Protein AF-0000000066782644 (afdb_homodimer)

Solvent-accessible surface area (backbone atoms only — not comparable to full-atom values): 37388 Å² total; per-residue (Å²): 118,88,50,53,39,61,59,55,48,50,50,33,48,51,50,51,48,47,56,50,48,38,51,54,40,47,26,63,74,59,44,33,44,65,41,81,62,57,52,62,31,56,66,77,40,59,44,56,49,50,55,83,68,73,67,66,63,45,62,41,70,37,64,75,36,77,92,52,48,32,24,43,24,61,51,57,76,46,48,48,49,50,52,41,30,62,28,56,52,53,70,62,30,34,37,28,27,83,42,60,24,46,40,35,67,48,75,72,56,51,83,37,56,40,60,42,44,23,48,36,33,32,31,30,43,53,82,87,49,77,44,63,69,49,51,52,53,51,48,52,49,52,50,47,32,53,50,51,36,45,52,53,46,27,71,75,38,77,89,42,76,84,78,78,59,96,57,73,42,42,33,40,46,63,57,48,39,70,75,36,70,88,49,54,54,67,56,40,49,31,54,48,14,70,74,58,37,21,32,36,40,28,23,48,37,34,72,38,95,87,68,48,52,66,42,86,48,47,46,76,42,42,20,24,66,50,76,36,81,37,50,52,87,77,36,48,73,79,68,60,94,77,63,74,80,65,88,84,43,68,40,83,44,46,25,42,19,30,32,39,32,29,47,34,76,80,72,68,37,60,41,77,40,32,45,36,22,38,38,40,52,52,65,46,32,53,52,36,19,56,76,70,71,48,56,74,53,55,74,16,55,48,43,41,34,44,63,71,59,64,43,67,53,35,35,34,35,39,30,35,44,41,55,44,42,22,60,72,69,66,50,77,36,34,42,57,68,34,34,62,82,75,48,69,71,55,57,74,73,40,83,55,81,117,88,50,52,39,62,59,56,50,50,51,33,51,50,50,51,48,50,56,50,48,37,51,53,40,46,28,64,72,60,44,33,44,65,42,80,61,57,53,63,31,58,65,76,40,58,45,57,51,50,55,82,68,75,66,65,62,45,64,41,68,38,65,75,37,75,91,50,48,32,24,42,25,60,51,57,77,46,48,47,51,50,50,40,31,63,28,57,52,52,70,63,32,34,38,28,26,84,43,60,25,45,40,35,66,48,73,72,55,50,84,36,56,42,59,42,44,23,49,37,33,34,30,31,42,52,82,87,49,77,43,63,68,48,51,52,51,52,49,53,48,52,49,47,33,54,51,50,37,43,51,52,46,28,72,76,37,74,88,43,75,81,77,78,58,95,57,74,41,42,32,39,48,64,56,46,41,69,74,37,71,87,49,56,54,68,56,40,47,31,55,48,14,70,75,57,35,23,30,37,39,29,23,49,38,31,72,37,96,87,68,48,52,68,43,85,50,47,46,76,43,42,19,25,66,52,77,36,83,37,51,52,87,76,35,46,72,79,69,61,94,79,62,74,80,63,90,83,42,68,42,84,45,46,24,43,20,29,32,40,32,29,48,34,77,81,73,69,39,60,40,75,39,30,43,36,22,36,38,41,52,52,66,47,31,54,52,36,19,56,75,70,70,48,56,73,52,54,75,17,55,48,44,40,34,44,64,72,59,65,41,68,54,33,35,36,36,39,31,36,44,41,55,45,44,21,61,74,68,66,48,76,35,35,42,56,69,34,34,61,81,75,48,70,71,54,58,73,72,42,81,56,80

Nearest PDB structures (foldseek):
  12as-assembly1_A  TM=9.813E-01  e=5.656E-50  Escherichia coli K-12
  4lns-assembly1_A-2  TM=9.324E-01  e=1.957E-40  Trypanosoma brucei brucei TREU927
  1wyd-assembly1_A  TM=7.190E-01  e=3.602E-14  Sulfurisphaera tokodaii str. 7
  3m4p-assembly2_C  TM=6.794E-01  e=2.149E-13  Entamoeba histolytica
  3m4p-assembly1_A  TM=6.988E-01  e=5.569E-13  Entamoeba histolytica

Organism: Leishmania infantum (NCBI:txid5671)

Foldseek 3Di:
DPDDPVVVVVLQVLLVLLLVLLVVLVCVLQVAAEDDDDQKDWPQQLQADCWQVPFDFAKDDDPVCNVTIIGGGPDRLLVQLVVCLVVVPDASYWYWYFDWGARPPDDDDQQDARIFTWGWMKGFHDPVCQAQVNLVVVVFSSVVSLQVSLVVSCVVPVVFDDDADPGEAEAEQQQLCVVPVPDQLQVSLLVVQVVRFKYWYFQAQDAYPVGHGSHHDDQAWFQNFAKHWDQQCRHHDPPDPPDDCDPPRIDIDTGFWTWMWGQQPLQSGIDTFKTKGWTDALVSSCVSCVVSVNNVSCVRNSNVCRNVVSTGTMIIIIGTSLSSSCRSVSHRHSQQSDPHDDDPVVVVVDVGD/DPDDPVVVVVLQVLLVLLLVLLVVLVCVLQVAAEDDDDQKDWPQQLQADCWQVPFDFAKDDDPVCNVTIIGGGPDRLLVQLVVCLVVVPDASYWYWYFDWGARPPDDDDQQDFRIFTWGWMKGFHDPVCQAQVNLVVVVFSSVVSLQVSLVVSCVVPVVFDDDADPGEAEAEQQQLCVVPVPDQLQVSLLVVQVVGFKYWYFQAQDAYPVGHGSHHDDQAWFQNFAKHWDQQCRHHDPPDPPDDCDPPRIDIDTGFWTWMWGQQPLQSGIDTFKTKGWTDALVSSCVSCVVSVNCVSCPRNSNVCRNVVSTGGMIIIIGTSLSSSCRSVSHRHSQQSDPHDDDPVVVVVDVGD

Radius of gyration: 27.43 Å; Cα contacts (8 Å, |Δi|>4): 1445; chains: 2; bounding box: 56×94×60 Å

Sequence (706 aa):
MSSSPQEYIDLQTRILRVKTIFAEELASALNLIQVECPMLACVGDGTQDNLSGVEKAVQVHVKEIPGANYEVVHSLAKWKRMTLGNHRFPVGRGIFTNMRALRVEETLDNIHSVYVDQWDWERVIAPADRCLEYLQATVRSLYEVLRETESRLCTEFPDIAPILPDSIKFVHTEQLLKRYPELDPKSREREAVKKLGAVFLIGIGCKLSHGDHHDVRAPDYDDWSSPVSVDSSKIGFPTADDEKPSVNTIMSLQGLNGDILVYNPVLDDVLELSSMGIRVDQEALRRQLEITGTSDRLQCRWHQCVLNGDLPQTIGGGIGQSRTVMFMLRKRHIGEVQCSVWPHEVTAQYSLLMSSSPQEYIDLQTRILRVKTIFAEELASALNLIQVECPMLACVGDGTQDNLSGVEKAVQVHVKEIPGANYEVVHSLAKWKRMTLGNHRFPVGRGIFTNMRALRVEETLDNIHSVYVDQWDWERVIAPADRCLEYLQATVRSLYEVLRETESRLCTEFPDIAPILPDSIKFVHTEQLLKRYPELDPKSREREAVKKLGAVFLIGIGCKLSHGDHHDVRAPDYDDWSSPVSVDSSKIGFPTADDEKPSVNTIMSLQGLNGDILVYNPVLDDVLELSSMGIRVDQEALRRQLEITGTSDRLQCRWHQCVLNGDLPQTIGGGIGQSRTVMFMLRKRHIGEVQCSVWPHEVTAQYSLL

pLDDT: mean 93.99, std 10.85, range [39.0, 98.94]

Secondary structure (DSSP, 8-state):
----HHHHHHHHHHHHHHHHHHHHHHHHHHTEEE----SEEETTSS-S--TTS-PPPPEE--TT-TT--EEE-S--TTHHHHHHHHTTPPTT-EEEEEEEEE-TTSPPSSS--SEEEEEEEEEE--GGG-SHHHHHHHHHHHHHHHHHHHHHHHHH-TT----S-SSPEEEEHHHHHHH-TTS-HHHHHHHHHHHHSEEEEE--SSB-TTSSBSS---TTSB--SSEEEEETTTSSS---TTS---S--EEEEE-SEEEEEEEETTTTEEEEEEEEEEBP-HHHHHHHHHHHT-GGGGGSHHHHHHHHT-S--EEEEEEEHHHHHHHHTT-SSGGGTS-----HHHHHHS---/----HHHHHHHHHHHHHHHHHHHHHHHHHHTEEE----SEEETTSS-S--TTS-PPPPEE--TT-TT--EEE-S--TTHHHHHHHHTTPPTT-EEEEEEEEE-TTSPPSSS--SEEEEEEEEEE--GGG-SHHHHHHHHHHHHHHHHHHHHHHHHH-TT----S-SS-EEEEHHHHHHH-TTS-HHHHHHHHHHHHSEEEEE--SSB-TTSSBSS---TTSB--SSEEEEETTTSSS---TTS---S--EEEEE-SEEEEEEEETTTTEEEEEEEEEEBP-HHHHHHHHHHHT-GGGGGSHHHHHHHTT-S--EEEEEEEHHHHHHHHTT-SSGGGTS-----HHHHHHS---

InterPro domains:
  IPR004618 Aspartate--ammonia ligase [PF03590] (12-268)
  IPR004618 Aspartate--ammonia ligase [PIRSF001555] (7-349)
  IPR004618 Aspartate--ammonia ligase [PTHR30073] (4-351)
  IPR004618 Aspartate--ammonia ligase [TIGR00669] (7-350)
  IPR006195 Aminoacyl-tRNA synthetase, class II [PS50862] (18-343)
  IPR045864 Class II Aminoacyl-tRNA synthetase/Biotinyl protein ligase (BPL) and lipoyl protein ligase (LPL) [G3DSA:3.30.930.10] (5-353)
  IPR045864 Class II Aminoacyl-tRNA synthetase/Biotinyl protein ligase (BPL) and lipoyl protein ligase (LPL) [SSF55681] (11-348)

Structure (mmCIF, N/CA/C/O backbone):
data_AF-0000000066782644-model_v1
#
loop_
_entity.id
_entity.type
_entity.pdbx_description
1 polymer 'Putative asparagine synthetase a'
#
loop_
_atom_site.group_PDB
_atom_site.id
_atom_site.type_symbol
_atom_site.label_atom_id
_atom_site.label_alt_id
_atom_site.label_comp_id
_atom_site.label_asym_id
_atom_site.label_entity_id
_atom_site.label_seq_id
_atom_site.pdbx_PDB_ins_code
_atom_site.Cartn_x
_atom_site.Cartn_y
_atom_site.Cartn_z
_atom_site.occupancy
_atom_site.B_iso_or_equiv
_atom_site.auth_seq_id
_atom_site.auth_comp_id
_atom_site.auth_asym_id
_atom_site.auth_atom_id
_atom_site.pdbx_PDB_model_num
ATOM 1 N N . MET A 1 1 ? 27.375 0.535 -5.637 1 39.41 1 MET A N 1
ATOM 2 C CA . MET A 1 1 ? 26.344 0.001 -4.762 1 39.41 1 MET A CA 1
ATOM 3 C C . MET A 1 1 ? 26.719 -1.379 -4.238 1 39.41 1 MET A C 1
ATOM 5 O O . MET A 1 1 ? 26.141 -2.385 -4.637 1 39.41 1 MET A O 1
ATOM 9 N N . SER A 1 2 ? 27.891 -1.549 -4.059 1 48.75 2 SER A N 1
ATOM 10 C CA . SER A 1 2 ? 28.375 -2.873 -3.666 1 48.75 2 SER A CA 1
ATOM 11 C C . SER A 1 2 ? 27.766 -3.303 -2.334 1 48.75 2 SER A C 1
ATOM 13 O O . SER A 1 2 ? 28.422 -3.205 -1.29 1 48.75 2 SER A O 1
ATOM 15 N N . SER A 1 3 ? 26.391 -2.805 -1.908 1 63.62 3 SER A N 1
ATOM 16 C CA . SER A 1 3 ? 25.906 -2.971 -0.541 1 63.62 3 SER A CA 1
ATOM 17 C C . SER A 1 3 ? 25.672 -4.441 -0.214 1 63.62 3 SER A C 1
ATOM 19 O O . SER A 1 3 ? 25.203 -5.199 -1.062 1 63.62 3 SER A O 1
ATOM 21 N N . SER A 1 4 ? 26.375 -4.922 0.801 1 86.5 4 SER A N 1
ATOM 22 C CA . SER A 1 4 ? 26.172 -6.234 1.4 1 86.5 4 SER A CA 1
ATOM 23 C C . SER A 1 4 ? 24.688 -6.508 1.646 1 86.5 4 SER A C 1
ATOM 25 O O . SER A 1 4 ? 23.906 -5.578 1.886 1 86.5 4 SER A O 1
ATOM 27 N N . PRO A 1 5 ? 24.188 -7.707 1.35 1 93.06 5 PRO A N 1
ATOM 28 C CA . PRO A 1 5 ? 22.797 -8.078 1.646 1 93.06 5 PRO A CA 1
ATOM 29 C C . PRO A 1 5 ? 22.375 -7.668 3.053 1 93.06 5 PRO A C 1
ATOM 31 O O . PRO A 1 5 ? 21.219 -7.254 3.258 1 93.06 5 PRO A O 1
ATOM 34 N N . GLN A 1 6 ? 23.344 -7.633 3.898 1 95.88 6 GLN A N 1
ATOM 35 C CA . GLN A 1 6 ? 23.016 -7.348 5.289 1 95.88 6 GLN A CA 1
ATOM 36 C C . GLN A 1 6 ? 22.625 -5.883 5.473 1 95.88 6 GLN A C 1
ATOM 38 O O . GLN A 1 6 ? 21.75 -5.562 6.277 1 95.88 6 GLN A O 1
ATOM 43 N N . GLU A 1 7 ? 23.391 -5.039 4.766 1 95.56 7 GLU A N 1
ATOM 44 C CA . GLU A 1 7 ? 23.047 -3.619 4.855 1 95.56 7 GLU A CA 1
ATOM 45 C C . GLU A 1 7 ? 21.625 -3.352 4.359 1 95.56 7 GLU A C 1
ATOM 47 O O . GLU A 1 7 ? 20.891 -2.57 4.965 1 95.56 7 GLU A O 1
ATOM 52 N N . TYR A 1 8 ? 21.297 -3.965 3.246 1 96.94 8 TYR A N 1
ATOM 53 C CA . TYR A 1 8 ? 19.953 -3.836 2.695 1 96.94 8 TYR A CA 1
ATOM 54 C C . TYR A 1 8 ? 18.906 -4.41 3.652 1 96.94 8 TYR A C 1
ATOM 56 O O . TYR A 1 8 ? 17.875 -3.781 3.908 1 96.94 8 TYR A O 1
ATOM 64 N N . ILE A 1 9 ? 19.188 -5.566 4.227 1 97.62 9 ILE A N 1
ATOM 65 C CA . ILE A 1 9 ? 18.281 -6.25 5.141 1 97.62 9 ILE A CA 1
ATOM 66 C C . ILE A 1 9 ? 18.062 -5.398 6.387 1 97.62 9 ILE A C 1
ATOM 68 O O . ILE A 1 9 ? 16.938 -5.219 6.84 1 97.62 9 ILE A O 1
ATOM 72 N N . ASP A 1 10 ? 19.125 -4.867 6.91 1 97.19 10 ASP A N 1
ATOM 73 C CA . ASP A 1 10 ? 19.047 -4.031 8.102 1 97.19 10 ASP A CA 1
ATOM 74 C C . ASP A 1 10 ? 18.188 -2.797 7.855 1 97.19 10 ASP A C 1
ATOM 76 O O . ASP A 1 10 ? 17.344 -2.443 8.688 1 97.19 10 ASP A O 1
ATOM 80 N N . LEU A 1 11 ? 18.406 -2.129 6.742 1 97.88 11 LEU A N 1
ATOM 81 C CA . LEU A 1 11 ? 17.641 -0.933 6.41 1 97.88 11 LEU A CA 1
ATOM 82 C C . LEU A 1 11 ? 16.156 -1.253 6.301 1 97.88 11 LEU A C 1
ATOM 84 O O . LEU A 1 11 ? 15.32 -0.566 6.898 1 97.88 11 LEU A O 1
ATOM 88 N N . GLN A 1 12 ? 15.859 -2.305 5.57 1 98.56 12 GLN A N 1
ATOM 89 C CA . GLN A 1 12 ? 14.469 -2.674 5.371 1 98.56 12 GLN A CA 1
ATOM 90 C C . GLN A 1 12 ? 13.805 -3.072 6.688 1 98.56 12 GLN A C 1
ATOM 92 O O . GLN A 1 12 ? 12.648 -2.742 6.934 1 98.56 12 GLN A O 1
ATOM 97 N N . THR A 1 13 ? 14.539 -3.732 7.5 1 98 13 THR A N 1
ATOM 98 C CA . THR A 1 13 ? 14.031 -4.117 8.812 1 98 13 THR A CA 1
ATOM 99 C C . THR A 1 13 ? 13.727 -2.883 9.656 1 98 13 THR A C 1
ATOM 101 O O . THR A 1 13 ? 12.688 -2.816 10.312 1 98 13 THR A O 1
ATOM 104 N N . ARG A 1 14 ? 14.609 -1.937 9.648 1 98.5 14 ARG A N 1
ATOM 105 C CA . ARG A 1 14 ? 14.43 -0.711 10.422 1 98.5 14 ARG A CA 1
ATOM 106 C C . ARG A 1 14 ? 13.242 0.095 9.891 1 98.5 14 ARG A C 1
ATOM 108 O O . ARG A 1 14 ? 12.469 0.65 10.68 1 98.5 14 ARG A O 1
ATOM 115 N N . ILE A 1 15 ? 13.102 0.159 8.586 1 98.75 15 ILE A N 1
ATOM 116 C CA . ILE A 1 15 ? 11.969 0.849 7.969 1 98.75 15 ILE A CA 1
ATOM 117 C C . ILE A 1 15 ? 10.664 0.227 8.453 1 98.75 15 ILE A C 1
ATOM 119 O O . ILE A 1 15 ? 9.758 0.937 8.906 1 98.75 15 ILE A O 1
ATOM 123 N N . LEU A 1 16 ? 10.633 -1.088 8.398 1 98.5 16 LEU A N 1
ATOM 124 C CA . LEU A 1 16 ? 9.43 -1.808 8.812 1 98.5 16 LEU A CA 1
ATOM 125 C C . LEU A 1 16 ? 9.141 -1.571 10.289 1 98.5 16 LEU A C 1
ATOM 127 O O . LEU A 1 16 ? 7.984 -1.422 10.688 1 98.5 16 LEU A O 1
ATOM 131 N N . ARG A 1 17 ? 10.117 -1.539 11.094 1 98.5 17 ARG A N 1
ATOM 132 C CA . ARG A 1 17 ? 9.945 -1.357 12.531 1 98.5 17 ARG A CA 1
ATOM 133 C C . ARG A 1 17 ? 9.359 0.018 12.844 1 98.5 17 ARG A C 1
ATOM 135 O O . ARG A 1 17 ? 8.461 0.143 13.672 1 98.5 17 ARG A O 1
ATOM 142 N N . VAL A 1 18 ? 9.875 1.055 12.203 1 98.81 18 VAL A 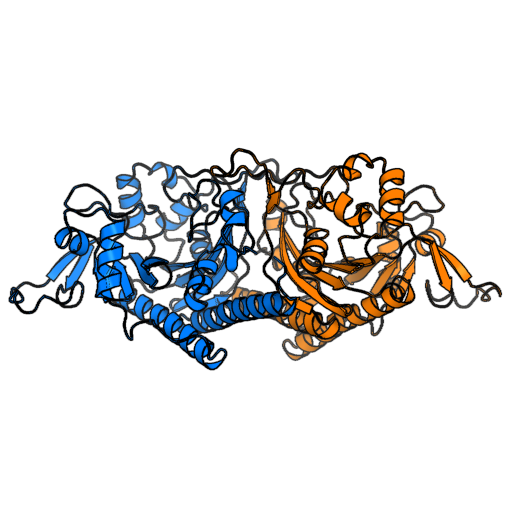N 1
ATOM 143 C CA . VAL A 1 18 ? 9.344 2.396 12.414 1 98.81 18 VAL A CA 1
ATOM 144 C C . VAL A 1 18 ? 7.855 2.424 12.07 1 98.81 18 VAL A C 1
ATOM 146 O O . VAL A 1 18 ? 7.043 2.926 12.852 1 98.81 18 VAL A O 1
ATOM 149 N N . LYS A 1 19 ? 7.559 1.912 10.922 1 98.69 19 LYS A N 1
ATOM 150 C CA . LYS A 1 19 ? 6.176 1.944 10.445 1 98.69 19 LYS A CA 1
ATOM 151 C C . LYS A 1 19 ? 5.258 1.165 11.383 1 98.69 19 LYS A C 1
ATOM 153 O O . LYS A 1 19 ? 4.141 1.604 11.672 1 98.69 19 LYS A O 1
ATOM 158 N N . THR A 1 20 ? 5.738 0.022 11.867 1 98.12 20 THR A N 1
ATOM 159 C CA . THR A 1 20 ? 4.938 -0.825 12.742 1 98.12 20 THR A CA 1
ATOM 160 C C . THR A 1 20 ? 4.711 -0.149 14.094 1 98.12 20 THR A C 1
ATOM 162 O O . THR A 1 20 ? 3.58 -0.091 14.578 1 98.12 20 THR A O 1
ATOM 165 N N . ILE A 1 21 ? 5.762 0.347 14.672 1 98.62 21 ILE A N 1
ATOM 166 C CA . ILE A 1 21 ? 5.668 0.982 15.977 1 98.62 21 ILE A CA 1
ATOM 167 C C . ILE A 1 21 ? 4.754 2.201 15.898 1 98.62 21 ILE A C 1
ATOM 169 O O . ILE A 1 21 ? 3.852 2.363 16.719 1 98.62 21 ILE A O 1
ATOM 173 N N . PHE A 1 22 ? 4.973 3.035 14.914 1 98.88 22 PHE A N 1
ATOM 174 C CA . PHE A 1 22 ? 4.188 4.258 14.797 1 98.88 22 PHE A CA 1
ATOM 175 C C . PHE A 1 22 ? 2.703 3.938 14.648 1 98.88 22 PHE A C 1
ATOM 177 O O . PHE A 1 22 ? 1.858 4.574 15.281 1 98.88 22 PHE A O 1
ATOM 184 N N . ALA A 1 23 ? 2.416 3.021 13.766 1 98.75 23 ALA A N 1
ATOM 185 C CA . ALA A 1 23 ? 1.022 2.662 13.516 1 98.75 23 ALA A CA 1
ATOM 186 C C . ALA A 1 23 ? 0.345 2.17 14.789 1 98.75 23 ALA A C 1
ATOM 188 O O . ALA A 1 23 ? -0.806 2.518 15.062 1 98.75 23 ALA A O 1
ATOM 189 N N . GLU A 1 24 ? 1.026 1.354 15.516 1 98.38 24 GLU A N 1
ATOM 190 C CA . GLU A 1 24 ? 0.501 0.845 16.781 1 98.38 24 GLU A CA 1
ATOM 191 C C . GLU A 1 24 ? 0.223 1.981 17.766 1 98.38 24 GLU A C 1
ATOM 193 O O . GLU A 1 24 ? -0.838 2.023 18.391 1 98.38 24 GLU A O 1
ATOM 198 N N . GLU A 1 25 ? 1.165 2.867 17.859 1 98.69 25 GLU A N 1
ATOM 199 C CA . GLU A 1 25 ? 1.029 3.994 18.781 1 98.69 25 GLU A CA 1
ATOM 200 C C . GLU A 1 25 ? -0.091 4.934 18.344 1 98.69 25 GLU A C 1
ATOM 202 O O . GLU A 1 25 ? -0.853 5.43 19.172 1 98.69 25 GLU A O 1
ATOM 207 N N . LEU A 1 26 ? -0.166 5.176 17.062 1 98.81 26 LEU A N 1
ATOM 208 C CA . LEU A 1 26 ? -1.199 6.043 16.5 1 98.81 26 LEU A CA 1
ATOM 209 C C . LEU A 1 26 ? -2.59 5.492 16.797 1 98.81 26 LEU A C 1
ATOM 211 O O . LEU A 1 26 ? -3.465 6.23 17.266 1 98.81 26 LEU A O 1
ATOM 215 N N . ALA A 1 27 ? -2.768 4.223 16.531 1 98.69 27 ALA A N 1
ATOM 216 C CA . ALA A 1 27 ? -4.059 3.576 16.766 1 98.69 27 ALA A CA 1
ATOM 217 C C . ALA A 1 27 ? -4.473 3.672 18.219 1 98.69 27 ALA A C 1
ATOM 219 O O . ALA A 1 27 ? -5.629 3.984 18.531 1 98.69 27 ALA A O 1
ATOM 220 N N . SER A 1 28 ? -3.527 3.4 19.078 1 98.44 28 SER A N 1
ATOM 221 C CA . SER A 1 28 ? -3.803 3.404 20.5 1 98.44 28 SER A CA 1
ATOM 222 C C . SER A 1 28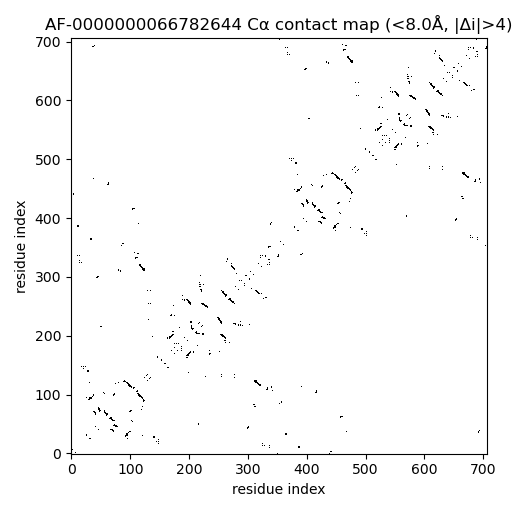 ? -4.094 4.812 21.016 1 98.44 28 SER A C 1
ATOM 224 O O . SER A 1 28 ? -5.07 5.031 21.734 1 98.44 28 SER A O 1
ATOM 226 N N . ALA A 1 29 ? -3.305 5.777 20.625 1 98.56 29 ALA A N 1
ATOM 227 C CA . ALA A 1 29 ? -3.381 7.137 21.141 1 98.56 29 ALA A CA 1
ATOM 228 C C . ALA A 1 29 ? -4.691 7.809 20.734 1 98.56 29 ALA A C 1
ATOM 230 O O . ALA A 1 29 ? -5.262 8.586 21.5 1 98.56 29 ALA A O 1
ATOM 231 N N . LEU A 1 30 ? -5.16 7.531 19.547 1 98.56 30 LEU A N 1
ATOM 232 C CA . LEU A 1 30 ? -6.312 8.258 19.031 1 98.56 30 LEU A CA 1
ATOM 233 C C . LEU A 1 30 ? -7.527 7.348 18.922 1 98.56 30 LEU A C 1
ATOM 235 O O . LEU A 1 30 ? -8.57 7.758 18.406 1 98.56 30 LEU A O 1
ATOM 239 N N . ASN A 1 31 ? -7.43 6.105 19.391 1 98.25 31 ASN A N 1
ATOM 240 C CA . ASN A 1 31 ? -8.531 5.148 19.359 1 98.25 31 ASN A CA 1
ATOM 241 C C . ASN A 1 31 ? -9.016 4.91 17.922 1 98.25 31 ASN A C 1
ATOM 243 O O . ASN A 1 31 ? -10.203 5.074 17.625 1 98.25 31 ASN A O 1
ATOM 247 N N . LEU A 1 32 ? -8.117 4.52 17.078 1 98.81 32 LEU A N 1
ATOM 248 C CA . LEU A 1 32 ? -8.391 4.285 15.656 1 98.81 32 LEU A CA 1
ATOM 249 C C . LEU A 1 32 ? -8.266 2.805 15.32 1 98.81 32 LEU A C 1
ATOM 251 O O . LEU A 1 32 ? -7.547 2.064 15.992 1 98.81 32 LEU A O 1
ATOM 255 N N . ILE A 1 33 ? -8.969 2.385 14.312 1 98.62 33 ILE A N 1
ATOM 256 C CA . ILE A 1 33 ? -8.758 1.057 13.75 1 98.62 33 ILE A CA 1
ATOM 257 C C . ILE A 1 33 ? -8.18 1.182 12.344 1 98.62 33 ILE A C 1
ATOM 259 O O . ILE A 1 33 ? -8.523 2.104 11.602 1 98.62 33 ILE A O 1
ATOM 263 N N . GLN A 1 34 ? -7.297 0.344 12.023 1 98.75 34 GLN A N 1
ATOM 264 C CA . GLN A 1 34 ? -6.738 0.312 10.68 1 98.75 34 GLN A CA 1
ATOM 265 C C . GLN A 1 34 ? -7.73 -0.285 9.688 1 98.75 34 GLN A C 1
ATOM 267 O O . GLN A 1 34 ? -8.391 -1.281 9.984 1 98.75 34 GLN A O 1
ATOM 272 N N . VAL A 1 35 ? -7.852 0.325 8.484 1 98.62 35 VAL A N 1
ATOM 273 C CA . VAL A 1 35 ? -8.836 -0.167 7.527 1 98.62 35 VAL A CA 1
ATOM 274 C C . VAL A 1 35 ? -8.227 -0.187 6.125 1 98.62 35 VAL A C 1
ATOM 276 O O . VAL A 1 35 ? -7.227 0.493 5.867 1 98.62 35 VAL A O 1
ATOM 279 N N . GLU A 1 36 ? -8.805 -1.014 5.203 1 98.19 36 GLU A N 1
ATOM 280 C CA . GLU A 1 36 ? -8.469 -0.984 3.783 1 98.19 36 GLU A CA 1
ATOM 281 C C . GLU A 1 36 ? -8.867 0.345 3.15 1 98.19 36 GLU A C 1
ATOM 283 O O . GLU A 1 36 ? -9.844 0.971 3.572 1 98.19 36 GLU A O 1
ATOM 288 N N . CYS A 1 37 ? -8.094 0.743 2.197 1 98.31 37 CYS A N 1
ATOM 289 C CA . CYS A 1 37 ? -8.406 2.02 1.562 1 98.31 37 CYS A CA 1
ATOM 290 C C . CYS A 1 37 ? -8.258 1.922 0.047 1 98.31 37 CYS A C 1
ATOM 292 O O . CYS A 1 37 ? -7.609 1.01 -0.462 1 98.31 37 CYS A O 1
ATOM 294 N N . PRO A 1 38 ? -8.906 2.764 -0.708 1 97.81 38 PRO A N 1
ATOM 295 C CA . PRO A 1 38 ? -8.844 2.725 -2.17 1 97.81 38 PRO A CA 1
ATOM 296 C C . PRO A 1 38 ? -7.566 3.34 -2.727 1 97.81 38 PRO A C 1
ATOM 298 O O . PRO A 1 38 ? -6.922 4.148 -2.053 1 97.81 38 PRO A O 1
ATOM 301 N N . MET A 1 39 ? -7.293 2.896 -3.955 1 97.94 39 MET A N 1
ATOM 302 C CA . MET A 1 39 ? -6.211 3.504 -4.723 1 97.94 39 MET A CA 1
ATOM 303 C C . MET A 1 39 ? -6.758 4.473 -5.766 1 97.94 39 MET A C 1
ATOM 305 O O . MET A 1 39 ? -6.023 5.305 -6.297 1 97.94 39 MET A O 1
ATOM 309 N N . LEU A 1 40 ? -8.047 4.348 -6.035 1 98.12 40 LEU A N 1
ATOM 310 C CA . LEU A 1 40 ? -8.688 5.133 -7.086 1 98.12 40 LEU A CA 1
ATOM 311 C C . LEU A 1 40 ? -9.844 5.957 -6.52 1 98.12 40 LEU A C 1
ATOM 313 O O . LEU A 1 40 ? -10.547 5.504 -5.613 1 98.12 40 LEU A O 1
ATOM 317 N N . ALA A 1 41 ? -9.969 7.109 -7.027 1 96.75 41 ALA A N 1
ATOM 318 C CA . ALA A 1 41 ? -11.133 7.957 -6.789 1 96.75 41 ALA A CA 1
ATOM 319 C C . ALA A 1 41 ? -11.938 8.156 -8.07 1 96.75 41 ALA A C 1
ATOM 321 O O . ALA A 1 41 ? -11.367 8.273 -9.156 1 96.75 41 ALA A O 1
ATOM 322 N N . CYS A 1 42 ? -13.195 8.195 -7.91 1 96.06 42 CYS A N 1
ATOM 323 C CA . CYS A 1 42 ? -14.062 8.445 -9.055 1 96.06 42 CYS A CA 1
ATOM 324 C C . CYS A 1 42 ? -14.094 9.93 -9.398 1 96.06 42 CYS A C 1
ATOM 326 O O . CYS A 1 42 ? -14.281 10.773 -8.516 1 96.06 42 CYS A O 1
ATOM 328 N N . VAL A 1 43 ? -13.984 10.219 -10.648 1 95.12 43 VAL A N 1
ATOM 329 C CA . VAL A 1 43 ? -14.031 11.602 -11.102 1 95.12 43 VAL A CA 1
ATOM 330 C C . VAL A 1 43 ? -15.461 12.125 -11.047 1 95.12 43 VAL A C 1
ATOM 332 O O . VAL A 1 43 ? -16.391 11.461 -11.523 1 95.12 43 VAL A O 1
ATOM 335 N N . GLY A 1 44 ? -15.625 13.281 -10.391 1 92.5 44 GLY A N 1
ATOM 336 C CA . GLY A 1 44 ? -16.922 13.93 -10.453 1 92.5 44 GLY A CA 1
ATOM 337 C C . GLY A 1 44 ? -17.719 13.797 -9.172 1 92.5 44 GLY A C 1
ATOM 338 O O . GLY A 1 44 ? -18.75 14.461 -9 1 92.5 44 GLY A O 1
ATOM 339 N N . ASP A 1 45 ? -17.219 13.008 -8.266 1 92.88 45 ASP A N 1
ATOM 340 C CA . ASP A 1 45 ? -18.031 12.844 -7.066 1 92.88 45 ASP A CA 1
ATOM 341 C C . ASP A 1 45 ? -17.5 13.688 -5.914 1 92.88 45 ASP A C 1
ATOM 343 O O . ASP A 1 45 ? -18.047 13.672 -4.812 1 92.88 45 ASP A O 1
ATOM 347 N N . GLY A 1 46 ? -16.375 14.328 -6.121 1 93.56 46 GLY A N 1
ATOM 348 C CA . GLY A 1 46 ? -15.859 15.305 -5.176 1 93.56 46 GLY A CA 1
ATOM 349 C C . GLY A 1 46 ? -14.984 14.68 -4.102 1 93.56 46 GLY A C 1
ATOM 350 O O . GLY A 1 46 ? -14.562 15.367 -3.166 1 93.56 46 GLY A O 1
ATOM 351 N N . THR A 1 47 ? -14.648 13.453 -4.195 1 93.5 47 THR A N 1
ATOM 352 C CA . THR A 1 47 ? -13.93 12.773 -3.123 1 93.5 47 THR A CA 1
ATOM 353 C C . THR A 1 47 ? -12.422 12.969 -3.271 1 93.5 47 THR A C 1
ATOM 355 O O . THR A 1 47 ? -11.688 12.914 -2.289 1 93.5 47 THR A O 1
ATOM 358 N N . GLN A 1 48 ? -11.984 13.211 -4.48 1 92.62 48 GLN A N 1
ATOM 359 C CA . GLN A 1 48 ? -10.555 13.398 -4.723 1 92.62 48 GLN A CA 1
ATOM 360 C C . GLN A 1 48 ? -10.039 14.648 -4.016 1 92.62 48 GLN A C 1
ATOM 362 O O . GLN A 1 48 ? -10.719 15.68 -3.982 1 92.62 48 GLN A O 1
ATOM 367 N N . ASP A 1 49 ? -8.859 14.508 -3.422 1 89.75 49 ASP A N 1
ATOM 368 C CA . ASP A 1 49 ? -8.117 15.672 -2.941 1 89.75 49 ASP A CA 1
ATOM 369 C C . ASP A 1 49 ? -7.535 16.469 -4.105 1 89.75 49 ASP A C 1
ATOM 371 O O . ASP A 1 49 ? -6.633 16 -4.801 1 89.75 49 ASP A O 1
ATOM 375 N N . ASN A 1 50 ? -7.918 17.656 -4.184 1 86.94 50 ASN A N 1
ATOM 376 C CA . ASN A 1 50 ? -7.488 18.469 -5.316 1 86.94 50 ASN A CA 1
ATOM 377 C C . ASN A 1 50 ? -6.227 19.266 -4.984 1 86.94 50 ASN A C 1
ATOM 379 O O . ASN A 1 50 ? -5.703 20 -5.832 1 86.94 50 ASN A O 1
ATOM 383 N N . LEU A 1 51 ? -5.754 19.094 -3.783 1 90.19 51 LEU A N 1
ATOM 384 C CA . LEU A 1 51 ? -4.555 19.797 -3.336 1 90.19 51 LEU A CA 1
ATOM 385 C C . LEU A 1 51 ? -4.699 21.297 -3.539 1 90.19 51 LEU A C 1
ATOM 387 O O . LEU A 1 51 ? -5.59 21.922 -2.963 1 90.19 51 LEU A O 1
ATOM 391 N N . SER A 1 52 ? -3.848 21.875 -4.371 1 83.5 52 SER A N 1
ATOM 392 C CA . SER A 1 52 ? -3.949 23.312 -4.602 1 83.5 52 SER A CA 1
ATOM 393 C C . SER A 1 52 ? -4.941 23.625 -5.715 1 83.5 52 SER A C 1
ATOM 395 O O . SER A 1 52 ? -5.285 24.797 -5.938 1 83.5 52 SER A O 1
ATOM 397 N N . GLY A 1 53 ? -5.395 22.688 -6.434 1 83.56 53 GLY A N 1
ATOM 398 C CA . GLY A 1 53 ? -6.379 22.875 -7.488 1 83.56 53 GLY A CA 1
ATOM 399 C C . GLY A 1 53 ? -5.781 22.797 -8.883 1 83.56 53 GLY A C 1
ATOM 400 O O . GLY A 1 53 ? -6.508 22.656 -9.867 1 83.56 53 GLY A O 1
ATOM 401 N N . VAL A 1 54 ? -4.441 22.781 -8.938 1 83.25 54 VAL A N 1
ATOM 402 C CA . VAL A 1 54 ? -3.822 22.844 -10.258 1 83.25 54 VAL A CA 1
ATOM 403 C C . VAL A 1 54 ? -3.127 21.516 -10.562 1 83.25 54 VAL A C 1
ATOM 405 O O . VAL A 1 54 ? -2.879 21.203 -11.727 1 83.25 54 VAL A O 1
ATOM 408 N N . GLU A 1 55 ? -2.85 20.828 -9.578 1 86.19 55 GLU A N 1
ATOM 409 C CA . GLU A 1 55 ? -2.125 19.578 -9.773 1 86.19 55 GLU A CA 1
ATOM 410 C C . GLU A 1 55 ? -2.988 18.547 -10.5 1 86.19 55 GLU A C 1
ATOM 412 O O . GLU A 1 55 ? -4.125 18.297 -10.094 1 86.19 55 GLU A O 1
ATOM 417 N N . LYS A 1 56 ? -2.389 17.938 -11.523 1 90.62 56 LYS A N 1
ATOM 418 C CA . LYS A 1 56 ? -3.109 16.922 -12.281 1 90.62 56 LYS A CA 1
ATOM 419 C C . LYS A 1 56 ? -2.881 15.531 -11.688 1 90.62 56 LYS A C 1
ATOM 421 O O . LYS A 1 56 ? -1.752 15.172 -11.352 1 90.62 56 LYS A O 1
ATOM 426 N N . ALA A 1 57 ? -3.98 14.789 -11.547 1 94.19 57 ALA A N 1
ATOM 427 C CA . ALA A 1 57 ? -3.902 13.414 -11.062 1 94.19 57 ALA A CA 1
ATOM 428 C C . ALA A 1 57 ? -3.709 12.438 -12.211 1 94.19 57 ALA A C 1
ATOM 430 O O . ALA A 1 57 ? -4 12.758 -13.367 1 94.19 57 ALA A O 1
ATOM 431 N N . VAL A 1 58 ? -3.178 11.242 -11.914 1 97.25 58 VAL A N 1
ATOM 432 C CA . VAL A 1 58 ? -3.045 10.172 -12.898 1 97.25 58 VAL A CA 1
ATOM 433 C C . VAL A 1 58 ? -4.426 9.656 -13.289 1 97.25 58 VAL A C 1
ATOM 435 O O . VAL A 1 58 ? -5.164 9.133 -12.453 1 97.25 58 VAL A O 1
ATOM 438 N N . GLN A 1 59 ? -4.746 9.766 -14.539 1 96.75 59 GLN A N 1
ATOM 439 C CA . GLN A 1 59 ? -6.051 9.344 -15.039 1 96.75 59 GLN A CA 1
ATOM 440 C C . GLN A 1 59 ? -6.086 7.844 -15.289 1 96.75 59 GLN A C 1
ATOM 442 O O . GLN A 1 59 ? -5.109 7.27 -15.773 1 96.75 59 GLN A O 1
ATOM 447 N N . VAL A 1 60 ? -7.223 7.238 -14.961 1 97.75 60 VAL A N 1
ATOM 448 C CA . VAL A 1 60 ? -7.359 5.793 -15.102 1 97.75 60 VAL A CA 1
ATOM 449 C C . VAL A 1 60 ? -8.695 5.457 -15.75 1 97.75 60 VAL A C 1
ATOM 451 O O . VAL A 1 60 ? -9.758 5.852 -15.258 1 97.75 60 VAL A O 1
ATOM 454 N N . HIS A 1 61 ? -8.633 4.77 -16.844 1 96.81 61 HIS A N 1
ATOM 455 C CA . HIS A 1 61 ? -9.828 4.23 -17.484 1 96.81 61 HIS A CA 1
ATOM 456 C C . HIS A 1 61 ? -9.969 2.736 -17.219 1 96.81 61 HIS A C 1
ATOM 458 O O . HIS A 1 61 ? -9.055 1.96 -17.484 1 96.81 61 HIS A O 1
ATOM 464 N N . VAL A 1 62 ? -11.109 2.357 -16.719 1 96.88 62 VAL A N 1
ATOM 465 C CA . VAL A 1 62 ? -11.391 0.958 -16.406 1 96.88 62 VAL A CA 1
ATOM 466 C C . VAL A 1 62 ? -12.273 0.353 -17.5 1 96.88 62 VAL A C 1
ATOM 468 O O . VAL A 1 62 ? -13.43 0.765 -17.672 1 96.88 62 VAL A O 1
ATOM 471 N N . LYS A 1 63 ? -11.812 -0.667 -18.141 1 95.94 63 LYS A N 1
ATOM 472 C CA . LYS A 1 63 ? -12.461 -1.271 -19.297 1 95.94 63 LYS A CA 1
ATOM 473 C C . LYS A 1 63 ? -13.898 -1.679 -18.969 1 95.94 63 LYS A C 1
ATOM 475 O O . LYS A 1 63 ? -14.82 -1.411 -19.734 1 95.94 63 LYS A O 1
ATOM 480 N N . GLU A 1 64 ? -14.156 -2.252 -17.797 1 96.12 64 GLU A N 1
ATOM 481 C CA . GLU A 1 64 ? -15.438 -2.85 -17.453 1 96.12 64 GLU A CA 1
ATOM 482 C C . GLU A 1 64 ? -16.375 -1.823 -16.812 1 96.12 64 GLU A C 1
ATOM 484 O O . GLU A 1 64 ? -17.484 -2.156 -16.406 1 96.12 64 GLU A O 1
ATOM 489 N N . ILE A 1 65 ? -15.938 -0.624 -16.719 1 97 65 ILE A N 1
ATOM 490 C CA . ILE A 1 65 ? -16.766 0.461 -16.219 1 97 65 ILE A CA 1
ATOM 491 C C . ILE A 1 65 ? -16.672 1.663 -17.156 1 97 65 ILE A C 1
ATOM 493 O O . ILE A 1 65 ? -16.203 2.734 -16.766 1 97 65 ILE A O 1
ATOM 497 N N . PRO A 1 66 ? -17.156 1.57 -18.375 1 94 66 PRO A N 1
ATOM 498 C CA . PRO A 1 66 ? -16.938 2.586 -19.406 1 94 66 PRO A CA 1
ATOM 499 C C . PRO A 1 66 ? -17.656 3.9 -19.094 1 94 66 PRO A C 1
ATOM 501 O O . PRO A 1 66 ? -17.25 4.957 -19.594 1 94 66 PRO A O 1
ATOM 504 N N . GLY A 1 67 ? -18.594 3.967 -18.25 1 93.75 67 GLY A N 1
ATOM 505 C CA . GLY A 1 67 ? -19.359 5.176 -17.969 1 93.75 67 GLY A CA 1
ATOM 506 C C . GLY A 1 67 ? -18.734 6.043 -16.906 1 93.75 67 GLY A C 1
ATOM 507 O O . GLY A 1 67 ? -19.297 7.078 -16.531 1 93.75 67 GLY A O 1
ATOM 508 N N . ALA A 1 68 ? -17.562 5.598 -16.453 1 95.38 68 ALA A N 1
ATOM 509 C CA . ALA A 1 68 ? -16.922 6.34 -15.359 1 95.38 68 ALA A CA 1
ATOM 510 C C . ALA A 1 68 ? -15.43 6.516 -15.617 1 95.38 68 ALA A C 1
ATOM 512 O O . ALA A 1 68 ? -14.812 5.711 -16.328 1 95.38 68 ALA A O 1
ATOM 513 N N . ASN A 1 69 ? -14.898 7.617 -15.125 1 96.62 69 ASN A N 1
ATOM 514 C CA . ASN A 1 69 ? -13.461 7.871 -15.102 1 96.62 69 ASN A CA 1
ATOM 515 C C . ASN A 1 69 ? -12.922 7.906 -13.672 1 96.62 69 ASN A C 1
ATOM 517 O O . ASN A 1 69 ? -13.633 8.305 -12.75 1 96.62 69 ASN A O 1
ATOM 521 N N . TYR A 1 70 ? -11.695 7.461 -13.562 1 97.69 70 TYR A N 1
ATOM 522 C CA . TYR A 1 70 ? -11.078 7.414 -12.242 1 97.69 70 TYR A CA 1
ATOM 523 C C . TYR A 1 70 ? -9.703 8.078 -12.25 1 97.69 70 TYR A C 1
ATOM 525 O O . TYR A 1 70 ? -9.18 8.414 -13.32 1 97.69 70 TYR A O 1
ATOM 533 N N . GLU A 1 71 ? -9.195 8.328 -11.07 1 97.88 71 GLU A N 1
ATOM 534 C CA . GLU A 1 71 ? -7.855 8.859 -10.859 1 97.88 71 GLU A CA 1
ATOM 535 C C . GLU A 1 71 ? -7.168 8.164 -9.688 1 97.88 71 GLU A C 1
ATOM 537 O O . GLU A 1 71 ? -7.824 7.742 -8.734 1 97.88 71 GLU A O 1
ATOM 542 N N . VAL A 1 72 ? -5.848 7.996 -9.844 1 98.19 72 VAL A N 1
ATOM 543 C CA . VAL A 1 72 ? -5.109 7.586 -8.648 1 98.19 72 VAL A CA 1
ATOM 544 C C . VAL A 1 72 ? -5.207 8.672 -7.582 1 98.19 72 VAL A C 1
ATOM 546 O O . VAL A 1 72 ? -5.055 9.859 -7.879 1 98.19 72 VAL A O 1
ATOM 549 N N . VAL A 1 73 ? -5.398 8.328 -6.406 1 97.94 73 VAL A N 1
ATOM 550 C CA . VAL A 1 73 ? -5.664 9.281 -5.34 1 97.94 73 VAL A CA 1
ATOM 551 C C . VAL A 1 73 ? -4.414 10.125 -5.078 1 97.94 73 VAL A C 1
ATOM 553 O O . VAL A 1 73 ? -3.291 9.656 -5.258 1 97.94 73 VAL A O 1
ATOM 556 N N . HIS A 1 74 ? -4.648 11.367 -4.609 1 96.81 74 HIS A N 1
ATOM 557 C CA . HIS A 1 74 ? -3.592 12.211 -4.074 1 96.81 74 HIS A CA 1
ATOM 558 C C . HIS A 1 74 ? -3.494 12.086 -2.559 1 96.81 74 HIS A C 1
ATOM 560 O O . HIS A 1 74 ? -2.42 12.281 -1.983 1 96.81 74 HIS A O 1
ATOM 566 N N . SER A 1 75 ? -4.559 11.859 -1.937 1 96.69 75 SER A N 1
ATOM 567 C CA . SER A 1 75 ? -4.762 11.555 -0.523 1 96.69 75 SER A CA 1
ATOM 568 C C . SER A 1 75 ? -6.172 11.047 -0.262 1 96.69 75 SER A C 1
ATOM 570 O O . SER A 1 75 ? -6.988 10.969 -1.183 1 96.69 75 SER A O 1
ATOM 572 N N . LEU A 1 76 ? -6.449 10.734 0.949 1 98.31 76 LEU A N 1
ATOM 573 C CA . LEU A 1 76 ? -7.781 10.25 1.303 1 98.31 76 LEU A CA 1
ATOM 574 C C . LEU A 1 76 ? -8.445 11.172 2.316 1 98.31 76 LEU A C 1
ATOM 576 O O . LEU A 1 76 ? -9.172 10.719 3.199 1 98.31 76 LEU A O 1
ATOM 580 N N . ALA A 1 77 ? -8.195 12.469 2.15 1 97.75 77 ALA A N 1
ATOM 581 C CA . ALA A 1 77 ? -8.641 13.469 3.109 1 97.75 77 ALA A CA 1
ATOM 582 C C . ALA A 1 77 ? -10.164 13.461 3.242 1 97.75 77 ALA A C 1
ATOM 584 O O . ALA A 1 77 ? -10.695 13.625 4.34 1 97.75 77 ALA A O 1
ATOM 585 N N . LYS A 1 78 ? -10.859 13.242 2.141 1 98.19 78 LYS A N 1
ATOM 586 C CA . LYS A 1 78 ? -12.32 13.305 2.146 1 98.19 78 LYS A CA 1
ATOM 587 C C . LYS A 1 78 ? -12.938 11.914 2.283 1 98.19 78 LYS A C 1
ATOM 589 O O . LYS A 1 78 ? -13.984 11.758 2.908 1 98.19 78 LYS A O 1
ATOM 594 N N . TRP A 1 79 ? -12.266 10.898 1.728 1 98.19 79 TRP A N 1
ATOM 595 C CA . TRP A 1 79 ? -12.758 9.523 1.749 1 98.19 79 TRP A CA 1
ATOM 596 C C . TRP A 1 79 ? -12.938 9.031 3.182 1 98.19 79 TRP A C 1
ATOM 598 O O . TRP A 1 79 ? -13.93 8.367 3.494 1 98.19 79 TRP A O 1
ATOM 608 N N . LYS A 1 80 ? -12.047 9.344 4.035 1 98.62 80 LYS A N 1
ATOM 609 C CA . LYS A 1 80 ? -12.07 8.859 5.414 1 98.62 80 LYS A CA 1
ATOM 610 C C . LYS A 1 80 ? -13.312 9.367 6.148 1 98.62 80 LYS A C 1
ATOM 612 O O . LYS A 1 80 ? -13.992 8.594 6.836 1 98.62 80 LYS A O 1
ATOM 617 N N . ARG A 1 81 ? -13.602 10.625 5.996 1 98.56 81 ARG A N 1
ATOM 618 C CA . ARG A 1 81 ? -14.789 11.164 6.641 1 98.56 81 ARG A CA 1
ATOM 619 C C . ARG A 1 81 ? -16.047 10.5 6.113 1 98.56 81 ARG A C 1
ATOM 621 O O . ARG A 1 81 ? -16.969 10.195 6.879 1 98.56 81 ARG A O 1
ATOM 628 N N . MET A 1 82 ? -16.125 10.336 4.848 1 97.88 82 MET A N 1
ATOM 629 C CA . MET A 1 82 ? -17.266 9.648 4.238 1 97.88 82 MET A CA 1
ATOM 630 C C . MET A 1 82 ? -17.422 8.242 4.805 1 97.88 82 MET A C 1
ATOM 632 O O . MET A 1 82 ? -18.531 7.801 5.082 1 97.88 82 MET A O 1
ATOM 636 N N . THR A 1 83 ? -16.312 7.523 4.945 1 97.75 83 THR A N 1
ATOM 637 C CA . THR A 1 83 ? -16.328 6.168 5.484 1 97.75 83 THR A CA 1
ATOM 638 C C . THR A 1 83 ? -16.891 6.16 6.906 1 97.75 83 THR A C 1
ATOM 640 O O . THR A 1 83 ? -17.719 5.316 7.25 1 97.75 83 THR A O 1
ATOM 643 N N . LEU A 1 84 ? -16.438 7.125 7.734 1 98.38 84 LEU A N 1
ATOM 644 C CA . LEU A 1 84 ? -16.938 7.219 9.102 1 98.38 84 LEU A CA 1
ATOM 645 C C . LEU A 1 84 ? -18.453 7.469 9.109 1 98.38 84 LEU A C 1
ATOM 647 O O . LEU A 1 84 ? -19.172 6.891 9.922 1 98.38 84 LEU A O 1
ATOM 651 N N . GLY A 1 85 ? -18.891 8.352 8.242 1 97.38 85 GLY A N 1
ATOM 652 C CA . GLY A 1 85 ? -20.328 8.625 8.133 1 97.38 85 GLY A CA 1
ATOM 653 C C . GLY A 1 85 ? -21.125 7.43 7.676 1 97.38 85 GLY A C 1
ATOM 654 O O . GLY A 1 85 ? -22.156 7.105 8.266 1 97.38 85 GLY A O 1
ATOM 655 N N . ASN A 1 86 ? -20.672 6.766 6.637 1 95.81 86 ASN A N 1
ATOM 656 C CA . ASN A 1 86 ? -21.359 5.621 6.055 1 95.81 86 ASN A CA 1
ATOM 657 C C . ASN A 1 86 ? -21.562 4.504 7.074 1 95.81 86 ASN A C 1
ATOM 659 O O . ASN A 1 86 ? -22.562 3.787 7.039 1 95.81 86 ASN A O 1
ATOM 663 N N . HIS A 1 87 ? -20.609 4.375 7.949 1 96.69 87 HIS A N 1
ATOM 664 C CA . HIS A 1 87 ? -20.688 3.271 8.898 1 96.69 87 HIS A CA 1
ATOM 665 C C . HIS A 1 87 ? -21.094 3.764 10.289 1 96.69 87 HIS A C 1
ATOM 667 O O . HIS A 1 87 ? -21 3.014 11.258 1 96.69 87 HIS A O 1
ATOM 673 N N . ARG A 1 88 ? -21.406 5.012 10.453 1 96.81 88 ARG A N 1
ATOM 674 C CA . ARG A 1 88 ? -22 5.609 11.648 1 96.81 88 ARG A CA 1
ATOM 675 C C . ARG A 1 88 ? -21.062 5.457 12.852 1 96.81 88 ARG A C 1
ATOM 677 O O . ARG A 1 88 ? -21.484 5.012 13.922 1 96.81 88 ARG A O 1
ATOM 684 N N . PHE A 1 89 ? -19.875 5.746 12.656 1 98.19 89 PHE A N 1
ATOM 685 C CA . PHE A 1 89 ? -18.922 5.699 13.758 1 98.19 89 PHE A CA 1
ATOM 686 C C . PHE A 1 89 ? -19.328 6.645 14.875 1 98.19 89 PHE A C 1
ATOM 688 O O . PHE A 1 89 ? -19.781 7.762 14.617 1 98.19 89 PHE A O 1
ATOM 695 N N . PRO A 1 90 ? -19.203 6.234 16.156 1 97.69 90 PRO A N 1
ATOM 696 C CA . PRO A 1 90 ? -19.547 7.121 17.266 1 97.69 90 PRO A CA 1
ATOM 697 C C . PRO A 1 90 ? -18.453 8.141 17.562 1 97.69 90 PRO A C 1
ATOM 699 O O . PRO A 1 90 ? -17.312 7.973 17.125 1 97.69 90 PRO A O 1
ATOM 702 N N . VAL A 1 91 ? -18.781 9.148 18.328 1 98.5 91 VAL A N 1
ATOM 703 C CA . VAL A 1 91 ? -17.828 10.156 18.797 1 98.5 91 VAL A CA 1
ATOM 704 C C . VAL A 1 91 ? -16.672 9.484 19.547 1 98.5 91 VAL A C 1
ATOM 706 O O . VAL A 1 91 ? -16.906 8.578 20.359 1 98.5 91 VAL A O 1
ATOM 709 N N . GLY A 1 92 ? -15.469 9.867 19.172 1 98.19 92 GLY A N 1
ATOM 710 C CA . GLY A 1 92 ? -14.297 9.375 19.859 1 98.19 92 GLY A CA 1
ATOM 711 C C . GLY A 1 92 ? -13.656 8.18 19.172 1 98.19 92 GLY A C 1
ATOM 712 O O . GLY A 1 92 ? -12.602 7.703 19.594 1 98.19 92 GLY A O 1
ATOM 713 N N . ARG A 1 93 ? -14.234 7.688 18.141 1 98.12 93 ARG A N 1
ATOM 714 C CA . ARG A 1 93 ? -13.703 6.578 17.375 1 98.12 93 ARG A CA 1
ATOM 715 C C . ARG A 1 93 ? -13.359 7.016 15.953 1 98.12 93 ARG A C 1
ATOM 717 O O . ARG A 1 93 ? -13.898 8 15.453 1 98.12 93 ARG A O 1
ATOM 724 N N . GLY A 1 94 ? -12.43 6.293 15.336 1 98.75 94 GLY A N 1
ATOM 725 C CA . GLY A 1 94 ? -12.023 6.652 13.984 1 98.75 94 GLY A CA 1
ATOM 726 C C . GLY A 1 94 ? -11.242 5.559 13.281 1 98.75 94 GLY A C 1
ATOM 727 O O . GLY A 1 94 ? -11.242 4.406 13.719 1 98.75 94 GLY A O 1
ATOM 728 N N . ILE A 1 95 ? -10.664 5.918 12.18 1 98.88 95 ILE A N 1
ATOM 729 C CA . ILE A 1 95 ? -9.938 4.969 11.344 1 98.88 95 ILE A CA 1
ATOM 730 C C . ILE A 1 95 ? -8.594 5.574 10.93 1 98.88 95 ILE A C 1
ATOM 732 O O . ILE A 1 95 ? -8.414 6.793 10.969 1 98.88 95 ILE A O 1
ATOM 736 N N . PHE A 1 96 ? -7.672 4.762 10.656 1 98.88 96 PHE A N 1
ATOM 737 C CA . PHE A 1 96 ? -6.516 5.152 9.859 1 98.88 96 PHE A CA 1
ATOM 738 C C . PHE A 1 96 ? -6.223 4.109 8.789 1 98.88 96 PHE A C 1
ATOM 740 O O . PHE A 1 96 ? -6.699 2.977 8.867 1 98.88 96 PHE A O 1
ATOM 747 N N . THR A 1 97 ? -5.574 4.492 7.777 1 98.75 97 THR A N 1
ATOM 748 C CA . THR A 1 97 ? -5.23 3.6 6.676 1 98.75 97 THR A CA 1
ATOM 749 C C . THR A 1 97 ? -3.832 3.906 6.148 1 98.75 97 THR A C 1
ATOM 751 O O . THR A 1 97 ? -3.283 4.977 6.414 1 98.75 97 THR A O 1
ATOM 754 N N . ASN A 1 98 ? -3.227 2.928 5.531 1 98.25 98 ASN A N 1
ATOM 755 C CA . ASN A 1 98 ? -1.978 3.113 4.801 1 98.25 98 ASN A CA 1
ATOM 756 C C . ASN A 1 98 ? -2.232 3.545 3.357 1 98.25 98 ASN A C 1
ATOM 758 O O . ASN A 1 98 ? -2.303 2.707 2.457 1 98.25 98 ASN A O 1
ATOM 762 N N . MET A 1 99 ? -2.301 4.844 3.248 1 98.38 99 MET A N 1
ATOM 763 C CA . MET A 1 99 ? -2.598 5.395 1.93 1 98.38 99 MET A CA 1
ATOM 764 C C . MET A 1 99 ? -1.35 5.418 1.054 1 98.38 99 MET A C 1
ATOM 766 O O . MET A 1 99 ? -0.267 5.777 1.519 1 98.38 99 MET A O 1
ATOM 770 N N . ARG A 1 100 ? -1.472 5.039 -0.162 1 97.75 100 ARG A N 1
ATOM 771 C CA . ARG A 1 100 ? -0.463 5.172 -1.209 1 97.75 100 ARG A CA 1
ATOM 772 C C . ARG A 1 100 ? -0.991 5.996 -2.377 1 97.75 100 ARG A C 1
ATOM 774 O O . ARG A 1 100 ? -2.043 5.688 -2.938 1 97.75 100 ARG A O 1
ATOM 781 N N . ALA A 1 101 ? -0.245 6.996 -2.709 1 97.88 101 ALA A N 1
ATOM 782 C CA . ALA A 1 101 ? -0.717 7.961 -3.699 1 97.88 101 ALA A CA 1
ATOM 783 C C . ALA A 1 101 ? 0.392 8.328 -4.68 1 97.88 101 ALA A C 1
ATOM 785 O O . ALA A 1 101 ? 1.557 7.984 -4.465 1 97.88 101 ALA A O 1
ATOM 786 N N . LEU A 1 102 ? -0.002 8.93 -5.797 1 98 102 LEU A N 1
ATOM 787 C CA . LEU A 1 102 ? 0.925 9.477 -6.781 1 98 102 LEU A CA 1
ATOM 788 C C . LEU A 1 102 ? 0.695 10.969 -6.977 1 98 102 LEU A C 1
ATOM 790 O O . LEU A 1 102 ? -0.415 11.398 -7.309 1 98 102 LEU A O 1
ATOM 794 N N . ARG A 1 103 ? 1.676 11.734 -6.762 1 97.31 103 ARG A N 1
ATOM 795 C CA . ARG A 1 103 ? 1.676 13.164 -7.047 1 97.31 103 ARG A CA 1
ATOM 796 C C . ARG A 1 103 ? 2.713 13.508 -8.109 1 97.31 103 ARG A C 1
ATOM 798 O O . ARG A 1 103 ? 3.818 13.945 -7.785 1 97.31 103 ARG A O 1
ATOM 805 N N . VAL A 1 104 ? 2.287 13.5 -9.305 1 96.56 104 VAL A N 1
ATOM 806 C CA . VAL A 1 104 ? 3.197 13.414 -10.445 1 96.56 104 VAL A CA 1
ATOM 807 C C . VAL A 1 104 ? 3.633 14.82 -10.859 1 96.56 104 VAL A C 1
ATOM 809 O O . VAL A 1 104 ? 4.539 14.977 -11.688 1 96.56 104 VAL A O 1
ATOM 812 N N . GLU A 1 105 ? 3.061 15.859 -10.266 1 94.75 105 GLU A N 1
ATOM 813 C CA . GLU A 1 105 ? 3.432 17.234 -10.586 1 94.75 105 GLU A CA 1
ATOM 814 C C . GLU A 1 105 ? 4.316 17.828 -9.5 1 94.75 105 GLU A C 1
ATOM 816 O O . GLU A 1 105 ? 4.699 19 -9.578 1 94.75 105 GLU A O 1
ATOM 821 N N . GLU A 1 106 ? 4.668 17.047 -8.539 1 92.75 106 GLU A N 1
ATOM 822 C CA . GLU A 1 106 ? 5.453 17.516 -7.402 1 92.75 106 GLU A CA 1
ATOM 823 C C . GLU A 1 106 ? 6.898 17.781 -7.801 1 92.75 106 GLU A C 1
ATOM 825 O O . GLU A 1 106 ? 7.438 17.125 -8.688 1 92.75 106 GLU A O 1
ATOM 830 N N . THR A 1 107 ? 7.422 18.828 -7.133 1 93.88 107 THR A N 1
ATOM 831 C CA . THR A 1 107 ? 8.867 19.016 -7.219 1 93.88 107 THR A CA 1
ATOM 832 C C . THR A 1 107 ? 9.594 17.938 -6.41 1 93.88 107 THR A C 1
ATOM 834 O O . THR A 1 107 ? 9.266 17.703 -5.246 1 93.88 107 THR A O 1
ATOM 837 N N . LEU A 1 108 ? 10.562 17.328 -7.086 1 96.62 108 LEU A N 1
ATOM 838 C CA . LEU A 1 108 ? 11.312 16.281 -6.414 1 96.62 108 LEU A CA 1
ATOM 839 C C . LEU A 1 108 ? 12.555 16.844 -5.73 1 96.62 108 LEU A C 1
ATOM 841 O O . LEU A 1 108 ? 13.336 17.562 -6.348 1 96.62 108 LEU A O 1
ATOM 845 N N . ASP A 1 109 ? 12.68 16.547 -4.484 1 97.06 109 ASP A N 1
ATOM 846 C CA . ASP A 1 109 ? 13.859 16.922 -3.711 1 97.06 109 ASP A CA 1
ATOM 847 C C . ASP A 1 109 ? 14.102 15.938 -2.568 1 97.06 109 ASP A C 1
ATOM 849 O O . ASP A 1 109 ? 13.664 14.789 -2.633 1 97.06 109 ASP A O 1
ATOM 853 N N . ASN A 1 110 ? 14.812 16.328 -1.531 1 97.69 110 ASN A N 1
ATOM 854 C CA . ASN A 1 110 ? 15.227 15.398 -0.483 1 97.69 110 ASN A CA 1
ATOM 855 C C . ASN A 1 110 ? 14.031 14.852 0.289 1 97.69 110 ASN A C 1
ATOM 857 O O . ASN A 1 110 ? 14.102 13.758 0.865 1 97.69 110 ASN A O 1
ATOM 861 N N . ILE A 1 111 ? 12.891 15.625 0.273 1 98.06 111 ILE A N 1
ATOM 862 C CA . ILE A 1 111 ? 11.805 15.219 1.163 1 98.06 111 ILE A CA 1
ATOM 863 C C . ILE A 1 111 ? 10.516 15.039 0.363 1 98.06 111 ILE A C 1
ATOM 865 O O . ILE A 1 111 ? 9.461 14.766 0.931 1 98.06 111 ILE A O 1
ATOM 869 N N . HIS A 1 112 ? 10.547 15.234 -0.988 1 97.62 112 HIS A N 1
ATOM 870 C CA . HIS A 1 112 ? 9.367 15.102 -1.842 1 97.62 112 HIS A CA 1
ATOM 871 C C . HIS A 1 112 ? 9.578 14.016 -2.896 1 97.62 112 HIS A C 1
ATOM 873 O O . HIS A 1 112 ? 10.594 14.008 -3.592 1 97.62 112 HIS A O 1
ATOM 879 N N . SER A 1 113 ? 8.609 13.172 -3.002 1 98 113 SER A N 1
ATOM 880 C CA . SER A 1 113 ? 8.594 12.055 -3.936 1 98 113 SER A CA 1
ATOM 881 C C . SER A 1 113 ? 7.301 12.023 -4.742 1 98 113 SER A C 1
ATOM 883 O O . SER A 1 113 ? 6.285 12.57 -4.32 1 98 113 SER A O 1
ATOM 885 N N . VAL A 1 114 ? 7.387 11.453 -5.934 1 97.5 114 VAL A N 1
ATOM 886 C CA . VAL A 1 114 ? 6.176 11.219 -6.715 1 97.5 114 VAL A CA 1
ATOM 887 C C . VAL A 1 114 ? 5.277 10.219 -5.992 1 97.5 114 VAL A C 1
ATOM 889 O O . VAL A 1 114 ? 4.051 10.32 -6.043 1 97.5 114 VAL A O 1
ATOM 892 N N . TYR A 1 115 ? 5.883 9.234 -5.461 1 97.88 115 TYR A N 1
ATOM 893 C CA . TYR A 1 115 ? 5.191 8.266 -4.617 1 97.88 115 TYR A CA 1
ATOM 894 C C . TYR A 1 115 ? 4.996 8.812 -3.207 1 97.88 115 TYR A C 1
ATOM 896 O O . TYR A 1 115 ? 5.957 9.234 -2.557 1 97.88 115 TYR A O 1
ATOM 904 N N . VAL A 1 116 ? 3.719 8.844 -2.713 1 98.19 116 VAL A N 1
ATOM 905 C CA . VAL A 1 116 ? 3.396 9.383 -1.396 1 98.19 116 VAL A CA 1
ATOM 906 C C . VAL A 1 116 ? 2.695 8.32 -0.557 1 98.19 116 VAL A C 1
ATOM 908 O O . VAL A 1 116 ? 1.704 7.73 -0.993 1 98.19 116 VAL A O 1
ATOM 911 N N . ASP A 1 117 ? 3.242 8 0.577 1 98.38 117 ASP A N 1
ATOM 912 C CA . ASP A 1 117 ? 2.588 7.117 1.536 1 98.38 117 ASP A CA 1
ATOM 913 C C . ASP A 1 117 ? 2.293 7.848 2.844 1 98.38 117 ASP A C 1
ATOM 915 O O . ASP A 1 117 ? 3.143 8.578 3.359 1 98.38 117 ASP A O 1
ATOM 919 N N . GLN A 1 118 ? 1.071 7.645 3.354 1 98.62 118 GLN A N 1
ATOM 920 C CA . GLN A 1 118 ? 0.631 8.336 4.559 1 98.62 118 GLN A CA 1
ATOM 921 C C . GLN A 1 118 ? -0.173 7.414 5.465 1 98.62 118 GLN A C 1
ATOM 923 O O . GLN A 1 118 ? -0.854 6.504 4.988 1 98.62 118 GLN A O 1
ATOM 928 N N . TRP A 1 119 ? 0.066 7.609 6.793 1 98.88 119 TRP A N 1
ATOM 929 C CA . TRP A 1 119 ? -1.021 7.242 7.691 1 98.88 119 TRP A CA 1
ATOM 930 C C . TRP A 1 119 ? -2.143 8.281 7.641 1 98.88 119 TRP A C 1
ATOM 932 O O . TRP A 1 119 ? -2.111 9.273 8.367 1 98.88 119 TRP A O 1
ATOM 942 N N . ASP A 1 120 ? -3.131 8 6.816 1 98.81 120 ASP A N 1
ATOM 943 C CA . ASP A 1 120 ? -4.32 8.844 6.77 1 98.81 120 ASP A CA 1
ATOM 944 C C . ASP A 1 120 ? -5.312 8.461 7.863 1 98.81 120 ASP A C 1
ATOM 946 O O . ASP A 1 120 ? -5.77 7.316 7.922 1 98.81 120 ASP A O 1
ATOM 950 N N . TRP A 1 121 ? -5.617 9.43 8.711 1 98.94 121 TRP A N 1
ATOM 951 C CA . TRP A 1 121 ? -6.457 9.094 9.859 1 98.94 121 TRP A CA 1
ATOM 952 C C . TRP A 1 121 ? -7.594 10.094 10.016 1 98.94 121 TRP A C 1
ATOM 954 O O . TRP A 1 121 ? -7.512 11.219 9.516 1 98.94 121 TRP A O 1
ATOM 964 N N . GLU A 1 122 ? -8.648 9.672 10.578 1 98.88 122 GLU A N 1
ATOM 965 C CA . GLU A 1 122 ? -9.836 10.484 10.828 1 98.88 122 GLU A CA 1
ATOM 966 C C . GLU A 1 122 ? -10.594 9.977 12.055 1 98.88 122 GLU A C 1
ATOM 968 O O . GLU A 1 122 ? -10.719 8.766 12.258 1 98.88 122 GLU A O 1
ATOM 973 N N . ARG A 1 123 ? -11.094 10.891 12.836 1 98.94 123 ARG A N 1
ATOM 974 C CA . ARG A 1 123 ? -11.82 10.539 14.047 1 98.94 123 ARG A CA 1
ATOM 975 C C . ARG A 1 123 ? -13.062 11.414 14.211 1 98.94 123 ARG A C 1
ATOM 977 O O . ARG A 1 123 ? -13.016 12.617 13.961 1 98.94 123 ARG A O 1
ATOM 984 N N . VAL A 1 124 ? -14.164 10.812 14.641 1 98.88 124 VAL A N 1
ATOM 985 C CA . VAL A 1 124 ? -15.398 11.547 14.875 1 98.88 124 VAL A CA 1
ATOM 986 C C . VAL A 1 124 ? -15.289 12.352 16.172 1 98.88 124 VAL A C 1
ATOM 988 O O . VAL A 1 124 ? -14.781 11.859 17.172 1 98.88 124 VAL A O 1
ATOM 991 N N . ILE A 1 125 ? -15.773 13.562 16.109 1 98.81 125 ILE A N 1
ATOM 992 C CA . ILE A 1 125 ? -15.711 14.398 17.297 1 98.81 125 ILE A CA 1
ATOM 993 C C . ILE A 1 125 ? -17.109 14.922 17.641 1 98.81 125 ILE A C 1
ATOM 995 O O . ILE A 1 125 ? -18 14.922 16.781 1 98.81 125 ILE A O 1
ATOM 999 N N . ALA A 1 126 ? -17.281 15.367 18.875 1 98.31 126 ALA A N 1
ATOM 1000 C CA . ALA A 1 126 ? -18.531 16.016 19.297 1 98.31 126 ALA A CA 1
ATOM 1001 C C . ALA A 1 126 ? -18.547 17.484 18.875 1 98.31 126 ALA A C 1
ATOM 1003 O O . ALA A 1 126 ? -17.484 18.094 18.703 1 98.31 126 ALA A O 1
ATOM 1004 N N . PRO A 1 127 ? -19.75 18.016 18.766 1 96.38 127 PRO A N 1
ATOM 1005 C CA . PRO A 1 127 ? -19.844 19.438 18.406 1 96.38 127 PRO A CA 1
ATOM 1006 C C . PRO A 1 127 ? -19.062 20.344 19.359 1 96.38 127 PRO A C 1
ATOM 1008 O O . PRO A 1 127 ? -18.422 21.297 18.906 1 96.38 127 PRO A O 1
ATOM 1011 N N . ALA A 1 128 ? -18.984 19.969 20.578 1 97.12 128 ALA A N 1
ATOM 1012 C CA . ALA A 1 128 ? -18.312 20.781 21.578 1 97.12 128 ALA A CA 1
ATOM 1013 C C . ALA A 1 128 ? -16.797 20.719 21.391 1 97.12 128 ALA A C 1
ATOM 1015 O O . ALA A 1 128 ? -16.062 21.562 21.906 1 97.12 128 ALA A O 1
ATOM 1016 N N . ASP A 1 129 ? -16.344 19.734 20.656 1 97.81 129 ASP A N 1
ATOM 1017 C CA . ASP A 1 129 ? -14.914 19.516 20.469 1 97.81 129 ASP A CA 1
ATOM 1018 C C . ASP A 1 129 ? -14.367 20.391 19.328 1 97.81 129 ASP A C 1
ATOM 1020 O O . ASP A 1 129 ? -13.156 20.469 19.141 1 97.81 129 ASP A O 1
ATOM 1024 N N . ARG A 1 130 ? -15.219 21.094 18.625 1 97.56 130 ARG A N 1
ATOM 1025 C CA . ARG A 1 130 ? -14.797 21.938 17.516 1 97.56 130 ARG A CA 1
ATOM 1026 C C . ARG A 1 130 ? -14.195 23.25 18.031 1 97.56 130 ARG A C 1
ATOM 1028 O O . ARG A 1 130 ? -14.781 24.312 17.844 1 97.56 130 ARG A O 1
ATOM 1035 N N . CYS A 1 131 ? -12.961 23.125 18.562 1 96.06 131 CYS A N 1
ATOM 1036 C CA . CYS A 1 131 ? -12.289 24.281 19.125 1 96.06 131 CYS A CA 1
ATOM 1037 C C . CYS A 1 131 ? -10.773 24.078 19.141 1 96.06 131 CYS A C 1
ATOM 1039 O O . CYS A 1 131 ? -10.289 22.984 18.891 1 96.06 131 CYS A O 1
ATOM 1041 N N . LEU A 1 132 ? -10.133 25.156 19.359 1 95.62 132 LEU A N 1
ATOM 1042 C CA . LEU A 1 132 ? -8.68 25.156 19.312 1 95.62 132 LEU A CA 1
ATOM 1043 C C . LEU A 1 132 ? -8.109 24.266 20.406 1 95.62 132 LEU A C 1
ATOM 1045 O O . LEU A 1 132 ? -7.102 23.578 20.188 1 95.62 132 LEU A O 1
ATOM 1049 N N . GLU A 1 133 ? -8.68 24.25 21.578 1 95.31 133 GLU A N 1
ATOM 1050 C CA . GLU A 1 133 ? -8.195 23.453 22.688 1 95.31 133 GLU A CA 1
ATOM 1051 C C . GLU A 1 133 ? -8.172 21.969 22.344 1 95.31 133 GLU A C 1
ATOM 1053 O O . GLU A 1 133 ? -7.219 21.266 22.656 1 95.31 133 GLU A O 1
ATOM 1058 N N . TYR A 1 134 ? -9.242 21.531 21.703 1 97.62 134 TYR A N 1
ATOM 1059 C CA . TYR A 1 134 ? -9.32 20.125 21.312 1 97.62 134 TYR A CA 1
ATOM 1060 C C . TYR A 1 134 ? -8.281 19.812 20.234 1 97.62 134 TYR A C 1
ATOM 1062 O O . TYR A 1 134 ? -7.656 18.75 20.25 1 97.62 134 TYR A O 1
ATOM 1070 N N . LEU A 1 135 ? -8.125 20.703 19.266 1 98.12 135 LEU A N 1
ATOM 1071 C CA . LEU A 1 135 ? -7.082 20.547 18.266 1 98.12 135 LEU A CA 1
ATOM 1072 C C . LEU A 1 135 ? -5.715 20.406 18.906 1 98.12 135 LEU A C 1
ATOM 1074 O O . LEU A 1 135 ? -4.961 19.484 18.594 1 98.12 135 LEU A O 1
ATOM 1078 N N . GLN A 1 136 ? -5.387 21.281 19.828 1 97.06 136 GLN A N 1
ATOM 1079 C CA . GLN A 1 136 ? -4.094 21.266 20.5 1 97.06 136 GLN A CA 1
ATOM 1080 C C . GLN A 1 136 ? -3.9 19.969 21.297 1 97.06 136 GLN A C 1
ATOM 1082 O O . GLN A 1 136 ? -2.805 19.406 21.312 1 97.06 136 GLN A O 1
ATOM 1087 N N . ALA A 1 137 ? -4.945 19.578 21.938 1 98.12 137 ALA A N 1
ATOM 1088 C CA . ALA A 1 137 ? -4.867 18.328 22.688 1 98.12 137 ALA A CA 1
ATOM 1089 C C . ALA A 1 137 ? -4.566 17.141 21.766 1 98.12 137 ALA A C 1
ATOM 1091 O O . ALA A 1 137 ? -3.783 16.266 22.125 1 98.12 137 ALA A O 1
ATOM 1092 N N . THR A 1 138 ? -5.215 17.078 20.641 1 98.81 138 THR A N 1
ATOM 1093 C CA . THR A 1 138 ? -4.988 16.016 19.656 1 98.81 138 THR A CA 1
ATOM 1094 C C . THR A 1 138 ? -3.557 16.062 19.141 1 98.81 138 THR A C 1
ATOM 1096 O O . THR A 1 138 ? -2.908 15.023 19 1 98.81 138 THR A O 1
ATOM 1099 N N . VAL A 1 139 ? -3.08 17.266 18.891 1 98.69 139 VAL A N 1
ATOM 1100 C CA . VAL A 1 139 ? -1.716 17.438 18.406 1 98.69 139 VAL A CA 1
ATOM 1101 C C . VAL A 1 139 ? -0.725 16.953 19.469 1 98.69 139 VAL A C 1
ATOM 1103 O O . VAL A 1 139 ? 0.261 16.281 19.125 1 98.69 139 VAL A O 1
ATOM 1106 N N . ARG A 1 140 ? -0.932 17.297 20.703 1 98.56 140 ARG A N 1
ATOM 1107 C CA . ARG A 1 140 ? -0.059 16.828 21.766 1 98.56 140 ARG A CA 1
ATOM 1108 C C . ARG A 1 140 ? -0.042 15.297 21.828 1 98.56 140 ARG A C 1
ATOM 1110 O O . ARG A 1 140 ? 1.009 14.688 22.031 1 98.56 140 ARG A O 1
ATOM 1117 N N . SER A 1 141 ? -1.19 14.719 21.641 1 98.75 141 SER A N 1
ATOM 1118 C CA . SER A 1 141 ? -1.27 13.258 21.609 1 98.75 141 SER A CA 1
ATOM 1119 C C . SER A 1 141 ? -0.453 12.688 20.453 1 98.75 141 SER A C 1
ATOM 1121 O O . SER A 1 141 ? 0.266 11.703 20.625 1 98.75 141 SER A O 1
ATOM 1123 N N . LEU A 1 142 ? -0.594 13.258 19.312 1 98.81 142 LEU A N 1
ATOM 1124 C CA . LEU A 1 142 ? 0.15 12.805 18.141 1 98.81 142 LEU A CA 1
ATOM 1125 C C . LEU A 1 142 ? 1.648 13.016 18.344 1 98.81 142 LEU A C 1
ATOM 1127 O O . LEU A 1 142 ? 2.453 12.18 17.906 1 98.81 142 LEU A O 1
ATOM 1131 N N . TYR A 1 143 ? 1.992 14.125 18.922 1 98.75 143 TYR A N 1
ATOM 1132 C CA . TYR A 1 143 ? 3.406 14.375 19.188 1 98.75 143 TYR A CA 1
ATOM 1133 C C . TYR A 1 143 ? 3.975 13.328 20.141 1 98.75 143 TYR A C 1
ATOM 1135 O O . TYR A 1 143 ? 5.117 12.891 19.984 1 98.75 143 TYR A O 1
ATOM 1143 N N . GLU A 1 144 ? 3.209 12.945 21.109 1 98.75 144 GLU A N 1
ATOM 1144 C CA . GLU A 1 144 ? 3.641 11.883 22 1 98.75 144 GLU A CA 1
ATOM 1145 C C . GLU A 1 144 ? 3.834 10.57 21.25 1 98.75 144 GLU A C 1
ATOM 1147 O O . GLU A 1 144 ? 4.715 9.773 21.594 1 98.75 144 GLU A O 1
ATOM 1152 N N . VAL A 1 145 ? 3.004 10.305 20.312 1 98.81 145 VAL A N 1
ATOM 1153 C CA . VAL A 1 145 ? 3.18 9.141 19.453 1 98.81 145 VAL A CA 1
ATOM 1154 C C . VAL A 1 145 ? 4.551 9.188 18.781 1 98.81 145 VAL A C 1
ATOM 1156 O O . VAL A 1 145 ? 5.258 8.18 18.719 1 98.81 145 VAL A O 1
ATOM 1159 N N . LEU A 1 146 ? 4.91 10.359 18.25 1 98.81 146 LEU A N 1
ATOM 1160 C CA . LEU A 1 146 ? 6.219 10.547 17.625 1 98.81 146 LEU A CA 1
ATOM 1161 C C . LEU A 1 146 ? 7.336 10.273 18.625 1 98.81 146 LEU A C 1
ATOM 1163 O O . LEU A 1 146 ? 8.289 9.555 18.328 1 98.81 146 LEU A O 1
ATOM 1167 N N . ARG A 1 147 ? 7.199 10.82 19.781 1 98.69 147 ARG A N 1
ATOM 1168 C CA . ARG A 1 147 ? 8.234 10.68 20.812 1 98.69 147 ARG A CA 1
ATOM 1169 C C . ARG A 1 147 ? 8.352 9.234 21.266 1 98.69 147 ARG A C 1
ATOM 1171 O O . ARG A 1 147 ? 9.461 8.734 21.484 1 98.69 147 ARG A O 1
ATOM 1178 N N . GLU A 1 148 ? 7.227 8.602 21.484 1 98.62 148 GLU A N 1
ATOM 1179 C CA . GLU A 1 148 ? 7.246 7.199 21.891 1 98.62 148 GLU A CA 1
ATOM 1180 C C . GLU A 1 148 ? 7.863 6.316 20.812 1 98.62 148 GLU A C 1
ATOM 1182 O O . GLU A 1 148 ? 8.609 5.379 21.109 1 98.62 148 GLU A O 1
ATOM 1187 N N . THR A 1 149 ? 7.52 6.574 19.578 1 98.75 149 THR A N 1
ATOM 1188 C CA . THR A 1 149 ? 8.133 5.844 18.469 1 98.75 149 THR A CA 1
ATOM 1189 C C . THR A 1 149 ? 9.648 6.004 18.484 1 98.75 149 THR A C 1
ATOM 1191 O O . THR A 1 149 ? 10.391 5.023 18.391 1 98.75 149 THR A O 1
ATOM 1194 N N . GLU A 1 150 ? 10.102 7.242 18.625 1 98.62 150 GLU A N 1
ATOM 1195 C CA . GLU A 1 150 ? 11.531 7.496 18.688 1 98.62 150 GLU A CA 1
ATOM 1196 C C . GLU A 1 150 ? 12.172 6.762 19.859 1 98.62 150 GLU A C 1
ATOM 1198 O O . GLU A 1 150 ? 13.234 6.152 19.719 1 98.62 150 GLU A O 1
ATOM 1203 N N . SER A 1 151 ? 11.516 6.797 20.984 1 98.25 151 SER A N 1
ATOM 1204 C CA . SER A 1 151 ? 12.039 6.152 22.172 1 98.25 151 SER A CA 1
ATOM 1205 C C . SER A 1 151 ? 12.195 4.652 21.969 1 98.25 151 SER A C 1
ATOM 1207 O O . SER A 1 151 ? 13.242 4.082 22.297 1 98.25 151 SER A O 1
ATOM 1209 N N . ARG A 1 152 ? 11.203 4.012 21.453 1 98.25 152 ARG A N 1
ATOM 1210 C CA . ARG A 1 152 ? 11.25 2.572 21.203 1 98.25 152 ARG A CA 1
ATOM 1211 C C . ARG A 1 152 ? 12.32 2.225 20.188 1 98.25 152 ARG A C 1
ATOM 1213 O O . ARG A 1 152 ? 13.023 1.218 20.328 1 98.25 152 ARG A O 1
ATOM 1220 N N . LEU A 1 153 ? 12.438 3.014 19.172 1 98.12 153 LEU A N 1
ATOM 1221 C CA . LEU A 1 153 ? 13.453 2.787 18.141 1 98.12 153 LEU A CA 1
ATOM 1222 C C . LEU A 1 153 ? 14.852 2.898 18.734 1 98.12 153 LEU A C 1
ATOM 1224 O O . LEU A 1 153 ? 15.734 2.096 18.406 1 98.12 153 LEU A O 1
ATOM 1228 N N . CYS A 1 154 ? 15.055 3.906 19.578 1 97.31 154 CYS A N 1
ATOM 1229 C CA . CYS A 1 154 ? 16.359 4.117 20.188 1 97.31 154 CYS A CA 1
ATOM 1230 C C . CYS A 1 154 ? 16.75 2.941 21.078 1 97.31 154 CYS A C 1
ATOM 1232 O O . CYS A 1 154 ? 17.922 2.592 21.188 1 97.31 154 CYS A O 1
ATOM 1234 N N . THR A 1 155 ? 15.758 2.365 21.688 1 97.75 155 THR A N 1
ATOM 1235 C CA . THR A 1 155 ? 15.984 1.187 22.516 1 97.75 155 THR A CA 1
ATOM 1236 C C . THR A 1 155 ? 16.375 -0.012 21.656 1 97.75 155 THR A C 1
ATOM 1238 O O . THR A 1 155 ? 17.266 -0.773 22 1 97.75 155 THR A O 1
ATOM 1241 N N . GLU A 1 156 ? 15.75 -0.145 20.516 1 97.44 156 GLU A N 1
ATOM 1242 C CA . GLU A 1 156 ? 15.984 -1.279 19.625 1 97.44 156 GLU A CA 1
ATOM 1243 C C . GLU A 1 156 ? 17.266 -1.091 18.812 1 97.44 156 GLU A C 1
ATOM 1245 O O . GLU A 1 156 ? 17.938 -2.064 18.469 1 97.44 156 GLU A O 1
ATOM 1250 N N . PHE A 1 157 ? 17.531 0.098 18.484 1 97.31 157 PHE A N 1
ATOM 1251 C CA . PHE A 1 157 ? 18.688 0.448 17.672 1 97.31 157 PHE A CA 1
ATOM 1252 C C . PHE A 1 157 ? 19.547 1.499 18.359 1 97.31 157 PHE A C 1
ATOM 1254 O O . PHE A 1 157 ? 19.406 2.693 18.078 1 97.31 157 PHE A O 1
ATOM 1261 N N . PRO A 1 158 ? 20.609 1.114 19.031 1 95.5 158 PRO A N 1
ATOM 1262 C CA . PRO A 1 158 ? 21.359 2.008 19.922 1 95.5 158 PRO A CA 1
ATOM 1263 C C . PRO A 1 158 ? 22.156 3.061 19.156 1 95.5 158 PRO A C 1
ATOM 1265 O O . PRO A 1 158 ? 22.625 4.035 19.75 1 95.5 158 PRO A O 1
ATOM 1268 N N . ASP A 1 159 ? 22.266 2.859 17.891 1 96.25 159 ASP A N 1
ATOM 1269 C CA . ASP A 1 159 ? 23 3.834 17.094 1 96.25 159 ASP A CA 1
ATOM 1270 C C . ASP A 1 159 ? 22.156 5.074 16.812 1 96.25 159 ASP A C 1
ATOM 1272 O O . ASP A 1 159 ? 22.672 6.094 16.344 1 96.25 159 ASP A O 1
ATOM 1276 N N . ILE A 1 160 ? 20.906 5.059 17.141 1 95.94 160 ILE A N 1
ATOM 1277 C CA . ILE A 1 160 ? 20 6.195 16.969 1 95.94 160 ILE A CA 1
ATOM 1278 C C . ILE A 1 160 ? 19.766 6.887 18.312 1 95.94 160 ILE A C 1
ATOM 1280 O O . ILE A 1 160 ? 19.359 6.246 19.281 1 95.94 160 ILE A O 1
ATOM 1284 N N . ALA A 1 161 ? 20 8.156 18.344 1 96.38 161 ALA A N 1
ATOM 1285 C CA . ALA A 1 161 ? 19.75 8.938 19.562 1 96.38 161 ALA A CA 1
ATOM 1286 C C . ALA A 1 161 ? 18.5 9.805 19.406 1 96.38 161 ALA A C 1
ATOM 1288 O O . ALA A 1 161 ? 18.234 10.344 18.344 1 96.38 161 ALA A O 1
ATOM 1289 N N . PRO A 1 162 ? 17.781 9.922 20.484 1 96.62 162 PRO A N 1
ATOM 1290 C CA . PRO A 1 162 ? 16.594 10.758 20.422 1 96.62 162 PRO A CA 1
ATOM 1291 C C . PRO A 1 162 ? 16.906 12.234 20.25 1 96.62 162 PRO A C 1
ATOM 1293 O O . PRO A 1 162 ? 17.859 12.742 20.844 1 96.62 162 PRO A O 1
ATOM 1296 N N . ILE A 1 163 ? 16.109 12.969 19.469 1 97.38 163 ILE A N 1
ATOM 1297 C CA . ILE A 1 163 ? 16.406 14.367 19.219 1 97.38 163 ILE A CA 1
ATOM 1298 C C . ILE A 1 163 ? 15.141 15.211 19.359 1 97.38 163 ILE A C 1
ATOM 1300 O O . ILE A 1 163 ? 15.203 16.438 19.438 1 97.38 163 ILE A O 1
ATOM 1304 N N . LEU A 1 164 ? 13.945 14.602 19.391 1 98.5 164 LEU A N 1
ATOM 1305 C CA . LEU A 1 164 ? 12.695 15.359 19.516 1 98.5 164 LEU A CA 1
ATOM 1306 C C . LEU A 1 164 ? 12.609 16.047 20.875 1 98.5 164 LEU A C 1
ATOM 1308 O O . LEU A 1 164 ? 12.891 15.438 21.906 1 98.5 164 LEU A O 1
ATOM 1312 N N . PRO A 1 165 ? 12.195 17.312 20.922 1 98 165 PRO A N 1
ATOM 1313 C CA . PRO A 1 165 ? 12 17.984 22.203 1 98 165 PRO A CA 1
ATOM 1314 C C . PRO A 1 165 ? 10.891 17.344 23.031 1 98 165 PRO A C 1
ATOM 1316 O O . PRO A 1 165 ? 10.062 16.594 22.5 1 98 165 PRO A O 1
ATOM 1319 N N . ASP A 1 166 ? 10.891 17.656 24.281 1 97.19 166 ASP A N 1
ATOM 1320 C CA . ASP A 1 166 ? 9.961 17.047 25.219 1 97.19 166 ASP A CA 1
ATOM 1321 C C . ASP A 1 166 ? 8.523 17.469 24.922 1 97.19 166 ASP A C 1
ATOM 1323 O O . ASP A 1 166 ? 7.574 16.766 25.281 1 97.19 166 ASP A O 1
ATOM 1327 N N . SER A 1 167 ? 8.461 18.688 24.359 1 96.5 167 SER A N 1
ATOM 1328 C CA . SER A 1 167 ? 7.117 19.188 24.062 1 96.5 167 SER A CA 1
ATOM 1329 C C . SER A 1 167 ? 7.066 19.891 22.719 1 96.5 167 SER A C 1
ATOM 1331 O O . SER A 1 167 ? 8.094 20.344 22.203 1 96.5 167 SER A O 1
ATOM 1333 N N . ILE A 1 168 ? 5.898 19.906 22.125 1 98 168 ILE A N 1
ATOM 1334 C CA . ILE A 1 168 ? 5.668 20.641 20.891 1 98 168 ILE A CA 1
ATOM 1335 C C . ILE A 1 168 ? 5.102 22.016 21.203 1 98 168 ILE A C 1
ATOM 1337 O O . ILE A 1 168 ? 4.277 22.172 22.109 1 98 168 ILE A O 1
ATOM 1341 N N . LYS A 1 169 ? 5.562 23.016 20.469 1 96.88 169 LYS A N 1
ATOM 1342 C CA . LYS A 1 169 ? 5.078 24.375 20.641 1 96.88 169 LYS A CA 1
ATOM 1343 C C . LYS A 1 169 ? 4.043 24.734 19.578 1 96.88 169 LYS A C 1
ATOM 1345 O O . LYS A 1 169 ? 4.086 24.219 18.469 1 96.88 169 LYS A O 1
ATOM 1350 N N . PHE A 1 170 ? 3.111 25.547 20.016 1 96.75 170 PHE A N 1
ATOM 1351 C CA . PHE A 1 170 ? 2.064 26 19.094 1 96.75 170 PHE A CA 1
ATOM 1352 C C . PHE A 1 170 ? 2.307 27.422 18.641 1 96.75 170 PHE A C 1
ATOM 1354 O O . PHE A 1 170 ? 2.543 28.312 19.469 1 96.75 170 PHE A O 1
ATOM 1361 N N . VAL A 1 171 ? 2.334 27.625 17.328 1 94.94 171 VAL A N 1
ATOM 1362 C CA . VAL A 1 171 ? 2.506 28.953 16.75 1 94.94 171 VAL A CA 1
ATOM 1363 C C . VAL A 1 171 ? 1.497 29.156 15.609 1 94.94 171 VAL A C 1
ATOM 1365 O O . VAL A 1 171 ? 1.234 28.219 14.836 1 94.94 171 VAL A O 1
ATOM 1368 N N . HIS A 1 172 ? 0.908 30.297 15.57 1 95.12 172 HIS A N 1
ATOM 1369 C CA . HIS A 1 172 ? 0.022 30.609 14.453 1 95.12 172 HIS A CA 1
ATOM 1370 C C . HIS A 1 172 ? 0.788 31.266 13.312 1 95.12 172 HIS A C 1
ATOM 1372 O O . HIS A 1 172 ? 1.742 32 13.539 1 95.12 172 HIS A O 1
ATOM 1378 N N . THR A 1 173 ? 0.31 31.078 12.094 1 95.75 173 THR A N 1
ATOM 1379 C CA . THR A 1 173 ? 0.963 31.625 10.906 1 95.75 173 THR A CA 1
ATOM 1380 C C . THR A 1 173 ? 1.036 33.156 10.984 1 95.75 173 THR A C 1
ATOM 1382 O O . THR A 1 173 ? 2.02 33.75 10.555 1 95.75 173 THR A O 1
ATOM 1385 N N . GLU A 1 174 ? -0.028 33.781 11.562 1 93.56 174 GLU A N 1
ATOM 1386 C CA . GLU A 1 174 ? -0.025 35.25 11.734 1 93.56 174 GLU A CA 1
ATOM 1387 C C . GLU A 1 174 ? 1.076 35.688 12.695 1 93.56 174 GLU A C 1
ATOM 1389 O O . GLU A 1 174 ? 1.708 36.719 12.484 1 93.56 174 GLU A O 1
ATOM 1394 N N . GLN A 1 175 ? 1.265 34.938 13.742 1 91.44 175 GLN A N 1
ATOM 1395 C CA . GLN A 1 175 ? 2.326 35.219 14.695 1 91.44 175 GLN A CA 1
ATOM 1396 C C . GLN A 1 175 ? 3.703 35.062 14.055 1 91.44 175 GLN A C 1
ATOM 1398 O O . GLN A 1 175 ? 4.609 35.844 14.312 1 91.44 175 GLN A O 1
ATOM 1403 N N . LEU A 1 176 ? 3.814 34.062 13.305 1 93.88 176 LEU A N 1
ATOM 1404 C CA . LEU A 1 176 ? 5.07 33.812 12.609 1 93.88 176 LEU A CA 1
ATOM 1405 C C . LEU A 1 176 ? 5.379 34.969 11.633 1 93.88 176 LEU A C 1
ATOM 1407 O O . LEU A 1 176 ? 6.527 35.375 11.516 1 93.88 176 LEU A O 1
ATOM 1411 N N . LEU A 1 177 ? 4.348 35.375 10.898 1 95 177 LEU A N 1
ATOM 1412 C CA . LEU A 1 177 ? 4.488 36.5 9.984 1 95 177 LEU A CA 1
ATOM 1413 C C . LEU A 1 177 ? 4.926 37.75 10.734 1 95 177 LEU A C 1
ATOM 1415 O O . LEU A 1 177 ? 5.805 38.469 10.266 1 95 177 LEU A O 1
ATOM 1419 N N . LYS A 1 178 ? 4.375 38.031 11.859 1 92.19 178 LYS A N 1
ATOM 1420 C CA . LYS A 1 178 ? 4.703 39.219 12.656 1 92.19 178 LYS A CA 1
ATOM 1421 C C . LYS A 1 178 ? 6.137 39.156 13.164 1 92.19 178 LYS A C 1
ATOM 1423 O O . LYS A 1 178 ? 6.828 40.156 13.203 1 92.19 178 LYS A O 1
ATOM 1428 N N . ARG A 1 179 ? 6.574 38.031 13.531 1 92.88 179 ARG A N 1
ATOM 1429 C CA . ARG A 1 179 ? 7.918 37.875 14.07 1 92.88 179 ARG A CA 1
ATOM 1430 C C . ARG A 1 179 ? 8.969 38 12.977 1 92.88 179 ARG A C 1
ATOM 1432 O O . ARG A 1 179 ? 10.07 38.5 13.211 1 92.88 179 ARG A O 1
ATOM 1439 N N . TYR A 1 180 ? 8.641 37.406 11.812 1 95 180 TYR A N 1
ATOM 1440 C CA . TYR A 1 180 ? 9.578 37.406 10.688 1 95 180 TYR A CA 1
ATOM 1441 C C . TYR A 1 180 ? 8.922 38 9.438 1 95 180 TYR A C 1
ATOM 1443 O O . TYR A 1 180 ? 8.781 37.281 8.43 1 95 180 TYR A O 1
ATOM 1451 N N . PRO A 1 181 ? 8.648 39.25 9.398 1 95.19 181 PRO A N 1
ATOM 1452 C CA . PRO A 1 181 ? 7.867 39.812 8.305 1 95.19 181 PRO A CA 1
ATOM 1453 C C . PRO A 1 181 ? 8.625 39.812 6.977 1 95.19 181 PRO A C 1
ATOM 1455 O O . PRO A 1 181 ? 8.008 39.875 5.906 1 95.19 181 PRO A O 1
ATOM 1458 N N . GLU A 1 182 ? 9.969 39.719 7.031 1 96.38 182 GLU A N 1
ATOM 1459 C CA . GLU A 1 182 ? 10.773 39.844 5.82 1 96.38 182 GLU A CA 1
ATOM 1460 C C . GLU A 1 182 ? 11.07 38.5 5.203 1 96.38 182 GLU A C 1
ATOM 1462 O O . GLU A 1 182 ? 11.594 38.406 4.09 1 96.38 182 GLU A O 1
ATOM 1467 N N . LEU A 1 183 ? 10.719 37.469 5.914 1 97.12 183 LEU A N 1
ATOM 1468 C CA . LEU A 1 183 ? 11.039 36.125 5.441 1 97.12 183 LEU A CA 1
ATOM 1469 C C . LEU A 1 183 ? 9.852 35.5 4.691 1 97.12 183 LEU A C 1
ATOM 1471 O O . LEU A 1 183 ? 8.703 35.844 4.973 1 97.12 183 LEU A O 1
ATOM 1475 N N . ASP A 1 184 ? 10.188 34.688 3.697 1 96.75 184 ASP A N 1
ATOM 1476 C CA . ASP A 1 184 ? 9.133 33.906 3.053 1 96.75 184 ASP A CA 1
ATOM 1477 C C . ASP A 1 184 ? 8.617 32.812 3.982 1 96.75 184 ASP A C 1
ATOM 1479 O O . ASP A 1 184 ? 9.25 32.5 4.996 1 96.75 184 ASP A O 1
ATOM 1483 N N . PRO A 1 185 ? 7.48 32.219 3.705 1 96.94 185 PRO A N 1
ATOM 1484 C CA . PRO A 1 185 ? 6.824 31.266 4.609 1 96.94 185 PRO A CA 1
ATOM 1485 C C . PRO A 1 185 ? 7.734 30.094 5.004 1 96.94 185 PRO A C 1
ATOM 1487 O O . PRO A 1 185 ? 7.816 29.75 6.184 1 96.94 185 PRO A O 1
ATOM 1490 N N . LYS A 1 186 ? 8.422 29.531 4.086 1 96.38 186 LYS A N 1
ATOM 1491 C CA . LYS A 1 186 ? 9.273 28.391 4.395 1 96.38 186 LYS A CA 1
ATOM 1492 C C . LYS A 1 186 ? 10.43 28.797 5.301 1 96.38 186 LYS A C 1
ATOM 1494 O O . LYS A 1 186 ? 10.82 28.047 6.199 1 96.38 186 LYS A O 1
ATOM 1499 N N . SER A 1 187 ? 11.008 29.922 5.035 1 97.69 187 SER A N 1
ATOM 1500 C CA . SER A 1 187 ? 12.07 30.453 5.891 1 97.69 187 SER A CA 1
ATOM 1501 C C . SER A 1 187 ? 11.562 30.719 7.305 1 97.69 187 SER A C 1
ATOM 1503 O O . SER A 1 187 ? 12.281 30.516 8.281 1 97.69 187 SER A O 1
ATOM 1505 N N . ARG A 1 188 ? 10.32 31.203 7.402 1 97.62 188 ARG A N 1
ATOM 1506 C CA . ARG A 1 188 ? 9.711 31.406 8.719 1 97.62 188 ARG A CA 1
ATOM 1507 C C . ARG A 1 188 ? 9.609 30.078 9.477 1 97.62 188 ARG A C 1
ATOM 1509 O O . ARG A 1 188 ? 9.906 30.016 10.672 1 97.62 188 ARG A O 1
ATOM 1516 N N . GLU A 1 189 ? 9.188 29.047 8.758 1 98.38 189 GLU A N 1
ATOM 1517 C CA . GLU A 1 189 ? 9.102 27.719 9.367 1 98.38 189 GLU A CA 1
ATOM 1518 C C . GLU A 1 189 ? 10.469 27.25 9.859 1 98.38 189 GLU A C 1
ATOM 1520 O O . GLU A 1 189 ? 10.578 26.703 10.961 1 98.38 189 GLU A O 1
ATOM 1525 N N . ARG A 1 190 ? 11.461 27.469 9.07 1 97.81 190 ARG A N 1
ATOM 1526 C CA . ARG A 1 190 ? 12.82 27.062 9.422 1 97.81 190 ARG A CA 1
ATOM 1527 C C . ARG A 1 190 ? 13.281 27.75 10.703 1 97.81 190 ARG A C 1
ATOM 1529 O O . ARG A 1 190 ? 13.828 27.109 11.602 1 97.81 190 ARG A O 1
ATOM 1536 N N . GLU A 1 191 ? 13.062 29.047 10.734 1 97.25 191 GLU A N 1
ATOM 1537 C CA . GLU A 1 191 ? 13.453 29.797 11.93 1 97.25 191 GLU A CA 1
ATOM 1538 C C . GLU A 1 191 ? 12.703 29.297 13.164 1 97.25 191 GLU A C 1
ATOM 1540 O O . GLU A 1 191 ? 13.289 29.172 14.242 1 97.25 191 GLU A O 1
ATOM 1545 N N . ALA A 1 192 ? 11.445 29 12.992 1 97 192 ALA A N 1
ATOM 1546 C CA . ALA A 1 192 ? 10.625 28.531 14.109 1 97 192 ALA A CA 1
ATOM 1547 C C . ALA A 1 192 ? 11.148 27.219 14.664 1 97 192 ALA A C 1
ATOM 1549 O O . ALA A 1 192 ? 11.328 27.078 15.875 1 97 192 ALA A O 1
ATOM 1550 N N . VAL A 1 193 ? 11.43 26.281 13.789 1 97.88 193 VAL A N 1
ATOM 1551 C CA . VAL A 1 193 ? 11.805 24.969 14.281 1 97.88 193 VAL A CA 1
ATOM 1552 C C . VAL A 1 193 ? 13.25 24.984 14.773 1 97.88 193 VAL A C 1
ATOM 1554 O O . VAL A 1 193 ? 13.625 24.203 15.656 1 97.88 193 VAL A O 1
ATOM 1557 N N . LYS A 1 194 ? 14.094 25.797 14.188 1 96.81 194 LYS A N 1
ATOM 1558 C CA . LYS A 1 194 ? 15.453 25.922 14.703 1 96.81 194 LYS A CA 1
ATOM 1559 C C . LYS A 1 194 ? 15.445 26.438 16.141 1 96.81 194 LYS A C 1
ATOM 1561 O O . LYS A 1 194 ? 16.281 26.016 16.953 1 96.81 194 LYS A O 1
ATOM 1566 N N . LYS A 1 195 ? 14.555 27.281 16.438 1 95.75 195 LYS A N 1
ATOM 1567 C CA . LYS A 1 195 ? 14.469 27.875 17.766 1 95.75 195 LYS A CA 1
ATOM 1568 C C . LYS A 1 195 ? 13.711 26.969 18.734 1 95.75 195 LYS A C 1
ATOM 1570 O O . LYS A 1 195 ? 14.094 26.828 19.891 1 95.75 195 LYS A O 1
ATOM 1575 N N . LEU A 1 196 ? 12.586 26.375 18.266 1 96.19 196 LEU A N 1
ATOM 1576 C CA . LEU A 1 196 ? 11.656 25.719 19.172 1 96.19 196 LEU A CA 1
ATOM 1577 C C . LEU A 1 196 ? 11.766 24.203 19.078 1 96.19 196 LEU A C 1
ATOM 1579 O O . LEU A 1 196 ? 11.266 23.484 19.938 1 96.19 196 LEU A O 1
ATOM 1583 N N . GLY A 1 197 ? 12.406 23.656 18.031 1 97.56 197 GLY A N 1
ATOM 1584 C CA . GLY A 1 197 ? 12.609 22.219 17.844 1 97.56 197 GLY A CA 1
ATOM 1585 C C . GLY A 1 197 ? 11.445 21.531 17.156 1 97.56 197 GLY A C 1
ATOM 1586 O O . GLY A 1 197 ? 11.633 20.859 16.141 1 97.56 197 GLY A O 1
ATOM 1587 N N . ALA A 1 198 ? 10.25 21.641 17.734 1 98.56 198 ALA A N 1
ATOM 1588 C CA . ALA A 1 198 ? 9.008 21.094 17.188 1 98.56 198 ALA A CA 1
ATOM 1589 C C . ALA A 1 198 ? 7.859 22.094 17.328 1 98.56 198 ALA A C 1
ATOM 1591 O O . ALA A 1 198 ? 7.652 22.656 18.406 1 98.56 198 ALA A O 1
ATOM 1592 N N . VAL A 1 199 ? 7.16 22.25 16.188 1 98.31 199 VAL A N 1
ATOM 1593 C CA . VAL A 1 199 ? 6.125 23.281 16.156 1 98.31 199 VAL A CA 1
ATOM 1594 C C . VAL A 1 199 ? 4.879 22.734 15.461 1 98.31 199 VAL A C 1
ATOM 1596 O O . VAL A 1 199 ? 4.977 22 14.469 1 98.31 199 VAL A O 1
ATOM 1599 N N . PHE A 1 200 ? 3.779 22.953 16.109 1 98.38 200 PHE A N 1
ATOM 1600 C CA . PHE A 1 200 ? 2.539 22.891 15.352 1 98.38 200 PHE A CA 1
ATOM 1601 C C . PHE A 1 200 ? 2.146 24.281 14.844 1 98.38 200 PHE A C 1
ATOM 1603 O O . PHE A 1 200 ? 1.818 25.156 15.641 1 98.38 200 PHE A O 1
ATOM 1610 N N . LEU A 1 201 ? 2.182 24.406 13.555 1 97.94 201 LEU A N 1
ATOM 1611 C CA . LEU A 1 201 ? 1.864 25.688 12.93 1 97.94 201 LEU A CA 1
ATOM 1612 C C . LEU A 1 201 ? 0.385 25.75 12.562 1 97.94 201 LEU A C 1
ATOM 1614 O O . LEU A 1 201 ? -0.072 25.031 11.672 1 97.94 201 LEU A O 1
ATOM 1618 N N . ILE A 1 202 ? -0.306 26.641 13.211 1 96.94 202 ILE A N 1
ATOM 1619 C CA . ILE A 1 202 ? -1.759 26.719 13.102 1 96.94 202 ILE A CA 1
ATOM 1620 C C . ILE A 1 202 ? -2.145 27.719 12.016 1 96.94 202 ILE A C 1
ATOM 1622 O O . ILE A 1 202 ? -1.459 28.734 11.82 1 96.94 202 ILE A O 1
ATOM 1626 N N . GLY A 1 203 ? -3.26 27.469 11.391 1 96.12 203 GLY A N 1
ATOM 1627 C CA . GLY A 1 203 ? -3.889 28.453 10.523 1 96.12 203 GLY A CA 1
ATOM 1628 C C . GLY A 1 203 ? -3.287 28.484 9.133 1 96.12 203 GLY A C 1
ATOM 1629 O O . GLY A 1 203 ? -2.92 29.562 8.641 1 96.12 203 GLY A O 1
ATOM 1630 N N . ILE A 1 204 ? -3.123 27.375 8.484 1 96.94 204 ILE A N 1
ATOM 1631 C CA . ILE A 1 204 ? -2.588 27.281 7.125 1 96.94 204 ILE A CA 1
ATOM 1632 C C . ILE A 1 204 ? -3.734 27.312 6.117 1 96.94 204 ILE A C 1
ATOM 1634 O O . ILE A 1 204 ? -4.656 26.5 6.191 1 96.94 204 ILE A O 1
ATOM 1638 N N . GLY A 1 205 ? -3.613 28.188 5.129 1 95.25 205 GLY A N 1
ATOM 1639 C CA . GLY A 1 205 ? -4.629 28.25 4.09 1 95.25 205 GLY A CA 1
ATOM 1640 C C . GLY A 1 205 ? -5.309 29.609 4 1 95.25 205 GLY A C 1
ATOM 1641 O O . GLY A 1 205 ? -5.68 30.047 2.912 1 95.25 205 GLY A O 1
ATOM 1642 N N . CYS A 1 206 ? -5.496 30.234 5.121 1 93.69 206 CYS A N 1
ATOM 1643 C CA . CYS A 1 206 ? -6.203 31.516 5.152 1 93.69 206 CYS A CA 1
ATOM 1644 C C . CYS A 1 206 ? -5.266 32.656 4.82 1 93.69 206 CYS A C 1
ATOM 1646 O O . CYS A 1 206 ? -4.062 32.594 5.07 1 93.69 206 CYS A O 1
ATOM 1648 N N . LYS A 1 207 ? -5.895 33.75 4.336 1 94.25 207 LYS A N 1
ATOM 1649 C CA . LYS A 1 207 ? -5.105 34.938 4.074 1 94.25 207 LYS A CA 1
ATOM 1650 C C . LYS A 1 207 ? -4.645 35.594 5.375 1 94.25 207 LYS A C 1
ATOM 1652 O O . LYS A 1 207 ? -5.41 35.688 6.34 1 94.25 207 LYS A O 1
ATOM 1657 N N . LEU A 1 208 ? -3.434 36.062 5.297 1 95 208 LEU A N 1
ATOM 1658 C CA . LEU A 1 208 ? -2.861 36.719 6.465 1 95 208 LEU A CA 1
ATOM 1659 C C . LEU A 1 208 ? -2.939 38.219 6.328 1 95 208 LEU A C 1
ATOM 1661 O O . LEU A 1 208 ? -3.486 38.75 5.348 1 95 208 LEU A O 1
ATOM 1665 N N . SER A 1 209 ? -2.43 38.906 7.336 1 93.38 209 SER A N 1
ATOM 1666 C CA . SER A 1 209 ? -2.578 40.375 7.398 1 93.38 209 SER A CA 1
ATOM 1667 C C . SER A 1 209 ? -1.854 41.062 6.242 1 93.38 209 SER A C 1
ATOM 1669 O O . SER A 1 209 ? -2.229 42.156 5.832 1 93.38 209 SER A O 1
ATOM 1671 N N . HIS A 1 210 ? -0.863 40.438 5.676 1 94 210 HIS A N 1
ATOM 1672 C CA . HIS A 1 210 ? -0.121 41.031 4.57 1 94 210 HIS A CA 1
ATOM 1673 C C . HIS A 1 210 ? -0.777 40.719 3.23 1 94 210 HIS A C 1
ATOM 1675 O O . HIS A 1 210 ? -0.257 41.094 2.178 1 94 210 HIS A O 1
ATOM 1681 N N . GLY A 1 211 ? -1.804 40 3.244 1 92.56 211 GLY A N 1
ATOM 1682 C CA . GLY A 1 211 ? -2.605 39.812 2.047 1 92.56 211 GLY A CA 1
ATOM 1683 C C . GLY A 1 211 ? -2.369 38.469 1.375 1 92.56 211 GLY A C 1
ATOM 1684 O O . GLY A 1 211 ? -3.109 38.094 0.468 1 92.56 211 GLY A O 1
ATOM 1685 N N . ASP A 1 212 ? -1.353 37.812 1.78 1 93.75 212 ASP A N 1
ATOM 1686 C CA . ASP A 1 212 ? -1.049 36.5 1.206 1 93.75 212 ASP A CA 1
ATOM 1687 C C . ASP A 1 212 ? -1.263 35.406 2.23 1 93.75 212 ASP A C 1
ATOM 1689 O O . ASP A 1 212 ? -1.47 35.656 3.414 1 93.75 212 ASP A O 1
ATOM 1693 N N . HIS A 1 213 ? -1.268 34.156 1.75 1 94 213 HIS A N 1
ATOM 1694 C CA . HIS A 1 213 ? -1.372 33 2.629 1 94 213 HIS A CA 1
ATOM 1695 C C . HIS A 1 213 ? 0.006 32.469 3.004 1 94 213 HIS A C 1
ATOM 1697 O O . HIS A 1 213 ? 0.993 32.75 2.32 1 94 213 HIS A O 1
ATOM 1703 N N . HIS A 1 214 ? 0.079 31.797 4.094 1 95.81 214 HIS A N 1
ATOM 1704 C CA . HIS A 1 214 ? 1.32 31.125 4.473 1 95.81 214 HIS A CA 1
ATOM 1705 C C . HIS A 1 214 ? 1.642 29.984 3.525 1 95.81 214 HIS A C 1
ATOM 1707 O O . HIS A 1 214 ? 2.789 29.812 3.105 1 95.81 214 HIS A O 1
ATOM 1713 N N . ASP A 1 215 ? 0.701 29.156 3.256 1 94.69 215 ASP A N 1
ATOM 1714 C CA . ASP A 1 215 ? 0.713 28.047 2.312 1 94.69 215 ASP A CA 1
ATOM 1715 C C . ASP A 1 215 ? -0.699 27.719 1.832 1 94.69 215 ASP A C 1
ATOM 1717 O O . ASP A 1 215 ? -1.682 28.094 2.477 1 94.69 215 ASP A O 1
ATOM 1721 N N . VAL A 1 216 ? -0.737 27.062 0.748 1 92.94 216 VAL A N 1
ATOM 1722 C CA . VAL A 1 216 ? -2.041 26.703 0.195 1 92.94 216 VAL A CA 1
ATOM 1723 C C . VAL A 1 216 ? -2.609 25.5 0.94 1 92.94 216 VAL A C 1
ATOM 1725 O O . VAL A 1 216 ? -1.861 24.625 1.38 1 92.94 216 VAL A O 1
ATOM 1728 N N . ARG A 1 217 ? -3.918 25.547 1.134 1 95.94 217 ARG A N 1
ATOM 1729 C CA . ARG A 1 217 ? -4.688 24.438 1.683 1 95.94 217 ARG A CA 1
ATOM 1730 C C . ARG A 1 217 ? -6.008 24.266 0.936 1 95.94 217 ARG A C 1
ATOM 1732 O O . ARG A 1 217 ? -6.656 25.25 0.572 1 95.94 217 ARG A O 1
ATOM 1739 N N . ALA A 1 218 ? -6.297 22.953 0.639 1 95.88 218 ALA A N 1
ATOM 1740 C CA . ALA A 1 218 ? -7.586 22.703 -0.005 1 95.88 218 ALA A CA 1
ATOM 1741 C C . ALA A 1 218 ? -8.734 23.281 0.816 1 95.88 218 ALA A C 1
ATOM 1743 O O . ALA A 1 218 ? -8.711 23.219 2.047 1 95.88 218 ALA A O 1
ATOM 1744 N N . PRO A 1 219 ? -9.758 23.734 0.18 1 96.88 219 PRO A N 1
ATOM 1745 C CA . PRO A 1 219 ? -10.812 24.453 0.902 1 96.88 219 PRO A CA 1
ATOM 1746 C C . PRO A 1 219 ? -11.875 23.516 1.471 1 96.88 219 PRO A C 1
ATOM 1748 O O . PRO A 1 219 ? -12.781 23.969 2.176 1 96.88 219 PRO A O 1
ATOM 1751 N N . ASP A 1 220 ? -11.758 22.234 1.196 1 96.69 220 ASP A N 1
ATOM 1752 C CA . ASP A 1 220 ? -13 21.484 1.359 1 96.69 220 ASP A CA 1
ATOM 1753 C C . ASP A 1 220 ? -12.875 20.438 2.463 1 96.69 220 ASP A C 1
ATOM 1755 O O . ASP A 1 220 ? -13.828 19.719 2.746 1 96.69 220 ASP A O 1
ATOM 1759 N N . TYR A 1 221 ? -11.719 20.359 3.143 1 95.81 221 TYR A N 1
ATOM 1760 C CA . TYR A 1 221 ? -11.742 19.359 4.199 1 95.81 221 TYR A CA 1
ATOM 1761 C C . TYR A 1 221 ? -11.258 19.938 5.52 1 95.81 221 TYR A C 1
ATOM 1763 O O . TYR A 1 221 ? -11.859 19.703 6.57 1 95.81 221 TYR A O 1
ATOM 1771 N N . ASP A 1 222 ? -10.242 20.719 5.617 1 98.31 222 ASP A N 1
ATOM 1772 C CA . ASP A 1 222 ? -9.82 21.359 6.859 1 98.31 222 ASP A CA 1
ATOM 1773 C C . ASP A 1 222 ? -10.547 22.688 7.059 1 98.31 222 ASP A C 1
ATOM 1775 O O . ASP A 1 222 ? -10.742 23.453 6.105 1 98.31 222 ASP A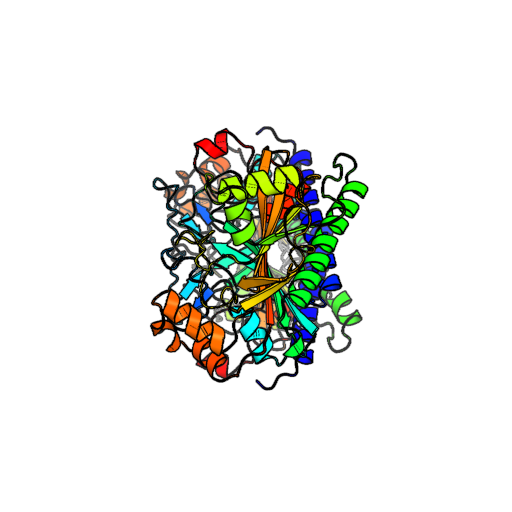 O 1
ATOM 1779 N N . ASP A 1 223 ? -10.828 23.031 8.289 1 98.62 223 ASP A N 1
ATOM 1780 C CA . ASP A 1 223 ? -11.344 24.344 8.617 1 98.62 223 ASP A CA 1
ATOM 1781 C C . ASP A 1 223 ? -10.211 25.328 8.922 1 98.62 223 ASP A C 1
ATOM 1783 O O . ASP A 1 223 ? -9.789 25.453 10.07 1 98.62 223 ASP A O 1
ATOM 1787 N N . TRP A 1 224 ? -9.836 26.047 7.93 1 98.06 224 TRP A N 1
ATOM 1788 C CA . TRP A 1 224 ? -8.734 26.984 8.141 1 98.06 224 TRP A CA 1
ATOM 1789 C C . TRP A 1 224 ? -9.234 28.422 8.211 1 98.06 224 TRP A C 1
ATOM 1791 O O . TRP A 1 224 ? -8.438 29.359 8.172 1 98.06 224 TRP A O 1
ATOM 1801 N N . SER A 1 225 ? -10.562 28.625 8.406 1 97.25 225 SER A N 1
ATOM 1802 C CA . SER A 1 225 ? -11.102 29.969 8.281 1 97.25 225 SER A CA 1
ATOM 1803 C C . SER A 1 225 ? -11.883 30.375 9.531 1 97.25 225 SER A C 1
ATOM 1805 O O . SER A 1 225 ? -12.148 31.547 9.758 1 97.25 225 SER A O 1
ATOM 1807 N N . SER A 1 226 ? -12.344 29.391 10.312 1 97 226 SER A N 1
ATOM 1808 C CA . SER A 1 226 ? -13.133 29.734 11.492 1 97 226 SER A CA 1
ATOM 1809 C C . SER A 1 226 ? -12.32 30.562 12.477 1 97 226 SER A C 1
ATOM 1811 O O . SER A 1 226 ? -11.141 30.281 12.711 1 97 226 SER A O 1
ATOM 1813 N N . PRO A 1 227 ? -12.977 31.609 13.094 1 94.44 227 PRO A N 1
ATOM 1814 C CA . PRO A 1 227 ? -12.273 32.406 14.102 1 94.44 227 PRO A CA 1
ATOM 1815 C C . PRO A 1 227 ? -11.961 31.625 15.367 1 94.44 227 PRO A C 1
ATOM 1817 O O . PRO A 1 227 ? -12.773 30.812 15.812 1 94.44 227 PRO A O 1
ATOM 1820 N N . VAL A 1 228 ? -10.789 31.922 15.836 1 90.81 228 VAL A N 1
ATOM 1821 C CA . VAL A 1 228 ? -10.391 31.297 17.094 1 90.81 228 VAL A CA 1
ATOM 1822 C C . VAL A 1 228 ? -9.789 32.344 18.031 1 90.81 228 VAL A C 1
ATOM 1824 O O . VAL A 1 228 ? -9.117 33.281 17.594 1 90.81 228 VAL A O 1
ATOM 1827 N N . SER A 1 229 ? -10.188 32.188 19.266 1 86.06 229 SER A N 1
ATOM 1828 C CA . SER A 1 229 ? -9.602 33.031 20.297 1 86.06 229 SER A CA 1
ATOM 1829 C C . SER A 1 229 ? -8.359 32.375 20.906 1 86.06 229 SER A C 1
ATOM 1831 O O . SER A 1 229 ? -8.422 31.25 21.391 1 86.06 229 SER A O 1
ATOM 1833 N N . 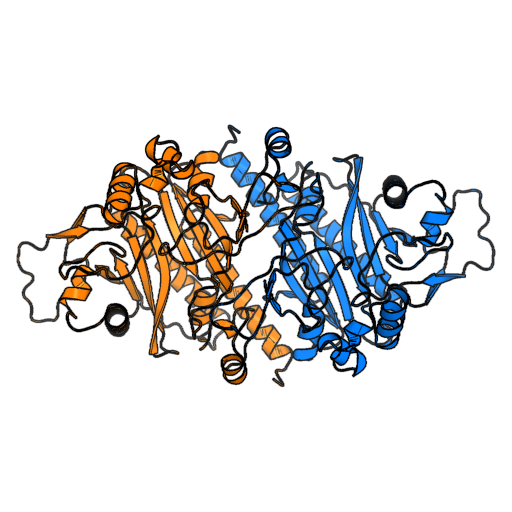VAL A 1 230 ? -7.371 33.125 20.797 1 82.56 230 VAL A N 1
ATOM 1834 C CA . VAL A 1 230 ? -6.105 32.531 21.234 1 82.56 230 VAL A CA 1
ATOM 1835 C C . VAL A 1 230 ? -5.512 33.375 22.359 1 82.56 230 VAL A C 1
ATOM 1837 O O . VAL A 1 230 ? -5.57 34.594 22.328 1 82.56 230 VAL A O 1
ATOM 1840 N N . ASP A 1 231 ? -5.176 32.656 23.375 1 76.12 231 ASP A N 1
ATOM 1841 C CA . ASP A 1 231 ? -4.363 33.281 24.422 1 76.12 231 ASP A CA 1
ATOM 1842 C C . ASP A 1 231 ? -2.896 33.344 24 1 76.12 231 ASP A C 1
ATOM 1844 O O . ASP A 1 231 ? -2.213 32.312 23.953 1 76.12 231 ASP A O 1
ATOM 1848 N N . SER A 1 232 ? -2.449 34.531 23.734 1 68.19 232 SER A N 1
ATOM 1849 C CA . SER A 1 232 ? -1.117 34.75 23.172 1 68.19 232 SER A CA 1
ATOM 1850 C C . SER A 1 232 ? -0.037 34.219 24.125 1 68.19 232 SER A C 1
ATOM 1852 O O . SER A 1 232 ? 1.104 34 23.703 1 68.19 232 SER A O 1
ATOM 1854 N N . SER A 1 233 ? -0.374 34.062 25.359 1 66.69 233 SER A N 1
ATOM 1855 C CA . SER A 1 233 ? 0.593 33.531 26.312 1 66.69 233 SER A CA 1
ATOM 1856 C C . SER A 1 233 ? 0.756 32.031 26.172 1 66.69 233 SER A C 1
ATOM 1858 O O . SER A 1 233 ? 1.745 31.453 26.625 1 66.69 233 SER A O 1
ATOM 1860 N N . LYS A 1 234 ? -0.164 31.438 25.547 1 69.75 234 LYS A N 1
ATOM 1861 C CA . LYS A 1 234 ? -0.164 29.984 25.453 1 69.75 234 LYS A CA 1
ATOM 1862 C C . LYS A 1 234 ? 0.269 29.531 24.062 1 69.75 234 LYS A C 1
ATOM 1864 O O . LYS A 1 234 ? 0.557 28.344 23.859 1 69.75 234 LYS A O 1
ATOM 1869 N N . ILE A 1 235 ? 0.092 30.406 23.156 1 71.75 235 ILE A N 1
ATOM 1870 C CA . ILE A 1 235 ? 0.5 30.141 21.781 1 71.75 235 ILE A CA 1
ATOM 1871 C C . ILE A 1 235 ? 1.495 31.219 21.328 1 71.75 235 ILE A C 1
ATOM 1873 O O . ILE A 1 235 ? 1.38 32.375 21.719 1 71.75 235 ILE A O 1
ATOM 1877 N N . GLY A 1 236 ? 2.504 30.781 20.625 1 68.31 236 GLY A N 1
ATOM 1878 C CA . GLY A 1 236 ? 3.465 31.75 20.094 1 68.31 236 GLY A CA 1
ATOM 1879 C C . GLY A 1 236 ? 4.855 31.562 20.672 1 68.31 236 GLY A C 1
ATOM 1880 O O . GLY A 1 236 ? 5.133 30.562 21.344 1 68.31 236 GLY A O 1
ATOM 1881 N N . PHE A 1 237 ? 5.762 32.438 20.219 1 65.56 237 PHE A N 1
ATOM 1882 C CA . PHE A 1 237 ? 7.16 32.406 20.625 1 65.56 237 PHE A CA 1
ATOM 1883 C C . PHE A 1 237 ? 7.305 32.844 22.078 1 65.56 237 PHE A C 1
ATOM 1885 O O . PHE A 1 237 ? 6.566 33.719 22.531 1 65.56 237 PHE A O 1
ATOM 1892 N N . PRO A 1 238 ? 7.953 31.875 22.828 1 54.34 238 PRO A N 1
ATOM 1893 C CA . PRO A 1 238 ? 8.227 32.406 24.172 1 54.34 238 PRO A CA 1
ATOM 1894 C C . PRO A 1 238 ? 8.703 33.844 24.156 1 54.34 238 PRO A C 1
ATOM 1896 O O . PRO A 1 238 ? 9.406 34.281 23.234 1 54.34 238 PRO A O 1
ATOM 1899 N N . THR A 1 239 ? 7.824 34.781 24.625 1 49.28 239 THR A N 1
ATOM 1900 C CA . THR A 1 239 ? 8.18 36.188 24.719 1 49.28 239 THR A CA 1
ATOM 1901 C C . THR A 1 239 ? 9.664 36.344 25.047 1 49.28 239 THR A C 1
ATOM 1903 O O . THR A 1 239 ? 10.188 35.656 25.922 1 49.28 239 THR A O 1
ATOM 1906 N N . ALA A 1 240 ? 10.5 36.844 24.172 1 44.81 240 ALA A N 1
ATOM 1907 C CA . ALA A 1 240 ? 11.812 37.312 24.625 1 44.81 240 ALA A CA 1
ATOM 1908 C C . ALA A 1 240 ? 11.727 37.969 25.984 1 44.81 240 ALA A C 1
ATOM 1910 O O . ALA A 1 240 ? 10.672 38.469 26.375 1 44.81 240 ALA A O 1
ATOM 1911 N N . ASP A 1 241 ? 12.617 37.75 26.906 1 43.06 241 ASP A N 1
ATOM 1912 C CA . ASP A 1 241 ? 12.742 38.344 28.234 1 43.06 241 ASP A CA 1
ATOM 1913 C C . ASP A 1 241 ? 12.086 39.719 28.281 1 43.06 241 ASP A C 1
ATOM 1915 O O . ASP A 1 241 ? 11.68 40.188 29.344 1 43.06 241 ASP A O 1
ATOM 1919 N N . ASP A 1 242 ? 12.211 40.656 27.281 1 40.59 242 ASP A N 1
ATOM 1920 C CA . ASP A 1 242 ? 11.992 42.094 27.5 1 40.59 242 ASP A CA 1
ATOM 1921 C C . ASP A 1 242 ? 10.57 42.5 27.109 1 40.59 242 ASP A C 1
ATOM 1923 O O . ASP A 1 242 ? 10.227 43.656 27.141 1 40.59 242 ASP A O 1
ATOM 1927 N N . GLU A 1 243 ? 9.812 41.75 26.422 1 45.88 243 GLU A N 1
ATOM 1928 C CA . GLU A 1 243 ? 8.539 42.375 26.094 1 45.88 243 GLU A CA 1
ATOM 1929 C C . GLU A 1 243 ? 7.484 42.062 27.141 1 45.88 243 GLU A C 1
ATOM 1931 O O . GLU A 1 243 ? 7.324 40.906 27.547 1 45.88 243 GLU A O 1
ATOM 1936 N N . LYS A 1 244 ? 7.105 43.031 28.078 1 47.09 244 LYS A N 1
ATOM 1937 C CA . LYS A 1 244 ? 6.039 43.062 29.078 1 47.09 244 LYS A CA 1
ATOM 1938 C C . LYS A 1 244 ? 4.758 42.438 28.531 1 47.09 244 LYS A C 1
ATOM 1940 O O . LYS A 1 244 ? 4.293 42.812 27.453 1 47.09 244 LYS A O 1
ATOM 1945 N N . PRO A 1 245 ? 4.309 41.25 28.922 1 46.78 245 PRO A N 1
ATOM 1946 C CA . PRO A 1 245 ? 3 40.75 28.5 1 46.78 245 PRO A CA 1
ATOM 1947 C C . PRO A 1 245 ? 1.94 41.844 28.438 1 46.78 245 PRO A C 1
ATOM 1949 O O . PRO A 1 245 ? 1.765 42.594 29.406 1 46.78 245 PRO A O 1
ATOM 1952 N N . SER A 1 246 ? 1.646 42.531 27.453 1 43.66 246 SER A N 1
ATOM 1953 C CA . SER A 1 246 ? 0.523 43.438 27.516 1 43.66 246 SER A CA 1
ATOM 1954 C C . SER A 1 246 ? -0.729 42.781 28.062 1 43.66 246 SER A C 1
ATOM 1956 O O . SER A 1 246 ? -0.911 41.562 27.891 1 43.66 246 SER A O 1
ATOM 1958 N N . VAL A 1 247 ? -1.565 43.344 28.969 1 48.94 247 VAL A N 1
ATOM 1959 C CA . VAL A 1 247 ? -2.777 42.969 29.703 1 48.94 247 VAL A CA 1
ATOM 1960 C C . VAL A 1 247 ? -3.701 42.156 28.797 1 48.94 247 VAL A C 1
ATOM 1962 O O . VAL A 1 247 ? -4.348 41.219 29.25 1 48.94 247 VAL A O 1
ATOM 1965 N N . ASN A 1 248 ? -4.242 42.656 27.625 1 50.34 248 ASN A N 1
ATOM 1966 C CA . ASN A 1 248 ? -5.309 42.062 26.844 1 50.34 248 ASN A CA 1
ATOM 1967 C C . ASN A 1 248 ? -4.758 41.062 25.828 1 50.34 248 ASN A C 1
ATOM 1969 O O . ASN A 1 248 ? -4.41 41.438 24.703 1 50.34 248 ASN A O 1
ATOM 1973 N N . THR A 1 249 ? -4.348 39.812 26.219 1 61.12 249 THR A N 1
ATOM 1974 C CA . THR A 1 249 ? -3.498 38.75 25.672 1 61.12 249 THR A CA 1
ATOM 1975 C C . THR A 1 249 ? -4.293 37.844 24.75 1 61.12 249 THR A C 1
ATOM 1977 O O . THR A 1 249 ? -3.738 36.938 24.156 1 61.12 249 THR A O 1
ATOM 1980 N N . ILE A 1 250 ? -5.609 38.188 24.594 1 71.56 250 ILE A N 1
ATOM 1981 C CA . ILE A 1 250 ? -6.441 37.344 23.734 1 71.56 250 ILE A CA 1
ATOM 1982 C C . ILE A 1 250 ? -6.453 37.906 22.312 1 71.56 250 ILE A C 1
ATOM 1984 O O . ILE A 1 250 ? -6.715 39.094 22.109 1 71.56 250 ILE A O 1
ATOM 1988 N N . MET A 1 251 ? -6.039 37.188 21.406 1 79.62 251 MET A N 1
ATOM 1989 C CA . MET A 1 251 ? -6.031 37.531 19.984 1 79.62 251 MET A CA 1
ATOM 1990 C C . MET A 1 251 ? -7.051 36.688 19.219 1 79.62 251 MET A C 1
ATOM 1992 O O . MET A 1 251 ? -7.273 35.531 19.531 1 79.62 251 MET A O 1
ATOM 1996 N N . SER A 1 252 ? -7.664 37.438 18.312 1 84.94 252 SER A N 1
ATOM 1997 C CA . SER A 1 252 ? -8.562 36.75 17.391 1 84.94 252 SER A CA 1
ATOM 1998 C C . SER A 1 252 ? -7.82 36.312 16.141 1 84.94 252 SER A C 1
ATOM 2000 O O . SER A 1 252 ? -7.301 37.125 15.391 1 84.94 252 SER A O 1
ATOM 2002 N N . LEU A 1 253 ? -7.691 35.062 15.984 1 91.69 253 LEU A N 1
ATOM 2003 C CA . LEU A 1 253 ? -7.055 34.469 14.812 1 91.69 253 LEU A CA 1
ATOM 2004 C C . LEU A 1 253 ? -8.023 33.531 14.086 1 91.69 253 LEU A C 1
ATOM 2006 O O . LEU A 1 253 ? -9.219 33.531 14.375 1 91.69 253 LEU A O 1
ATOM 2010 N N . GLN A 1 254 ? -7.496 32.875 13.031 1 94.12 254 GLN A N 1
ATOM 2011 C CA . GLN A 1 254 ? -8.367 32 12.266 1 94.12 254 GLN A CA 1
ATOM 2012 C C . GLN A 1 254 ? -7.715 30.641 12.047 1 94.12 254 GLN A C 1
ATOM 2014 O O . GLN A 1 254 ? -6.5 30.547 11.852 1 94.12 254 GLN A O 1
ATOM 2019 N N . GLY A 1 255 ? -8.664 29.703 12.062 1 96.94 255 GLY A N 1
ATOM 2020 C CA . GLY A 1 255 ? -8.211 28.406 11.578 1 96.94 255 GLY A CA 1
ATOM 2021 C C . GLY A 1 255 ? -8.125 27.359 12.672 1 96.94 255 GLY A C 1
ATOM 2022 O O . GLY A 1 255 ? -7.621 27.641 13.766 1 96.94 255 GLY A O 1
ATOM 2023 N N . LEU A 1 256 ? -8.57 26.188 12.391 1 98.25 256 LEU A N 1
ATOM 2024 C CA . LEU A 1 256 ? -8.531 25.016 13.258 1 98.25 256 LEU A CA 1
ATOM 2025 C C . LEU A 1 256 ? -7.754 23.891 12.609 1 98.25 256 LEU A C 1
ATOM 2027 O O . LEU A 1 256 ? -8.195 22.734 12.625 1 98.25 256 LEU A O 1
ATOM 2031 N N . ASN A 1 257 ? -6.715 24.25 11.914 1 98.62 257 ASN A N 1
ATOM 2032 C CA . ASN A 1 257 ? -5.848 23.297 11.219 1 98.62 257 ASN A CA 1
ATOM 2033 C C . ASN A 1 257 ? -4.379 23.672 11.352 1 98.62 257 ASN A C 1
ATOM 2035 O O . ASN A 1 257 ? -4.055 24.75 11.859 1 98.62 257 ASN A O 1
ATOM 2039 N N . GLY A 1 258 ? -3.525 22.734 10.93 1 98.44 258 GLY A N 1
ATOM 2040 C CA . GLY A 1 258 ? -2.105 23.062 10.953 1 98.44 258 GLY A CA 1
ATOM 2041 C C . GLY A 1 258 ? -1.228 21.891 10.555 1 98.44 258 GLY A C 1
ATOM 2042 O O . GLY A 1 258 ? -1.727 20.859 10.094 1 98.44 258 GLY A O 1
ATOM 2043 N N . ASP A 1 259 ? 0.037 22.109 10.672 1 98.69 259 ASP A N 1
ATOM 2044 C CA . ASP A 1 259 ? 1.057 21.125 10.32 1 98.69 259 ASP A CA 1
ATOM 2045 C C . ASP A 1 259 ? 2.027 20.906 11.484 1 98.69 259 ASP A C 1
ATOM 2047 O O . ASP A 1 259 ? 2.4 21.859 12.172 1 98.69 259 ASP A O 1
ATOM 2051 N N . ILE A 1 260 ? 2.393 19.703 11.656 1 98.81 260 ILE A N 1
ATOM 2052 C CA . ILE A 1 260 ? 3.488 19.406 12.578 1 98.81 260 ILE A CA 1
ATOM 2053 C C . ILE A 1 260 ? 4.824 19.547 11.852 1 98.81 260 ILE A C 1
ATOM 2055 O O . ILE A 1 260 ? 5.098 18.812 10.891 1 98.81 260 ILE A O 1
ATOM 2059 N N . LEU A 1 261 ? 5.633 20.453 12.352 1 98.81 261 LEU A N 1
ATOM 2060 C CA . LEU A 1 261 ? 6.965 20.719 11.82 1 98.81 261 LEU A CA 1
ATOM 2061 C C . LEU A 1 261 ? 8.039 20.375 12.852 1 98.81 261 LEU A C 1
ATOM 2063 O O . LEU A 1 261 ? 7.883 20.688 14.039 1 98.81 261 LEU A O 1
ATOM 2067 N N . VAL A 1 262 ? 9.117 19.797 12.391 1 98.88 262 VAL A N 1
ATOM 2068 C CA . VAL A 1 262 ? 10.234 19.516 13.281 1 98.88 262 VAL A CA 1
ATOM 2069 C C . VAL A 1 262 ? 11.539 19.969 12.641 1 98.88 262 VAL A C 1
ATOM 2071 O O . VAL A 1 262 ? 11.633 20.062 11.414 1 98.88 262 VAL A O 1
ATOM 2074 N N . TYR A 1 263 ? 12.477 20.281 13.508 1 98.62 263 TYR A N 1
ATOM 2075 C CA . TYR A 1 263 ? 13.828 20.531 13.016 1 98.62 263 TYR A CA 1
ATOM 2076 C C . TYR A 1 263 ? 14.531 19.234 12.656 1 98.62 263 TYR A C 1
ATOM 2078 O O . TYR A 1 263 ? 14.586 18.297 13.461 1 98.62 263 TYR A O 1
ATOM 2086 N N . ASN A 1 264 ? 14.953 19.125 11.438 1 98.12 264 ASN A N 1
ATOM 2087 C CA . ASN A 1 264 ? 15.75 18 10.953 1 98.12 264 ASN A CA 1
ATOM 2088 C C . ASN A 1 264 ? 17.234 18.344 10.922 1 98.12 264 ASN A C 1
ATOM 2090 O O . ASN A 1 264 ? 17.719 18.984 9.984 1 98.12 264 ASN A O 1
ATOM 2094 N N . PRO A 1 265 ? 17.984 17.906 11.875 1 97.44 265 PRO A N 1
ATOM 2095 C CA . PRO A 1 265 ? 19.406 18.281 11.953 1 97.44 265 PRO A CA 1
ATOM 2096 C C . PRO A 1 265 ? 20.234 17.703 10.797 1 97.44 265 PRO A C 1
ATOM 2098 O O . PRO A 1 265 ? 21.266 18.266 10.438 1 97.44 265 PRO A O 1
ATOM 2101 N N . VAL A 1 266 ? 19.781 16.578 10.227 1 97.44 266 VAL A N 1
ATOM 2102 C CA . VAL A 1 266 ? 20.5 15.953 9.117 1 97.44 266 VAL A CA 1
ATOM 2103 C C . VAL A 1 266 ? 20.484 16.875 7.902 1 97.44 266 VAL A C 1
ATOM 2105 O O . VAL A 1 266 ? 21.5 17.047 7.23 1 97.44 266 VAL A O 1
ATOM 2108 N N . LEU A 1 267 ? 19.375 17.484 7.695 1 97.75 267 LEU A N 1
ATOM 2109 C CA . LEU A 1 267 ? 19.234 18.375 6.551 1 97.75 267 LEU A CA 1
ATOM 2110 C C . LEU A 1 267 ? 19.453 19.828 6.965 1 97.75 267 LEU A C 1
ATOM 2112 O O . LEU A 1 267 ? 19.578 20.719 6.109 1 97.75 267 LEU A O 1
ATOM 2116 N N . ASP A 1 268 ? 19.594 20.062 8.234 1 98 268 ASP A N 1
ATOM 2117 C CA . ASP A 1 268 ? 19.625 21.422 8.773 1 98 268 ASP A CA 1
ATOM 2118 C C . ASP A 1 268 ? 18.484 22.266 8.211 1 98 268 ASP A C 1
ATOM 2120 O O . ASP A 1 268 ? 18.703 23.344 7.648 1 98 268 ASP A O 1
ATOM 2124 N N . ASP A 1 269 ? 17.281 21.703 8.383 1 98.25 269 ASP A N 1
ATOM 2125 C CA . ASP A 1 269 ? 16.094 22.344 7.793 1 98.25 269 ASP A CA 1
ATOM 2126 C C . ASP A 1 269 ? 14.82 21.875 8.492 1 98.25 269 ASP A C 1
ATOM 2128 O O . ASP A 1 269 ? 14.867 21.047 9.398 1 98.25 269 ASP A O 1
ATOM 2132 N N . VAL A 1 270 ? 13.703 22.547 8.109 1 98.5 270 VAL A N 1
ATOM 2133 C CA . VAL A 1 270 ? 12.391 22.172 8.617 1 98.5 270 VAL A CA 1
ATOM 2134 C C . VAL A 1 270 ? 11.891 20.938 7.867 1 98.5 270 VAL A C 1
ATOM 2136 O O . VAL A 1 270 ? 12.141 20.781 6.668 1 98.5 270 VAL A O 1
ATOM 2139 N N . LEU A 1 271 ? 11.227 20.047 8.562 1 98.81 271 LEU A N 1
ATOM 2140 C CA . LEU A 1 271 ? 10.539 18.891 7.992 1 98.81 271 LEU A CA 1
ATOM 2141 C C . LEU A 1 271 ? 9.086 18.828 8.469 1 98.81 271 LEU A C 1
ATOM 2143 O O . LEU A 1 271 ? 8.828 18.781 9.672 1 98.81 271 LEU A O 1
ATOM 2147 N N . GLU A 1 272 ? 8.164 18.906 7.527 1 98.75 272 GLU A N 1
ATOM 2148 C CA . GLU A 1 272 ? 6.746 18.719 7.836 1 98.75 272 GLU A CA 1
ATOM 2149 C C . GLU A 1 272 ? 6.402 17.234 7.914 1 98.75 272 GLU A C 1
ATOM 2151 O O . GLU A 1 272 ? 6.637 16.484 6.961 1 98.75 272 GLU A O 1
ATOM 2156 N N . LEU A 1 273 ? 5.781 16.781 9.008 1 98.75 273 LEU A N 1
ATOM 2157 C CA . LEU A 1 273 ? 5.48 15.367 9.188 1 98.75 273 LEU A CA 1
ATOM 2158 C C . LEU A 1 273 ? 3.986 15.102 9.039 1 98.75 273 LEU A C 1
ATOM 2160 O O . LEU A 1 273 ? 3.578 13.992 8.711 1 98.75 273 LEU A O 1
ATOM 2164 N N . SER A 1 274 ? 3.217 16.094 9.336 1 98.5 274 SER A N 1
ATOM 2165 C CA . SER A 1 274 ? 1.772 15.898 9.344 1 98.5 274 SER A CA 1
ATOM 2166 C C . SER A 1 274 ? 1.035 17.172 8.953 1 98.5 274 SER A C 1
ATOM 2168 O O . SER A 1 274 ? 1.448 18.281 9.32 1 98.5 274 SER A O 1
ATOM 2170 N N . SER A 1 275 ? 0.022 17 8.219 1 98.38 275 SER A N 1
ATOM 2171 C CA . SER A 1 275 ? -1.019 18 8 1 98.38 275 SER A CA 1
ATOM 2172 C C . SER A 1 275 ? -2.361 17.516 8.555 1 98.38 275 SER A C 1
ATOM 2174 O O . SER A 1 275 ? -2.762 16.375 8.328 1 98.38 275 SER A O 1
ATOM 2176 N N . MET A 1 276 ? -2.982 18.406 9.383 1 98.75 276 MET A N 1
ATOM 2177 C CA . MET A 1 276 ? -4.199 17.938 10.047 1 98.75 276 MET A CA 1
ATOM 2178 C C . MET A 1 276 ? -5.09 19.125 10.422 1 98.75 276 MET A C 1
ATOM 2180 O O . MET A 1 276 ? -4.656 20.281 10.367 1 98.75 276 MET A O 1
ATOM 2184 N N . GLY A 1 277 ? -6.305 18.766 10.812 1 98.75 277 GLY A N 1
ATOM 2185 C CA . GLY A 1 277 ? -7.219 19.781 11.312 1 98.75 277 GLY A CA 1
ATOM 2186 C C . GLY A 1 277 ? -8.602 19.25 11.617 1 98.75 277 GLY A C 1
ATOM 2187 O O . GLY A 1 277 ? -8.922 18.109 11.258 1 98.75 277 GLY A O 1
ATOM 2188 N N . ILE A 1 278 ? -9.273 20.078 12.359 1 98.88 278 ILE A N 1
ATOM 2189 C CA . ILE A 1 278 ? -10.711 19.875 12.445 1 98.88 278 ILE A CA 1
ATOM 2190 C C . ILE A 1 278 ? -11.352 20.172 11.086 1 98.88 278 ILE A C 1
ATOM 2192 O O . ILE A 1 278 ? -11.039 21.172 10.445 1 98.88 278 ILE A O 1
ATOM 2196 N N . ARG A 1 279 ? -12.227 19.25 10.625 1 98.81 279 ARG A N 1
ATOM 2197 C CA . ARG A 1 279 ? -12.75 19.344 9.266 1 98.81 279 ARG A CA 1
ATOM 2198 C C . ARG A 1 279 ? -13.836 20.422 9.164 1 98.81 279 ARG A C 1
ATOM 2200 O O . ARG A 1 279 ? -14.406 20.828 10.172 1 98.81 279 ARG A O 1
ATOM 2207 N N . VAL A 1 280 ? -14.102 20.812 8.008 1 98.62 280 VAL A N 1
ATOM 2208 C CA . VAL A 1 280 ? -15.078 21.859 7.742 1 98.62 280 VAL A CA 1
ATOM 2209 C C . VAL A 1 280 ? -16.469 21.406 8.195 1 98.62 280 VAL A C 1
ATOM 2211 O O . VAL A 1 280 ? -16.797 20.219 8.086 1 98.62 280 VAL A O 1
ATOM 2214 N N . ASP A 1 281 ? -17.219 22.297 8.758 1 98.12 281 ASP A N 1
ATOM 2215 C CA . ASP A 1 281 ? -18.672 22.141 8.836 1 98.12 281 ASP A CA 1
ATOM 2216 C C . ASP A 1 281 ? -19.359 22.859 7.68 1 98.12 281 ASP A C 1
ATOM 2218 O O . ASP A 1 281 ? -18.703 23.297 6.738 1 98.12 281 ASP A O 1
ATOM 2222 N N . GLN A 1 282 ? -20.688 22.906 7.719 1 97.69 282 GLN A N 1
ATOM 2223 C CA . GLN A 1 282 ? -21.438 23.484 6.621 1 97.69 282 GLN A CA 1
ATOM 2224 C C . GLN A 1 282 ? -21.016 24.938 6.367 1 97.69 282 GLN A C 1
ATOM 2226 O O . GLN A 1 282 ? -20.781 25.328 5.227 1 97.69 282 GLN A O 1
ATOM 2231 N N . GLU A 1 283 ? -20.922 25.656 7.402 1 97.62 283 GLU A N 1
ATOM 2232 C CA . GLU A 1 283 ? -20.594 27.078 7.297 1 97.62 283 GLU A CA 1
ATOM 2233 C C . GLU A 1 283 ? -19.172 27.281 6.781 1 97.62 283 GLU A C 1
ATOM 2235 O O . GLU A 1 283 ? -18.953 28.078 5.867 1 97.62 283 GLU A O 1
ATOM 2240 N N . ALA A 1 284 ? -18.203 26.641 7.355 1 98 284 ALA A N 1
ATOM 2241 C CA . ALA A 1 284 ? -16.812 26.766 6.941 1 98 284 ALA A CA 1
ATOM 2242 C C . ALA A 1 284 ? -16.625 26.328 5.488 1 98 284 ALA A C 1
ATOM 2244 O O . ALA A 1 284 ? -15.859 26.938 4.742 1 98 284 ALA A O 1
ATOM 2245 N N . LEU A 1 285 ? -17.297 25.25 5.105 1 98.31 285 LEU A N 1
ATOM 2246 C CA . LEU A 1 285 ? -17.203 24.766 3.73 1 98.31 285 LEU A CA 1
ATOM 2247 C C . LEU A 1 285 ? -17.641 25.844 2.746 1 98.31 285 LEU A C 1
ATOM 2249 O O . LEU A 1 285 ? -16.922 26.156 1.794 1 98.31 285 LEU A O 1
ATOM 2253 N N . ARG A 1 286 ? -18.797 26.453 3.006 1 97.88 286 ARG A N 1
ATOM 2254 C CA . ARG A 1 286 ? -19.312 27.484 2.125 1 97.88 286 ARG A CA 1
ATOM 2255 C C . ARG A 1 286 ? -18.359 28.672 2.072 1 97.88 286 ARG A C 1
ATOM 2257 O O . ARG A 1 286 ? -18.062 29.188 0.991 1 97.88 286 ARG A O 1
ATOM 2264 N N . ARG A 1 287 ? -17.969 29.094 3.213 1 97.88 287 ARG A N 1
ATOM 2265 C CA . ARG A 1 287 ? -17.094 30.25 3.314 1 97.88 287 ARG A CA 1
ATOM 2266 C C . ARG A 1 287 ? -15.789 30.016 2.553 1 97.88 287 ARG A C 1
ATOM 2268 O O . ARG A 1 287 ? -15.359 30.859 1.766 1 97.88 287 ARG A O 1
ATOM 2275 N N . GLN A 1 288 ? -15.156 28.922 2.748 1 97.94 288 GLN A N 1
ATOM 2276 C CA . GLN A 1 288 ? -13.852 28.641 2.152 1 97.94 288 GLN A CA 1
ATOM 2277 C C . GLN A 1 288 ? -13.969 28.438 0.644 1 97.94 288 GLN A C 1
ATOM 2279 O O . GLN A 1 288 ? -13.086 28.844 -0.112 1 97.94 288 GLN A O 1
ATOM 2284 N N . LEU A 1 289 ? -15 27.797 0.197 1 97.62 289 LEU A N 1
ATOM 2285 C CA . LEU A 1 289 ? -15.211 27.656 -1.24 1 97.62 289 LEU A CA 1
ATOM 2286 C C . LEU A 1 289 ? -15.414 29.031 -1.889 1 97.62 289 LEU A C 1
ATOM 2288 O O . LEU A 1 289 ? -14.953 29.266 -3.008 1 97.62 289 LEU A O 1
ATOM 2292 N N . GLU A 1 290 ? -16.141 29.875 -1.206 1 97.31 290 GLU A N 1
ATOM 2293 C CA . GLU A 1 290 ? -16.328 31.234 -1.704 1 97.31 290 GLU A CA 1
ATOM 2294 C C . GLU A 1 290 ? -15 31.984 -1.774 1 97.31 290 GLU A C 1
ATOM 2296 O O . GLU A 1 290 ? -14.703 32.625 -2.779 1 97.31 290 GLU A O 1
ATOM 2301 N N . ILE A 1 291 ? -14.219 31.875 -0.755 1 96.25 291 ILE A N 1
ATOM 2302 C CA . ILE A 1 291 ? -12.938 32.562 -0.67 1 96.25 291 ILE A CA 1
ATOM 2303 C C . ILE A 1 291 ? -12.039 32.125 -1.825 1 96.25 291 ILE A C 1
ATOM 2305 O O . ILE A 1 291 ? -11.312 32.938 -2.406 1 96.25 291 ILE A O 1
ATOM 2309 N N . THR A 1 292 ? -12.078 30.828 -2.201 1 95.12 292 THR A N 1
ATOM 2310 C CA . THR A 1 292 ? -11.164 30.281 -3.191 1 95.12 292 THR A CA 1
ATOM 2311 C C . THR A 1 292 ? -11.789 30.312 -4.582 1 95.12 292 THR A C 1
ATOM 2313 O O . THR A 1 292 ? -11.156 29.906 -5.562 1 95.12 292 THR A O 1
ATOM 2316 N N . GLY A 1 293 ? -13.023 30.734 -4.703 1 95.31 293 GLY A N 1
ATOM 2317 C CA . GLY A 1 293 ? -13.711 30.797 -5.984 1 95.31 293 GLY A CA 1
ATOM 2318 C C . GLY A 1 293 ? -14.039 29.438 -6.559 1 95.31 293 GLY A C 1
ATOM 2319 O O . GLY A 1 293 ? -14.008 29.25 -7.777 1 95.31 293 GLY A O 1
ATOM 2320 N N . THR A 1 294 ? -14.281 28.438 -5.688 1 95.62 294 THR A N 1
ATOM 2321 C CA . THR A 1 294 ? -14.531 27.062 -6.141 1 95.62 294 THR A CA 1
ATOM 2322 C C . THR A 1 294 ? -15.898 26.578 -5.656 1 95.62 294 THR A C 1
ATOM 2324 O O . THR A 1 294 ? -16.047 25.422 -5.254 1 95.62 294 THR A O 1
ATOM 2327 N N . SER A 1 295 ? -16.891 27.422 -5.645 1 96.5 295 SER A N 1
ATOM 2328 C CA . SER A 1 295 ? -18.219 27.109 -5.152 1 96.5 295 SER A CA 1
ATOM 2329 C C . SER A 1 295 ? -18.922 26.078 -6.047 1 96.5 295 SER A C 1
ATOM 2331 O O . SER A 1 295 ? -19.906 25.469 -5.645 1 96.5 295 SER A O 1
ATOM 2333 N N . ASP A 1 296 ? -18.422 25.953 -7.242 1 95.44 296 ASP A N 1
ATOM 2334 C CA . ASP A 1 296 ? -18.969 24.969 -8.156 1 95.44 296 ASP A CA 1
ATOM 2335 C C . ASP A 1 296 ? -18.859 23.562 -7.566 1 95.44 296 ASP A C 1
ATOM 2337 O O . ASP A 1 296 ? -19.641 22.672 -7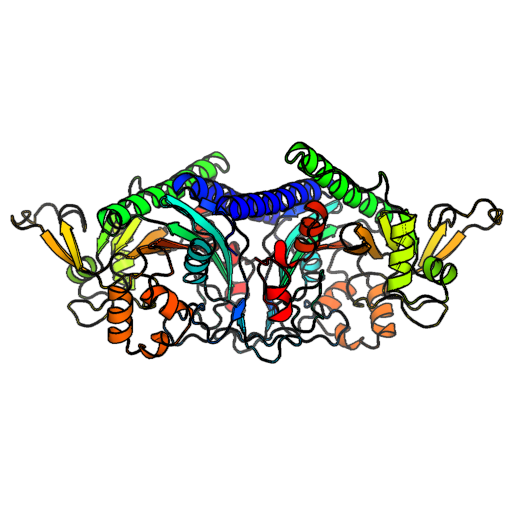.922 1 95.44 296 ASP A O 1
ATOM 2341 N N . ARG A 1 297 ? -17.953 23.328 -6.656 1 95.38 297 ARG A N 1
ATOM 2342 C CA . ARG A 1 297 ? -17.75 22.031 -6.023 1 95.38 297 ARG A CA 1
ATOM 2343 C C . ARG A 1 297 ? -18.969 21.609 -5.211 1 95.38 297 ARG A C 1
ATOM 2345 O O . ARG A 1 297 ? -19.141 20.422 -4.902 1 95.38 297 ARG A O 1
ATOM 2352 N N . LEU A 1 298 ? -19.781 22.562 -4.844 1 96.19 298 LEU A N 1
ATOM 2353 C CA . LEU A 1 298 ? -20.969 22.281 -4.027 1 96.19 298 LEU A CA 1
ATOM 2354 C C . LEU A 1 298 ? -21.938 21.375 -4.77 1 96.19 298 LEU A C 1
ATOM 2356 O O . LEU A 1 298 ? -22.828 20.797 -4.16 1 96.19 298 LEU A O 1
ATOM 2360 N N . GLN A 1 299 ? -21.75 21.203 -6.035 1 95.62 299 GLN A N 1
ATOM 2361 C CA . GLN A 1 299 ? -22.625 20.344 -6.824 1 95.62 299 GLN A CA 1
ATOM 2362 C C . GLN A 1 299 ? -22.219 18.875 -6.676 1 95.62 299 GLN A C 1
ATOM 2364 O O . GLN A 1 299 ? -22.984 17.984 -7.027 1 95.62 299 GLN A O 1
ATOM 2369 N N . CYS A 1 300 ? -21.047 18.656 -6.211 1 96.5 300 CYS A N 1
ATOM 2370 C CA . CYS A 1 300 ? -20.547 17.297 -6.074 1 96.5 300 CYS A CA 1
ATOM 2371 C C . CYS A 1 300 ? -21.219 16.578 -4.902 1 96.5 300 CYS A C 1
ATOM 2373 O O . CYS A 1 300 ? -21.562 17.219 -3.904 1 96.5 300 CYS A O 1
ATOM 2375 N N . ARG A 1 301 ? -21.297 15.344 -5.008 1 96.25 301 ARG A N 1
ATOM 2376 C CA . ARG A 1 301 ? -22 14.523 -4.023 1 96.25 301 ARG A CA 1
ATOM 2377 C C . ARG A 1 301 ? -21.375 14.672 -2.641 1 96.25 301 ARG A C 1
ATOM 2379 O O . ARG A 1 301 ? -22.078 14.828 -1.647 1 96.25 301 ARG A O 1
ATOM 2386 N N . TRP A 1 302 ? -20.109 14.586 -2.521 1 97.44 302 TRP A N 1
ATOM 2387 C CA . TRP A 1 302 ? -19.453 14.68 -1.226 1 97.44 302 TRP A CA 1
ATOM 2388 C C . TRP A 1 302 ? -19.797 15.984 -0.525 1 97.44 302 TRP A C 1
ATOM 2390 O O . TRP A 1 302 ? -20.156 15.992 0.659 1 97.44 302 TRP A O 1
ATOM 2400 N N . HIS A 1 303 ? -19.734 17.062 -1.249 1 98 303 HIS A N 1
ATOM 2401 C CA . HIS A 1 303 ? -20.016 18.375 -0.698 1 98 303 HIS A CA 1
ATOM 2402 C C . HIS A 1 303 ? -21.469 18.5 -0.283 1 98 303 HIS A C 1
ATOM 2404 O O . HIS A 1 303 ? -21.781 19.094 0.759 1 98 303 HIS A O 1
ATOM 2410 N N . GLN A 1 304 ? -22.328 17.922 -1.054 1 97.88 304 GLN A N 1
ATOM 2411 C CA . GLN A 1 304 ? -23.734 17.906 -0.706 1 97.88 304 GLN A CA 1
ATOM 2412 C C . GLN A 1 304 ? -23.984 17.156 0.599 1 97.88 304 GLN A C 1
ATOM 2414 O O . GLN A 1 304 ? -24.812 17.562 1.409 1 97.88 304 GLN A O 1
ATOM 2419 N N . CYS A 1 305 ? -23.25 16.078 0.771 1 97.75 305 CYS A N 1
ATOM 2420 C CA . CYS A 1 305 ? -23.375 15.312 2.004 1 97.75 305 CYS A CA 1
ATOM 2421 C C . CYS A 1 305 ? -22.969 16.141 3.213 1 97.75 305 CYS A C 1
ATOM 2423 O O . CYS A 1 305 ? -23.594 16.062 4.27 1 97.75 305 CYS A O 1
ATOM 2425 N N . VAL A 1 306 ? -21.953 16.938 3.072 1 97.81 306 VAL A N 1
ATOM 2426 C CA . VAL A 1 306 ? -21.516 17.812 4.152 1 97.81 306 VAL A CA 1
ATOM 2427 C C . VAL A 1 306 ? -22.578 18.875 4.418 1 97.81 306 VAL A C 1
ATOM 2429 O O . VAL A 1 306 ? -22.953 19.109 5.57 1 97.81 306 VAL A O 1
ATOM 2432 N N . LEU A 1 307 ? -23.125 19.422 3.412 1 97.25 307 LEU A N 1
ATOM 2433 C CA . LEU A 1 307 ? -24.078 20.516 3.523 1 97.25 307 LEU A CA 1
ATOM 2434 C C . LEU A 1 307 ? -25.391 20.031 4.145 1 97.25 307 LEU A C 1
ATOM 2436 O O . LEU A 1 307 ? -26.047 20.766 4.891 1 97.25 307 LEU A O 1
ATOM 2440 N N . ASN A 1 308 ? -25.734 18.812 3.807 1 97.06 308 ASN A N 1
ATOM 2441 C CA . ASN A 1 308 ? -26.984 18.25 4.285 1 97.06 308 ASN A CA 1
ATOM 2442 C C . ASN A 1 308 ? -26.844 17.688 5.703 1 97.06 308 ASN A C 1
ATOM 2444 O O . ASN A 1 308 ? -27.844 17.281 6.309 1 97.06 308 ASN A O 1
ATOM 2448 N N . GLY A 1 309 ? -25.672 17.656 6.176 1 95.75 309 GLY A N 1
ATOM 2449 C CA . GLY A 1 309 ? -25.453 17.141 7.516 1 95.75 309 GLY A CA 1
ATOM 2450 C C . GLY A 1 309 ? -25.391 15.617 7.57 1 95.75 309 GLY A C 1
ATOM 2451 O O . GLY A 1 309 ? -25.625 15.023 8.625 1 95.75 309 GLY A O 1
ATOM 2452 N N . ASP A 1 310 ? -25.094 15.039 6.434 1 96.44 310 ASP A N 1
ATOM 2453 C CA . ASP A 1 310 ? -25.094 13.578 6.348 1 96.44 310 ASP A CA 1
ATOM 2454 C C . ASP A 1 310 ? -23.781 13.008 6.891 1 96.44 310 ASP A C 1
ATOM 2456 O O . ASP A 1 310 ? -23.688 11.812 7.168 1 96.44 310 ASP A O 1
ATOM 2460 N N . LEU A 1 311 ? -22.734 13.797 7.039 1 97.88 311 LEU A N 1
ATOM 2461 C CA . LEU A 1 311 ? -21.422 13.344 7.52 1 97.88 311 LEU A CA 1
ATOM 2462 C C . LEU A 1 311 ? -21.156 13.867 8.93 1 97.88 311 LEU A C 1
ATOM 2464 O O . LEU A 1 311 ? -21.547 14.992 9.266 1 97.88 311 LEU A O 1
ATOM 2468 N N . PRO A 1 312 ? -20.5 13.062 9.742 1 98.38 312 PRO A N 1
ATOM 2469 C CA . PRO A 1 312 ? -20.141 13.531 11.086 1 98.38 312 PRO A CA 1
ATOM 2470 C C . PRO A 1 312 ? -19.047 14.594 11.078 1 98.38 312 PRO A C 1
ATOM 2472 O O . PRO A 1 312 ? -18.297 14.703 10.109 1 98.38 312 PRO A O 1
ATOM 2475 N N . GLN A 1 313 ? -19.047 15.398 12.18 1 98.56 313 GLN A N 1
ATOM 2476 C CA . GLN A 1 313 ? -17.875 16.25 12.391 1 98.56 313 GLN A CA 1
ATOM 2477 C C . GLN A 1 313 ? -16.656 15.43 12.789 1 98.56 313 GLN A C 1
ATOM 2479 O O . GLN A 1 313 ? -16.766 14.477 13.562 1 98.56 313 GLN A O 1
ATOM 2484 N N . THR A 1 314 ? -15.531 15.789 12.188 1 98.88 314 THR A N 1
ATOM 2485 C CA . THR A 1 314 ? -14.352 14.953 12.406 1 98.88 314 THR A CA 1
ATOM 2486 C C . THR A 1 314 ? -13.094 15.812 12.508 1 98.88 314 THR A C 1
ATOM 2488 O O . THR A 1 314 ? -13.125 17.016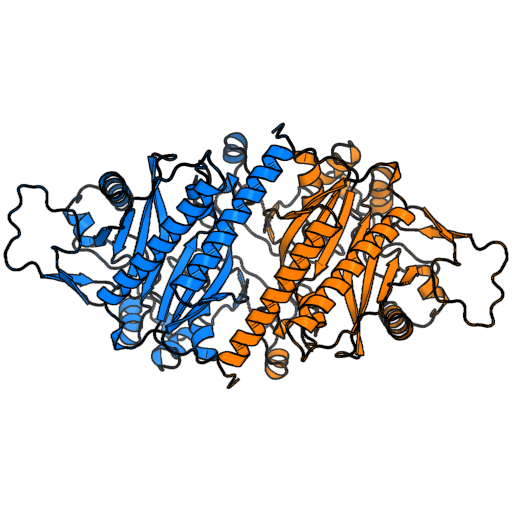 12.211 1 98.88 314 THR A O 1
ATOM 2491 N N . ILE A 1 315 ? -12.102 15.281 13.062 1 98.94 315 ILE A N 1
ATOM 2492 C CA . ILE A 1 315 ? -10.719 15.734 12.969 1 98.94 315 ILE A CA 1
ATOM 2493 C C . ILE A 1 315 ? -9.875 14.672 12.273 1 98.94 315 ILE A C 1
ATOM 2495 O O . ILE A 1 315 ? -10.148 13.477 12.391 1 98.94 315 ILE A O 1
ATOM 2499 N N . GLY A 1 316 ? -8.938 15.086 11.492 1 98.81 316 GLY A N 1
ATOM 2500 C CA . GLY A 1 316 ? -8.109 14.117 10.781 1 98.81 316 GLY A CA 1
ATOM 2501 C C . GLY A 1 316 ? -6.875 14.734 10.156 1 98.81 316 GLY A C 1
ATOM 2502 O O . GLY A 1 316 ? -6.613 15.93 10.328 1 98.81 316 GLY A O 1
ATOM 2503 N N . GLY A 1 317 ? -6.168 13.898 9.492 1 98.69 317 GLY A N 1
ATOM 2504 C CA . GLY A 1 317 ? -4.945 14.352 8.852 1 98.69 317 GLY A CA 1
ATOM 2505 C C . GLY A 1 317 ? -4.176 13.227 8.18 1 98.69 317 GLY A C 1
ATOM 2506 O O . GLY A 1 317 ? -4.652 12.094 8.117 1 98.69 317 GLY A O 1
ATOM 2507 N N . GLY A 1 318 ? -3.127 13.625 7.531 1 98.62 318 GLY A N 1
ATOM 2508 C CA . GLY A 1 318 ? -2.15 12.719 6.949 1 98.62 318 GLY A CA 1
ATOM 2509 C C . GLY A 1 318 ? -0.767 12.867 7.551 1 98.62 318 GLY A C 1
ATOM 2510 O O . GLY A 1 318 ? -0.286 13.984 7.754 1 98.62 318 GLY A O 1
ATOM 2511 N N . ILE A 1 319 ? -0.193 11.781 7.922 1 98.88 319 ILE A N 1
ATOM 2512 C CA . ILE A 1 319 ? 1.181 11.727 8.414 1 98.88 319 ILE A CA 1
ATOM 2513 C C . ILE A 1 319 ? 2.059 10.992 7.402 1 98.88 319 ILE A C 1
ATOM 2515 O O . ILE A 1 319 ? 1.811 9.828 7.082 1 98.88 319 ILE A O 1
ATOM 2519 N N . GLY A 1 320 ? 3.039 11.664 6.938 1 98.75 320 GLY A N 1
ATOM 2520 C CA . GLY A 1 320 ? 3.91 11.039 5.957 1 98.75 320 GLY A CA 1
ATOM 2521 C C . GLY A 1 320 ? 4.703 9.875 6.516 1 98.75 320 GLY A C 1
ATOM 2522 O O . GLY A 1 320 ? 5.523 10.055 7.418 1 98.75 320 GLY A O 1
ATOM 2523 N N . GLN A 1 321 ? 4.508 8.727 5.945 1 98.88 321 GLN A N 1
ATOM 2524 C CA . GLN A 1 321 ? 5.234 7.555 6.422 1 98.88 321 GLN A CA 1
ATOM 2525 C C . GLN A 1 321 ? 6.723 7.656 6.086 1 98.88 321 GLN A C 1
ATOM 2527 O O . GLN A 1 321 ? 7.57 7.535 6.973 1 98.88 321 GLN A O 1
ATOM 2532 N N . SER A 1 322 ? 7.023 7.891 4.855 1 98.75 322 SER A N 1
ATOM 2533 C CA . SER A 1 322 ? 8.414 7.918 4.41 1 98.75 322 SER A CA 1
ATOM 2534 C C . SER A 1 322 ? 9.18 9.07 5.051 1 98.75 322 SER A C 1
ATOM 2536 O O . SER A 1 322 ? 10.344 8.922 5.422 1 98.75 322 SER A O 1
ATOM 2538 N N . ARG A 1 323 ? 8.508 10.227 5.191 1 98.69 323 ARG A N 1
ATOM 2539 C CA . ARG A 1 323 ? 9.172 11.344 5.855 1 98.69 323 ARG A CA 1
ATOM 2540 C C . ARG A 1 323 ? 9.453 11.023 7.32 1 98.69 323 ARG A C 1
ATOM 2542 O O . ARG A 1 323 ? 10.5 11.391 7.852 1 98.69 323 ARG A O 1
ATOM 2549 N N . THR A 1 324 ? 8.477 10.422 7.969 1 98.94 324 THR A N 1
ATOM 2550 C CA . THR A 1 324 ? 8.664 10.031 9.359 1 98.94 324 THR A CA 1
ATOM 2551 C C . THR A 1 324 ? 9.812 9.023 9.477 1 98.94 324 THR A C 1
ATOM 2553 O O . THR A 1 324 ? 10.664 9.148 10.359 1 98.94 324 THR A O 1
ATOM 2556 N N . VAL A 1 325 ? 9.852 8.023 8.602 1 98.88 325 VAL A N 1
ATOM 2557 C CA . VAL A 1 325 ? 10.898 7.012 8.625 1 98.88 325 VAL A CA 1
ATOM 2558 C C . VAL A 1 325 ? 12.25 7.66 8.352 1 98.88 325 VAL A C 1
ATOM 2560 O O . VAL A 1 325 ? 13.234 7.367 9.031 1 98.88 325 VAL A O 1
ATOM 2563 N N . MET A 1 326 ? 12.297 8.516 7.355 1 98.75 326 MET A N 1
ATOM 2564 C CA . MET A 1 326 ? 13.523 9.242 7.027 1 98.75 326 MET A CA 1
ATOM 2565 C C . MET A 1 326 ? 14.047 10 8.234 1 98.75 326 MET A C 1
ATOM 2567 O O . MET A 1 326 ? 15.242 9.969 8.523 1 98.75 326 MET A O 1
ATOM 2571 N N . PHE A 1 327 ? 13.133 10.672 8.93 1 98.81 327 PHE A N 1
ATOM 2572 C CA . PHE A 1 327 ? 13.484 11.445 10.109 1 98.81 327 PHE A CA 1
ATOM 2573 C C . PHE A 1 327 ? 13.992 10.539 11.227 1 98.81 327 PHE A C 1
ATOM 2575 O O . PHE A 1 327 ? 15.039 10.797 11.82 1 98.81 327 PHE A O 1
ATOM 2582 N N . MET A 1 328 ? 13.25 9.469 11.5 1 98.88 328 MET A N 1
ATOM 2583 C CA . MET A 1 328 ? 13.562 8.555 12.594 1 98.88 328 MET A CA 1
ATOM 2584 C C . MET A 1 328 ? 14.898 7.855 12.359 1 98.88 328 MET A C 1
ATOM 2586 O O . MET A 1 328 ? 15.648 7.605 13.297 1 98.88 328 MET A O 1
ATOM 2590 N N . LEU A 1 329 ? 15.203 7.57 11.078 1 98.44 329 LEU A N 1
ATOM 2591 C CA . LEU A 1 329 ? 16.406 6.809 10.758 1 98.44 329 LEU A CA 1
ATOM 2592 C C . LEU A 1 329 ? 17.547 7.738 10.336 1 98.44 329 LEU A C 1
ATOM 2594 O O . LEU A 1 329 ? 18.609 7.273 9.906 1 98.44 329 LEU A O 1
ATOM 2598 N N . ARG A 1 330 ? 17.375 9.023 10.375 1 98.19 330 ARG A N 1
ATOM 2599 C CA . ARG A 1 330 ? 18.375 10.055 10.133 1 98.19 330 ARG A CA 1
ATOM 2600 C C . ARG A 1 330 ? 18.938 9.945 8.711 1 98.19 330 ARG A C 1
ATOM 2602 O O . ARG A 1 330 ? 20.156 9.969 8.516 1 98.19 330 ARG A O 1
ATOM 2609 N N . LYS A 1 331 ? 18.016 9.773 7.762 1 98.12 331 LYS A N 1
ATOM 2610 C CA . LYS A 1 331 ? 18.406 9.688 6.359 1 98.12 331 LYS A CA 1
ATOM 2611 C C . LYS A 1 331 ? 18.391 11.062 5.699 1 98.12 331 LYS A C 1
ATOM 2613 O O . LYS A 1 331 ? 17.734 11.984 6.195 1 98.12 331 LYS A O 1
ATOM 2618 N N . ARG A 1 332 ? 19.062 11.211 4.59 1 98 332 ARG A N 1
ATOM 2619 C CA . ARG A 1 332 ? 19.266 12.508 3.939 1 98 332 ARG A CA 1
ATOM 2620 C C . ARG A 1 332 ? 18.281 12.688 2.787 1 98 332 ARG A C 1
ATOM 2622 O O . ARG A 1 332 ? 18.062 13.812 2.326 1 98 332 ARG A O 1
ATOM 2629 N N . HIS A 1 333 ? 17.781 11.617 2.307 1 98.44 333 HIS A N 1
ATOM 2630 C CA . HIS A 1 333 ? 16.891 11.648 1.163 1 98.44 333 HIS A CA 1
ATOM 2631 C C . HIS A 1 333 ? 15.75 10.633 1.331 1 98.44 333 HIS A C 1
ATOM 2633 O O . HIS A 1 333 ? 15.984 9.508 1.771 1 98.44 333 HIS A O 1
ATOM 2639 N N . ILE A 1 334 ? 14.555 11.055 1.02 1 98.62 334 ILE A N 1
ATOM 2640 C CA . ILE A 1 334 ? 13.367 10.242 1.222 1 98.62 334 ILE A CA 1
ATOM 2641 C C . ILE A 1 334 ? 13.469 8.961 0.391 1 98.62 334 ILE A C 1
ATOM 2643 O O . ILE A 1 334 ? 12.953 7.914 0.789 1 98.62 334 ILE A O 1
ATOM 2647 N N . GLY A 1 335 ? 14.172 8.93 -0.696 1 98.19 335 GLY A N 1
ATOM 2648 C CA . GLY A 1 335 ? 14.367 7.77 -1.551 1 98.19 335 GLY A CA 1
ATOM 2649 C C . GLY A 1 335 ? 15.211 6.688 -0.904 1 98.19 335 GLY A C 1
ATOM 2650 O O . GLY A 1 335 ? 15.266 5.559 -1.396 1 98.19 335 GLY A O 1
ATOM 2651 N N . GLU A 1 336 ? 15.898 7.035 0.208 1 98.19 336 GLU A N 1
ATOM 2652 C CA . GLU A 1 336 ? 16.672 6.031 0.931 1 98.19 336 GLU A CA 1
ATOM 2653 C C . GLU A 1 336 ? 15.766 5.09 1.715 1 98.19 336 GLU A C 1
ATOM 2655 O O . GLU A 1 336 ? 16.188 4.016 2.145 1 98.19 336 GLU A O 1
ATOM 2660 N N . VAL A 1 337 ? 14.492 5.523 1.886 1 98.56 337 VAL A N 1
ATOM 2661 C CA . VAL A 1 337 ? 13.617 4.719 2.729 1 98.56 337 VAL A CA 1
ATOM 2662 C C . VAL A 1 337 ? 12.344 4.367 1.96 1 98.56 337 VAL A C 1
ATOM 2664 O O . VAL A 1 337 ? 11.422 3.76 2.514 1 98.56 337 VAL A O 1
ATOM 2667 N N . GLN A 1 338 ? 12.195 4.727 0.751 1 97.81 338 GLN A N 1
ATOM 2668 C CA . GLN A 1 338 ? 11.023 4.496 -0.086 1 97.81 338 GLN A CA 1
ATOM 2669 C C . GLN A 1 338 ? 11.422 4.152 -1.517 1 97.81 338 GLN A C 1
ATOM 2671 O O . GLN A 1 338 ? 12.352 4.75 -2.064 1 97.81 338 GLN A O 1
ATOM 2676 N N . CYS A 1 339 ? 10.781 3.154 -2.107 1 97.19 339 CYS A N 1
ATOM 2677 C CA . CYS A 1 339 ? 11.039 2.787 -3.496 1 97.19 339 CYS A CA 1
ATOM 2678 C C . CYS A 1 339 ? 10.211 3.645 -4.445 1 97.19 339 CYS A C 1
ATOM 2680 O O . CYS A 1 339 ? 9.008 3.422 -4.602 1 97.19 339 CYS A O 1
ATOM 2682 N N . SER A 1 340 ? 10.852 4.586 -5.094 1 97.25 340 SER A N 1
ATOM 2683 C CA . SER A 1 340 ? 10.203 5.5 -6.023 1 97.25 340 SER A CA 1
ATOM 2684 C C . SER A 1 340 ? 11.062 5.738 -7.258 1 97.25 340 SER A C 1
ATOM 2686 O O . SER A 1 340 ? 11.992 4.973 -7.535 1 97.25 340 SER A O 1
ATOM 2688 N N . VAL A 1 341 ? 10.672 6.688 -8.109 1 97.06 341 VAL A N 1
ATOM 2689 C CA . VAL A 1 341 ? 11.422 7.012 -9.32 1 97.06 341 VAL A CA 1
ATOM 2690 C C . VAL A 1 341 ? 12.094 8.375 -9.164 1 97.06 341 VAL A C 1
ATOM 2692 O O . VAL A 1 341 ? 11.531 9.281 -8.539 1 97.06 341 VAL A O 1
ATOM 2695 N N . TRP A 1 342 ? 13.305 8.492 -9.758 1 96.94 342 TRP A N 1
ATOM 2696 C CA . TRP A 1 342 ? 14.109 9.688 -9.555 1 96.94 342 TRP A CA 1
ATOM 2697 C C . TRP A 1 342 ? 14.891 10.039 -10.82 1 96.94 342 TRP A C 1
ATOM 2699 O O . TRP A 1 342 ? 15.234 9.156 -11.609 1 96.94 342 TRP A O 1
ATOM 2709 N N . PRO A 1 343 ? 15.195 11.344 -10.953 1 95.19 343 PRO A N 1
ATOM 2710 C CA . PRO A 1 343 ? 16.156 11.703 -12 1 95.19 343 PRO A CA 1
ATOM 2711 C C . PRO A 1 343 ? 17.531 11.055 -11.797 1 95.19 343 PRO A C 1
ATOM 2713 O O . PRO A 1 343 ? 17.906 10.758 -10.664 1 95.19 343 PRO A O 1
ATOM 2716 N N . HIS A 1 344 ? 18.266 10.938 -12.859 1 92.75 344 HIS A N 1
ATOM 2717 C CA . HIS A 1 344 ? 19.547 10.266 -12.844 1 92.75 344 HIS A CA 1
ATOM 2718 C C . HIS A 1 344 ? 20.516 10.945 -11.875 1 92.75 344 HIS A C 1
ATOM 2720 O O . HIS A 1 344 ? 21.297 10.273 -11.195 1 92.75 344 HIS A O 1
ATOM 2726 N N . GLU A 1 345 ? 20.469 12.234 -11.82 1 94.12 345 GLU A N 1
ATOM 2727 C CA . GLU A 1 345 ? 21.375 12.984 -10.969 1 94.12 345 GLU A CA 1
ATOM 2728 C C . GLU A 1 345 ? 21.172 12.625 -9.5 1 94.12 345 GLU A C 1
ATOM 2730 O O . GLU A 1 345 ? 22.141 12.586 -8.727 1 94.12 345 GLU A O 1
ATOM 2735 N N . VAL A 1 346 ? 19.938 12.375 -9.125 1 95.19 346 VAL A N 1
ATOM 2736 C CA . VAL A 1 346 ? 19.625 12.039 -7.734 1 95.19 346 VAL A CA 1
ATOM 2737 C C . VAL A 1 346 ? 20.125 10.625 -7.418 1 95.19 346 VAL A C 1
ATOM 2739 O O . VAL A 1 346 ? 20.672 10.383 -6.348 1 95.19 346 VAL A O 1
ATOM 2742 N N . THR A 1 347 ? 19.969 9.727 -8.352 1 92.44 347 THR A N 1
ATOM 2743 C CA . THR A 1 347 ? 20.359 8.336 -8.148 1 92.44 347 THR A CA 1
ATOM 2744 C C . THR A 1 347 ? 21.875 8.211 -8.023 1 92.44 347 THR A C 1
ATOM 2746 O O . THR A 1 347 ? 22.375 7.32 -7.336 1 92.44 347 THR A O 1
ATOM 2749 N N . ALA A 1 348 ? 22.531 9.109 -8.648 1 92.31 348 ALA A N 1
ATOM 2750 C CA . ALA A 1 348 ? 24 9.109 -8.594 1 92.31 348 ALA A CA 1
ATOM 2751 C C . ALA A 1 348 ? 24.5 9.672 -7.262 1 92.31 348 ALA A C 1
ATOM 2753 O O . ALA A 1 348 ? 25.594 9.344 -6.812 1 92.31 348 ALA A O 1
ATOM 2754 N N . GLN A 1 349 ? 23.672 10.469 -6.656 1 93 349 GLN A N 1
ATOM 2755 C CA . GLN A 1 349 ? 24.094 11.195 -5.465 1 93 349 GLN A CA 1
ATOM 2756 C C . GLN A 1 349 ? 23.75 10.422 -4.195 1 93 349 GLN A C 1
ATOM 2758 O O . GLN A 1 349 ? 24.453 10.531 -3.188 1 93 349 GLN A O 1
ATOM 2763 N N . TYR A 1 350 ? 22.656 9.703 -4.25 1 93 350 TYR A N 1
ATOM 2764 C CA . TYR A 1 350 ? 22.172 9.016 -3.061 1 93 350 TYR A CA 1
ATOM 2765 C C . TYR A 1 350 ? 22.031 7.52 -3.318 1 93 350 TYR A C 1
ATOM 2767 O O . TYR A 1 350 ? 21.75 7.102 -4.445 1 93 350 TYR A O 1
ATOM 2775 N N . SER A 1 351 ? 22.219 6.754 -2.301 1 91.62 351 SER A N 1
ATOM 2776 C CA . SER A 1 351 ? 21.922 5.324 -2.365 1 91.62 351 SER A CA 1
ATOM 2777 C C . SER A 1 351 ? 20.438 5.059 -2.158 1 91.62 351 SER A C 1
ATOM 2779 O O . SER A 1 351 ? 20.016 4.723 -1.053 1 91.62 351 SER A O 1
ATOM 2781 N N . LEU A 1 352 ? 19.734 5.078 -3.244 1 93.25 352 LEU A N 1
ATOM 2782 C CA . LEU A 1 352 ? 18.281 4.996 -3.184 1 93.25 352 LEU A CA 1
ATOM 2783 C C . LEU A 1 352 ? 17.812 3.543 -3.242 1 93.25 352 LEU A C 1
ATOM 2785 O O . LEU A 1 352 ? 18.531 2.68 -3.758 1 93.25 352 LEU A O 1
ATOM 2789 N N . LEU A 1 353 ? 16.703 3.369 -2.697 1 93.56 353 LEU A N 1
ATOM 2790 C CA . LEU A 1 353 ? 16.094 2.047 -2.795 1 93.56 353 LEU A CA 1
ATOM 2791 C C . LEU A 1 353 ? 15.57 1.79 -4.207 1 93.56 353 LEU A C 1
ATOM 2793 O O . LEU A 1 353 ? 15.016 2.691 -4.84 1 93.56 353 LEU A O 1
ATOM 2797 N N . MET B 1 1 ? -27.422 -0.239 3.707 1 39 1 MET B N 1
ATOM 2798 C CA . MET B 1 1 ? -26.078 -0.269 4.289 1 39 1 MET B CA 1
ATOM 2799 C C . MET B 1 1 ? -26.125 0.096 5.77 1 39 1 MET B C 1
ATOM 2801 O O . MET B 1 1 ? -25.5 1.065 6.191 1 39 1 MET B O 1
ATOM 2805 N N . SER B 1 2 ? -27.156 -0.113 6.348 1 48.91 2 SER B N 1
ATOM 2806 C CA . SER B 1 2 ? -27.328 0.362 7.715 1 48.91 2 SER B CA 1
ATOM 2807 C C . SER B 1 2 ? -26.328 -0.302 8.664 1 48.91 2 SER B C 1
ATOM 2809 O O . SER B 1 2 ? -26.703 -1.211 9.414 1 48.91 2 SER B O 1
ATOM 2811 N N . SER B 1 3 ? -25 -0.785 8.164 1 63.84 3 SER B N 1
ATOM 2812 C CA . SER B 1 3 ? -24.172 -1.65 8.984 1 63.84 3 SER B CA 1
ATOM 2813 C C . SER B 1 3 ? -23.641 -0.901 10.203 1 63.84 3 SER B C 1
ATOM 2815 O O . SER B 1 3 ? -23.312 0.285 10.117 1 63.84 3 SER B O 1
ATOM 2817 N N . SER B 1 4 ? -23.938 -1.43 11.383 1 86.44 4 SER B N 1
ATOM 2818 C CA . SER B 1 4 ? -23.375 -0.995 12.664 1 86.44 4 SER B CA 1
ATOM 2819 C C . SER B 1 4 ? -21.875 -0.805 12.578 1 86.44 4 SER B C 1
ATOM 2821 O O . SER B 1 4 ? -21.203 -1.485 11.805 1 86.44 4 SER B O 1
ATOM 2823 N N . PRO B 1 5 ? -21.312 0.266 13.141 1 93.19 5 PRO B N 1
ATOM 2824 C CA . PRO B 1 5 ? -19.875 0.465 13.188 1 93.19 5 PRO B CA 1
ATOM 2825 C C . PRO B 1 5 ? -19.109 -0.794 13.609 1 93.19 5 PRO B C 1
ATOM 2827 O O . PRO B 1 5 ? -18.016 -1.063 13.094 1 93.19 5 PRO B O 1
ATOM 2830 N N . GLN B 1 6 ? -19.797 -1.577 14.359 1 95.88 6 GLN B N 1
ATOM 2831 C CA . GLN B 1 6 ? -19.125 -2.76 14.891 1 95.88 6 GLN B CA 1
ATOM 2832 C C . GLN B 1 6 ? -18.906 -3.801 13.797 1 95.88 6 GLN B C 1
ATOM 2834 O O . GLN B 1 6 ? -17.875 -4.488 13.797 1 95.88 6 GLN B O 1
ATOM 2839 N N . GLU B 1 7 ? -19.938 -3.92 12.953 1 95.62 7 GLU B N 1
ATOM 2840 C CA . GLU B 1 7 ? -19.781 -4.867 11.859 1 95.62 7 GLU B CA 1
ATOM 2841 C C . GLU B 1 7 ? -18.609 -4.484 10.961 1 95.62 7 GLU B C 1
ATOM 2843 O O . GLU B 1 7 ? -17.844 -5.352 10.531 1 95.62 7 GLU B O 1
ATOM 2848 N N . TYR B 1 8 ? -18.516 -3.209 10.641 1 96.94 8 TYR B N 1
ATOM 2849 C CA . TYR B 1 8 ? -17.406 -2.703 9.836 1 96.94 8 TYR B CA 1
ATOM 2850 C C . TYR B 1 8 ? -16.078 -2.906 10.547 1 96.94 8 TYR B C 1
ATOM 2852 O O . TYR B 1 8 ? -15.102 -3.365 9.945 1 96.94 8 TYR B O 1
ATOM 2860 N N . ILE B 1 9 ? -16.031 -2.617 11.836 1 97.62 9 ILE B N 1
ATOM 2861 C CA . ILE B 1 9 ? -14.812 -2.734 12.641 1 97.62 9 ILE B CA 1
ATOM 2862 C C . ILE B 1 9 ? -14.367 -4.191 12.695 1 97.62 9 ILE B C 1
ATOM 2864 O O . ILE B 1 9 ? -13.188 -4.496 12.508 1 97.62 9 ILE B O 1
ATOM 2868 N N . ASP B 1 10 ? -15.305 -5.062 12.914 1 97.19 10 ASP B N 1
ATOM 2869 C CA . ASP B 1 10 ? -15.008 -6.492 12.992 1 97.19 10 ASP B CA 1
ATOM 2870 C C . ASP B 1 10 ? -14.422 -6.996 11.672 1 97.19 10 ASP B C 1
ATOM 2872 O O . ASP B 1 10 ? -13.438 -7.734 11.672 1 97.19 10 ASP B O 1
ATOM 2876 N N . LEU B 1 11 ? -15.031 -6.625 10.562 1 97.88 11 LEU B N 1
ATOM 2877 C CA . LEU B 1 11 ? -14.555 -7.059 9.258 1 97.88 11 LEU B CA 1
ATOM 2878 C C . LEU B 1 11 ? -13.133 -6.57 9.008 1 97.88 11 LEU B C 1
ATOM 2880 O O . LEU B 1 11 ? -12.258 -7.355 8.617 1 97.88 11 LEU B O 1
ATOM 2884 N N . GLN B 1 12 ? -12.922 -5.305 9.266 1 98.56 12 GLN B N 1
ATOM 2885 C CA . GLN B 1 12 ? -11.602 -4.73 9.023 1 98.56 12 GLN B CA 1
ATOM 2886 C C . GLN B 1 12 ? -10.555 -5.371 9.93 1 98.56 12 GLN B C 1
ATOM 2888 O O . GLN B 1 12 ? -9.422 -5.613 9.5 1 98.56 12 GLN B O 1
ATOM 2893 N N . THR B 1 13 ? -10.93 -5.648 11.117 1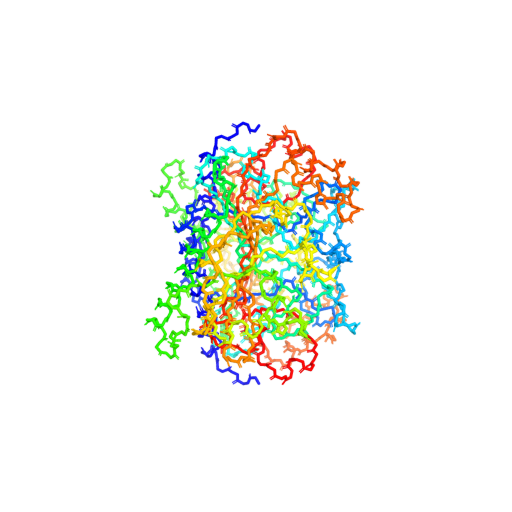 98 13 THR B N 1
ATOM 2894 C CA . THR B 1 13 ? -10.023 -6.309 12.047 1 98 13 THR B CA 1
ATOM 2895 C C . THR B 1 13 ? -9.656 -7.703 11.547 1 98 13 THR B C 1
ATOM 2897 O O . THR B 1 13 ? -8.492 -8.102 11.602 1 98 13 THR B O 1
ATOM 2900 N N . ARG B 1 14 ? -10.617 -8.43 11.086 1 98.5 14 ARG B N 1
ATOM 2901 C CA . ARG B 1 14 ? -10.391 -9.781 10.586 1 98.5 14 ARG B CA 1
ATOM 2902 C C . ARG B 1 14 ? -9.523 -9.75 9.328 1 98.5 14 ARG B C 1
ATOM 2904 O O . ARG B 1 14 ? -8.633 -10.594 9.164 1 98.5 14 ARG B O 1
ATOM 2911 N N . ILE B 1 15 ? -9.766 -8.797 8.461 1 98.75 15 ILE B N 1
ATOM 2912 C CA . ILE B 1 15 ? -8.961 -8.633 7.254 1 98.75 15 ILE B CA 1
ATOM 2913 C C . ILE B 1 15 ? -7.5 -8.414 7.637 1 98.75 15 ILE B C 1
ATOM 2915 O O . ILE B 1 15 ? -6.609 -9.102 7.121 1 98.75 15 ILE B O 1
ATOM 2919 N N . LEU B 1 16 ? -7.309 -7.516 8.57 1 98.5 16 LEU B N 1
ATOM 2920 C CA . LEU B 1 16 ? -5.957 -7.199 9.023 1 98.5 16 LEU B CA 1
ATOM 2921 C C . LEU B 1 16 ? -5.297 -8.422 9.648 1 98.5 16 LEU B C 1
ATOM 2923 O O . LEU B 1 16 ? -4.102 -8.664 9.445 1 98.5 16 LEU B O 1
ATOM 2927 N N . ARG B 1 17 ? -6 -9.172 10.383 1 98.5 17 ARG B N 1
ATOM 2928 C CA . ARG B 1 17 ? -5.453 -10.344 11.062 1 98.5 17 ARG B CA 1
ATOM 2929 C C . ARG B 1 17 ? -4.996 -11.398 10.055 1 98.5 17 ARG B C 1
ATOM 2931 O O . ARG B 1 17 ? -3.918 -11.977 10.203 1 98.5 17 ARG B O 1
ATOM 2938 N N . VAL B 1 18 ? -5.801 -11.656 9.047 1 98.81 18 VAL B N 1
ATOM 2939 C CA . VAL B 1 18 ? -5.414 -12.617 8.023 1 98.81 18 VAL B CA 1
ATOM 2940 C C . VAL B 1 18 ? -4.102 -12.188 7.371 1 98.81 18 VAL B C 1
ATOM 2942 O O . VAL B 1 18 ? -3.174 -12.984 7.238 1 98.81 18 VAL B O 1
ATOM 2945 N N . LYS B 1 19 ? -4.078 -10.945 6.973 1 98.69 19 LYS B N 1
ATOM 2946 C CA . LYS B 1 19 ? -2.902 -10.43 6.277 1 98.69 19 LYS B CA 1
ATOM 2947 C C . LYS B 1 19 ? -1.662 -10.5 7.16 1 98.69 19 LYS B C 1
ATOM 2949 O O . LYS B 1 19 ? -0.579 -10.859 6.691 1 98.69 19 LYS B O 1
ATOM 2954 N N . THR B 1 20 ? -1.831 -10.188 8.438 1 98.19 20 THR B N 1
ATOM 2955 C CA . THR B 1 20 ? -0.71 -10.18 9.367 1 98.19 20 THR B CA 1
ATOM 2956 C C . THR B 1 20 ? -0.203 -11.602 9.609 1 98.19 20 THR B C 1
ATOM 2958 O O . THR B 1 20 ? 1.001 -11.859 9.539 1 98.19 20 THR B O 1
ATOM 2961 N N . ILE B 1 21 ? -1.101 -12.5 9.891 1 98.62 21 ILE B N 1
ATOM 2962 C CA . ILE B 1 21 ? -0.727 -13.883 10.18 1 98.62 21 ILE B CA 1
ATOM 2963 C C . ILE B 1 21 ? -0.043 -14.492 8.961 1 98.62 21 ILE B C 1
ATOM 2965 O O . ILE B 1 21 ? 1.023 -15.102 9.078 1 98.62 21 ILE B O 1
ATOM 2969 N N . PHE B 1 22 ? -0.643 -14.336 7.809 1 98.88 22 PHE B N 1
ATOM 2970 C CA . PHE B 1 22 ? -0.093 -14.945 6.605 1 98.88 22 PHE B CA 1
ATOM 2971 C C . PHE B 1 22 ? 1.314 -14.422 6.332 1 98.88 22 PHE B C 1
ATOM 2973 O O . PHE B 1 22 ? 2.213 -15.203 5.996 1 98.88 22 PHE B O 1
ATOM 2980 N N . ALA B 1 23 ? 1.462 -13.133 6.398 1 98.75 23 ALA B N 1
ATOM 2981 C CA . ALA B 1 23 ? 2.764 -12.523 6.121 1 98.75 23 ALA B CA 1
ATOM 2982 C C . ALA B 1 23 ? 3.832 -13.07 7.062 1 98.75 23 ALA B C 1
ATOM 2984 O O . ALA B 1 23 ? 4.957 -13.352 6.641 1 98.75 23 ALA B O 1
ATOM 2985 N N . GLU B 1 24 ? 3.5 -13.172 8.305 1 98.38 24 GLU B N 1
ATOM 2986 C CA . GLU B 1 24 ? 4.426 -13.719 9.297 1 98.38 24 GLU B CA 1
ATOM 2987 C C . GLU B 1 24 ? 4.812 -15.148 8.953 1 98.38 24 GLU B C 1
ATOM 2989 O O . GLU B 1 24 ? 5.992 -15.508 9 1 98.38 24 GLU B O 1
ATOM 2994 N N . GLU B 1 25 ? 3.828 -15.938 8.617 1 98.69 25 GLU B N 1
ATOM 2995 C CA . GLU B 1 25 ? 4.066 -17.344 8.289 1 98.69 25 GLU B CA 1
ATOM 2996 C C . GLU B 1 25 ? 4.883 -17.469 7.008 1 98.69 25 GLU B C 1
ATOM 2998 O O . GLU B 1 25 ? 5.777 -18.312 6.922 1 98.69 25 GLU B O 1
ATOM 3003 N N . LEU B 1 26 ? 4.559 -16.656 6.035 1 98.81 26 LEU B N 1
ATOM 3004 C CA . LEU B 1 26 ? 5.266 -16.672 4.758 1 98.81 26 LEU B CA 1
ATOM 3005 C C . LEU B 1 26 ? 6.746 -16.359 4.957 1 98.81 26 LEU B C 1
ATOM 3007 O O . LEU B 1 26 ? 7.609 -17.062 4.434 1 98.81 26 LEU B O 1
ATOM 3011 N N . ALA B 1 27 ? 7.012 -15.297 5.691 1 98.69 27 ALA B N 1
ATOM 3012 C CA . ALA B 1 27 ? 8.383 -14.875 5.941 1 98.69 27 ALA B CA 1
ATOM 3013 C C . ALA B 1 27 ? 9.188 -15.977 6.633 1 98.69 27 ALA B C 1
ATOM 3015 O O . ALA B 1 27 ? 10.328 -16.25 6.254 1 98.69 27 ALA B O 1
ATOM 3016 N N . SER B 1 28 ? 8.562 -16.562 7.609 1 98.44 28 SER B N 1
ATOM 3017 C CA . SER B 1 28 ? 9.234 -17.594 8.391 1 98.44 28 SER B CA 1
ATOM 3018 C C . SER B 1 28 ? 9.469 -18.844 7.555 1 98.44 28 SER B C 1
ATOM 3020 O O . SER B 1 28 ? 10.57 -19.406 7.543 1 98.44 28 SER B O 1
ATOM 3022 N N . ALA B 1 29 ? 8.469 -19.297 6.828 1 98.56 29 ALA B N 1
ATOM 3023 C CA . ALA B 1 29 ? 8.516 -20.562 6.102 1 98.56 29 ALA B CA 1
ATOM 3024 C C . ALA B 1 29 ? 9.555 -20.516 4.984 1 98.56 29 ALA B C 1
ATOM 3026 O O . ALA B 1 29 ? 10.219 -21.516 4.703 1 98.56 29 ALA B O 1
ATOM 3027 N N . LEU B 1 30 ? 9.695 -19.375 4.34 1 98.56 30 LEU B N 1
ATOM 3028 C CA . LEU B 1 30 ? 10.547 -19.312 3.158 1 98.56 30 LEU B CA 1
ATOM 3029 C C . LEU B 1 30 ? 11.789 -18.469 3.43 1 98.56 30 LEU B C 1
ATOM 3031 O O . LEU B 1 30 ? 12.578 -18.203 2.52 1 98.56 30 LEU B O 1
ATOM 3035 N N . ASN B 1 31 ? 12.008 -18.031 4.68 1 98.25 31 ASN B N 1
ATOM 3036 C CA . ASN B 1 31 ? 13.164 -17.234 5.059 1 98.25 31 ASN B CA 1
ATOM 3037 C C . ASN B 1 31 ? 13.25 -15.945 4.242 1 98.25 31 ASN B C 1
ATOM 3039 O O . ASN B 1 31 ? 14.266 -15.672 3.609 1 98.25 31 ASN B O 1
ATOM 3043 N N . LEU B 1 32 ? 12.203 -15.172 4.277 1 98.81 32 LEU B N 1
ATOM 3044 C CA . LEU B 1 32 ? 12.094 -13.93 3.523 1 98.81 32 LEU B CA 1
ATOM 3045 C C . LEU B 1 32 ? 12.078 -12.727 4.457 1 98.81 32 LEU B C 1
ATOM 3047 O O . LEU B 1 32 ? 11.672 -12.844 5.617 1 98.81 32 LEU B O 1
ATOM 3051 N N . ILE B 1 33 ? 12.523 -11.602 3.971 1 98.62 33 ILE B N 1
ATOM 3052 C CA . ILE B 1 33 ? 12.336 -10.344 4.684 1 98.62 33 ILE B CA 1
ATOM 3053 C C . ILE B 1 33 ? 11.367 -9.453 3.912 1 98.62 33 ILE B C 1
ATOM 3055 O O . ILE B 1 33 ? 11.367 -9.453 2.678 1 98.62 33 ILE B O 1
ATOM 3059 N N . GLN B 1 34 ? 10.547 -8.789 4.598 1 98.75 34 GLN B N 1
ATOM 3060 C CA . GLN B 1 34 ? 9.641 -7.832 3.971 1 98.75 34 GLN B CA 1
ATOM 3061 C C . GLN B 1 34 ? 10.383 -6.57 3.537 1 98.75 34 GLN B C 1
ATOM 3063 O O . GLN B 1 34 ? 11.227 -6.059 4.273 1 98.75 34 GLN B O 1
ATOM 3068 N N . VAL B 1 35 ? 10.078 -6.059 2.326 1 98.62 35 VAL B N 1
ATOM 3069 C CA . VAL B 1 35 ? 10.805 -4.891 1.84 1 98.62 35 VAL B CA 1
ATOM 3070 C C . VAL B 1 35 ? 9.828 -3.914 1.186 1 98.62 35 VAL B C 1
ATOM 3072 O O . VAL B 1 35 ? 8.719 -4.297 0.802 1 98.62 35 VAL B O 1
ATOM 3075 N N . GLU B 1 36 ? 10.227 -2.613 1.087 1 98.19 36 GLU B N 1
ATOM 3076 C CA . GLU B 1 36 ? 9.5 -1.616 0.306 1 98.19 36 GLU B CA 1
ATOM 3077 C C . GLU B 1 36 ? 9.523 -1.958 -1.181 1 98.19 36 GLU B C 1
ATOM 3079 O O . GLU B 1 36 ? 10.477 -2.562 -1.671 1 98.19 36 GLU B O 1
ATOM 3084 N N . CYS B 1 37 ? 8.469 -1.596 -1.828 1 98.31 37 CYS B N 1
ATOM 3085 C CA . CYS B 1 37 ? 8.406 -1.914 -3.25 1 98.31 37 CYS B CA 1
ATOM 3086 C C . CYS B 1 37 ? 7.852 -0.741 -4.051 1 98.31 37 CYS B C 1
ATOM 3088 O O . CYS B 1 37 ? 7.203 0.146 -3.49 1 98.31 37 CYS B O 1
ATOM 3090 N N . PRO B 1 38 ? 8.141 -0.644 -5.316 1 97.81 38 PRO B N 1
ATOM 3091 C CA . PRO B 1 38 ? 7.676 0.467 -6.148 1 97.81 38 PRO B CA 1
ATOM 3092 C C . PRO B 1 38 ? 6.219 0.313 -6.578 1 97.81 38 PRO B C 1
ATOM 3094 O O . PRO B 1 38 ? 5.691 -0.803 -6.598 1 97.81 38 PRO B O 1
ATOM 3097 N N . MET B 1 39 ? 5.664 1.482 -6.91 1 97.94 39 MET B N 1
ATOM 3098 C CA . MET B 1 39 ? 4.34 1.515 -7.523 1 97.94 39 MET B CA 1
ATOM 3099 C C . MET B 1 39 ? 4.441 1.734 -9.031 1 97.94 39 MET B C 1
ATOM 3101 O O . MET B 1 39 ? 3.482 1.489 -9.758 1 97.94 39 MET B O 1
ATOM 3105 N N . LEU B 1 40 ? 5.605 2.207 -9.453 1 98.12 40 LEU B N 1
ATOM 3106 C CA . LEU B 1 40 ? 5.816 2.564 -10.852 1 98.12 40 LEU B CA 1
ATOM 3107 C C . LEU B 1 40 ? 6.965 1.76 -11.453 1 98.12 40 LEU B C 1
ATOM 3109 O O . LEU B 1 40 ? 7.953 1.478 -10.766 1 98.12 40 LEU B O 1
ATOM 3113 N N . ALA B 1 41 ? 6.789 1.405 -12.664 1 96.75 41 ALA B N 1
ATOM 3114 C CA . ALA B 1 41 ? 7.855 0.832 -13.477 1 96.75 41 ALA B CA 1
ATOM 3115 C C . ALA B 1 41 ? 8.227 1.767 -14.625 1 96.75 41 ALA B C 1
ATOM 3117 O O . ALA B 1 41 ? 7.363 2.422 -15.211 1 96.75 41 ALA B O 1
ATOM 3118 N N . CYS B 1 42 ? 9.461 1.79 -14.922 1 96 42 CYS B N 1
ATOM 3119 C CA . CYS B 1 42 ? 9.922 2.596 -16.047 1 96 42 CYS B CA 1
ATOM 3120 C C . CYS B 1 42 ? 9.664 1.887 -17.359 1 96 42 CYS B C 1
ATOM 3122 O O . CYS B 1 42 ? 9.977 0.705 -17.516 1 96 42 CYS B O 1
ATOM 3124 N N . VAL B 1 43 ? 9.164 2.613 -18.297 1 95.06 43 VAL B N 1
ATOM 3125 C CA . VAL B 1 43 ? 8.891 2.049 -19.609 1 95.06 43 VAL B CA 1
ATOM 3126 C C . VAL B 1 43 ? 10.203 1.865 -20.375 1 95.06 43 VAL B C 1
ATOM 3128 O O . VAL B 1 43 ? 11.031 2.777 -20.438 1 95.06 43 VAL B O 1
ATOM 3131 N N . GLY B 1 44 ? 10.391 0.633 -20.891 1 92.31 44 GLY B N 1
ATOM 3132 C CA . GLY B 1 44 ? 11.523 0.429 -21.781 1 92.31 44 GLY B CA 1
ATOM 3133 C C . GLY B 1 44 ? 12.664 -0.333 -21.141 1 92.31 44 GLY B C 1
ATOM 3134 O O . GLY B 1 44 ? 13.602 -0.756 -21.828 1 92.31 44 GLY B O 1
ATOM 3135 N N . ASP B 1 45 ? 12.539 -0.562 -19.875 1 92.69 45 ASP B N 1
ATOM 3136 C CA . ASP B 1 45 ? 13.672 -1.241 -19.25 1 92.69 45 ASP B CA 1
ATOM 3137 C C . ASP B 1 45 ? 13.375 -2.725 -19.047 1 92.69 45 ASP B C 1
ATOM 3139 O O . ASP B 1 45 ? 14.219 -3.463 -18.516 1 92.69 45 ASP B O 1
ATOM 3143 N N . GLY B 1 46 ? 12.18 -3.135 -19.328 1 93.44 46 GLY B N 1
ATOM 3144 C CA . GLY B 1 46 ? 11.82 -4.543 -19.344 1 93.44 46 GLY B CA 1
ATOM 3145 C C . GLY B 1 46 ? 11.375 -5.059 -17.984 1 93.44 46 GLY B C 1
ATOM 3146 O O . GLY B 1 46 ? 11.156 -6.258 -17.812 1 93.44 46 GLY B O 1
ATOM 3147 N N . THR B 1 47 ? 11.188 -4.23 -17.031 1 93.31 47 THR B N 1
ATOM 3148 C CA . THR B 1 47 ? 10.891 -4.684 -15.672 1 93.31 47 THR B CA 1
ATOM 3149 C C . THR B 1 47 ? 9.391 -4.895 -15.484 1 93.31 47 THR B C 1
ATOM 3151 O O . THR B 1 47 ? 8.969 -5.684 -14.641 1 93.31 47 THR B O 1
ATOM 3154 N N . GLN B 1 48 ? 8.602 -4.215 -16.266 1 92.44 48 GLN B N 1
ATOM 3155 C CA . GLN B 1 48 ? 7.152 -4.336 -16.172 1 92.44 48 GLN B CA 1
ATOM 3156 C C . GLN B 1 48 ? 6.695 -5.75 -16.516 1 92.44 48 GLN B C 1
ATOM 3158 O O . GLN B 1 48 ? 7.215 -6.359 -17.453 1 92.44 48 GLN B O 1
ATOM 3163 N N . ASP B 1 49 ? 5.758 -6.246 -15.727 1 89.62 49 ASP B N 1
ATOM 3164 C CA . ASP B 1 49 ? 5.035 -7.457 -16.094 1 89.62 49 ASP B CA 1
ATOM 3165 C C . ASP B 1 49 ? 4.047 -7.188 -17.219 1 89.62 49 ASP B C 1
ATOM 3167 O O . ASP B 1 49 ? 3.057 -6.48 -17.031 1 89.62 49 ASP B O 1
ATOM 3171 N N . ASN B 1 50 ? 4.23 -7.863 -18.266 1 86.75 50 ASN B N 1
ATOM 3172 C CA . ASN B 1 50 ? 3.393 -7.609 -19.422 1 86.75 50 ASN B CA 1
ATOM 3173 C C . ASN B 1 50 ? 2.189 -8.547 -19.469 1 86.75 50 ASN B C 1
ATOM 3175 O O . ASN B 1 50 ? 1.361 -8.461 -20.375 1 86.75 50 ASN B O 1
ATOM 3179 N N . LEU B 1 51 ? 2.107 -9.391 -18.469 1 89.69 51 LEU B N 1
ATOM 3180 C CA . LEU B 1 51 ? 1.008 -10.344 -18.391 1 89.69 51 LEU B CA 1
ATOM 3181 C C . LEU B 1 51 ? 0.888 -11.148 -19.672 1 89.69 51 LEU B C 1
ATOM 3183 O O . LEU B 1 51 ? 1.818 -11.867 -20.062 1 89.69 51 LEU B O 1
ATOM 3187 N N . SER B 1 52 ? -0.225 -11.016 -20.375 1 83.19 52 SER B N 1
ATOM 3188 C CA . SER B 1 52 ? -0.386 -11.758 -21.625 1 83.19 52 SER B CA 1
ATOM 3189 C C . SER B 1 52 ? 0.199 -11 -22.797 1 83.19 52 SER B C 1
ATOM 3191 O O . SER B 1 52 ? 0.314 -11.539 -23.906 1 83.19 52 SER B O 1
ATOM 3193 N N . GLY B 1 53 ? 0.545 -9.773 -22.656 1 83.31 53 GLY B N 1
ATOM 3194 C CA . GLY B 1 53 ? 1.147 -8.977 -23.719 1 83.31 53 GLY B CA 1
ATOM 3195 C C . GLY B 1 53 ? 0.186 -7.973 -24.328 1 83.31 53 GLY B C 1
ATOM 3196 O O . GLY B 1 53 ? 0.607 -7.047 -25.031 1 83.31 53 GLY B O 1
ATOM 3197 N N . VAL B 1 54 ? -1.093 -8.109 -23.969 1 83.19 54 VAL B N 1
ATOM 3198 C CA . VAL B 1 54 ? -2.07 -7.254 -24.625 1 83.19 54 VAL B CA 1
ATOM 3199 C C . VAL B 1 54 ? -2.645 -6.254 -23.625 1 83.19 54 VAL B C 1
ATOM 3201 O O . VAL B 1 54 ? -3.184 -5.215 -24.016 1 83.19 54 VAL B O 1
ATOM 3204 N N . GLU B 1 55 ? -2.531 -6.566 -22.438 1 86.25 55 GLU B N 1
ATOM 3205 C CA . GLU B 1 55 ? -3.107 -5.699 -21.422 1 86.25 55 GLU B CA 1
ATOM 3206 C C . GLU B 1 55 ? -2.354 -4.375 -21.328 1 86.25 55 GLU B C 1
ATOM 3208 O O . GLU B 1 55 ? -1.124 -4.359 -21.234 1 86.25 55 GLU B O 1
ATOM 3213 N N . LYS B 1 56 ? -3.125 -3.293 -21.312 1 90.69 56 LYS B N 1
ATOM 3214 C CA . LYS B 1 56 ? -2.523 -1.966 -21.219 1 90.69 56 LYS B CA 1
ATOM 3215 C C . LYS B 1 56 ? -2.387 -1.534 -19.75 1 90.69 56 LYS B C 1
ATOM 3217 O O . LYS B 1 56 ? -3.318 -1.696 -18.969 1 90.69 56 LYS B O 1
ATOM 3222 N N . ALA B 1 57 ? -1.208 -1.02 -19.422 1 94.19 57 ALA B N 1
ATOM 3223 C CA . ALA B 1 57 ? -0.961 -0.499 -18.078 1 94.19 57 ALA B CA 1
ATOM 3224 C C . ALA B 1 57 ? -1.342 0.976 -17.984 1 94.19 57 ALA B C 1
ATOM 3226 O O . ALA B 1 57 ? -1.437 1.666 -19 1 94.19 57 ALA B O 1
ATOM 3227 N N . VAL B 1 58 ? -1.601 1.465 -16.766 1 97.19 58 VAL B N 1
ATOM 3228 C CA . VAL B 1 58 ? -1.861 2.879 -16.516 1 97.19 58 VAL B CA 1
ATOM 3229 C C . VAL B 1 58 ? -0.589 3.689 -16.75 1 97.19 58 VAL B C 1
ATOM 3231 O O . VAL B 1 58 ? 0.419 3.492 -16.078 1 97.19 58 VAL B O 1
ATOM 3234 N N . GLN B 1 59 ? -0.655 4.59 -17.672 1 96.75 59 GLN B N 1
ATOM 3235 C CA . GLN B 1 59 ? 0.501 5.402 -18.031 1 96.75 59 GLN B CA 1
ATOM 3236 C C . GLN B 1 59 ? 0.663 6.582 -17.078 1 96.75 59 GLN B C 1
ATOM 3238 O O . GLN B 1 59 ? -0.325 7.191 -16.656 1 96.75 59 GLN B O 1
ATOM 3243 N N . VAL B 1 60 ? 1.91 6.875 -16.75 1 97.75 60 VAL B N 1
ATOM 3244 C CA . VAL B 1 60 ? 2.193 7.938 -15.789 1 97.75 60 VAL B CA 1
ATOM 3245 C C . VAL B 1 60 ? 3.324 8.82 -16.312 1 97.75 60 VAL B C 1
ATOM 3247 O O . VAL B 1 60 ? 4.418 8.328 -16.594 1 97.75 60 VAL B O 1
ATOM 3250 N N . HIS B 1 61 ? 3.053 10.07 -16.438 1 96.81 61 HIS B N 1
ATOM 3251 C CA . HIS B 1 61 ? 4.066 11.07 -16.75 1 96.81 61 HIS B CA 1
ATOM 3252 C C . HIS B 1 61 ? 4.48 11.859 -15.523 1 96.81 61 HIS B C 1
ATOM 3254 O O . HIS B 1 61 ? 3.635 12.445 -14.844 1 96.81 61 HIS B O 1
ATOM 3260 N N . VAL B 1 62 ? 5.758 11.883 -15.258 1 96.88 62 VAL B N 1
ATOM 3261 C CA . VAL B 1 62 ? 6.289 12.602 -14.102 1 96.88 62 VAL B CA 1
ATOM 3262 C C . VAL B 1 62 ? 6.906 13.922 -14.555 1 96.88 62 VAL B C 1
ATOM 3264 O O . VAL B 1 62 ? 7.891 13.938 -15.297 1 96.88 62 VAL B O 1
ATOM 3267 N N . LYS B 1 63 ? 6.414 15.008 -14.047 1 95.94 63 LYS B N 1
ATOM 3268 C CA . LYS B 1 63 ? 6.789 16.359 -14.477 1 95.94 63 LYS B CA 1
ATOM 3269 C C . LYS B 1 63 ? 8.297 16.562 -14.383 1 95.94 63 LYS B C 1
ATOM 3271 O O . LYS B 1 63 ? 8.922 17.094 -15.305 1 95.94 63 LYS B O 1
ATOM 3276 N N . GLU B 1 64 ? 8.945 16.109 -13.336 1 96.06 64 GLU B N 1
ATOM 3277 C CA . GLU B 1 64 ? 10.344 16.406 -13.039 1 96.06 64 GLU B CA 1
ATOM 3278 C C . GLU B 1 64 ? 11.273 15.383 -13.688 1 96.06 64 GLU B C 1
ATOM 3280 O O . GLU B 1 64 ? 12.492 15.438 -13.516 1 96.06 64 GLU B O 1
ATOM 3285 N N . ILE B 1 65 ? 10.719 14.469 -14.414 1 96.94 65 ILE B N 1
ATOM 3286 C CA . ILE B 1 65 ? 11.508 13.5 -15.172 1 96.94 65 ILE B CA 1
ATOM 3287 C C . ILE B 1 65 ? 10.984 13.406 -16.594 1 96.94 65 ILE B C 1
ATOM 3289 O O . ILE B 1 65 ? 10.523 12.344 -17.031 1 96.94 65 ILE B O 1
ATOM 3293 N N . PRO B 1 66 ? 11.109 14.43 -17.391 1 93.94 66 PRO B N 1
ATOM 3294 C CA . PRO B 1 66 ? 10.469 14.516 -18.703 1 93.94 66 PRO B CA 1
ATOM 3295 C C . PRO B 1 66 ? 11.062 13.523 -19.703 1 93.94 66 PRO B C 1
ATOM 3297 O O . PRO B 1 66 ? 10.391 13.148 -20.672 1 93.94 66 PRO B O 1
ATOM 3300 N N . GLY B 1 67 ? 12.203 12.984 -19.516 1 93.75 67 GLY B N 1
ATOM 3301 C CA . GLY B 1 67 ? 12.844 12.094 -20.484 1 93.75 67 GLY B CA 1
ATOM 3302 C C . GLY B 1 67 ? 12.445 10.641 -20.297 1 93.75 67 GLY B C 1
ATOM 3303 O O . GLY B 1 67 ? 12.938 9.766 -21.016 1 93.75 67 GLY B O 1
ATOM 3304 N N . ALA B 1 68 ? 11.508 10.43 -19.359 1 95.38 68 ALA B N 1
ATOM 3305 C CA . ALA B 1 68 ? 11.117 9.055 -19.078 1 95.38 68 ALA B CA 1
ATOM 3306 C C . ALA B 1 68 ? 9.602 8.93 -18.938 1 95.38 68 ALA B C 1
ATOM 3308 O O . ALA B 1 68 ? 8.922 9.898 -18.594 1 95.38 68 ALA B O 1
ATOM 3309 N N . ASN B 1 69 ? 9.102 7.766 -19.312 1 96.62 69 ASN B N 1
ATOM 3310 C CA . ASN B 1 69 ? 7.711 7.391 -19.078 1 96.62 69 ASN B CA 1
ATOM 3311 C C . ASN B 1 69 ? 7.602 6.23 -18.094 1 96.62 69 ASN B C 1
ATOM 3313 O O . ASN B 1 69 ? 8.484 5.371 -18.031 1 96.62 69 ASN B O 1
ATOM 3317 N N . TYR B 1 70 ? 6.523 6.277 -17.344 1 97.69 70 TYR B N 1
ATOM 3318 C CA . TYR B 1 70 ? 6.324 5.234 -16.344 1 97.69 70 TYR B CA 1
ATOM 3319 C C . TYR B 1 70 ? 4.93 4.633 -16.453 1 97.69 70 TYR B C 1
ATOM 3321 O O . TYR B 1 70 ? 4.086 5.137 -17.203 1 97.69 70 TYR B O 1
ATOM 3329 N N . GLU B 1 71 ? 4.75 3.52 -15.781 1 97.88 71 GLU B N 1
ATOM 3330 C CA . GLU B 1 71 ? 3.465 2.84 -15.664 1 97.88 71 GLU B CA 1
ATOM 3331 C C . GLU B 1 71 ? 3.234 2.326 -14.25 1 97.88 71 GLU B C 1
ATOM 3333 O O . GLU B 1 71 ? 4.184 1.97 -13.547 1 97.88 71 GLU B O 1
ATOM 3338 N N . VAL B 1 72 ? 1.948 2.377 -13.852 1 98.19 72 VAL B N 1
ATOM 3339 C CA . VAL B 1 72 ? 1.638 1.656 -12.617 1 98.19 72 VAL B CA 1
ATOM 3340 C C . VAL B 1 72 ? 1.884 0.163 -12.82 1 98.19 72 VAL B C 1
ATOM 3342 O O . VAL B 1 72 ? 1.492 -0.407 -13.836 1 98.19 72 VAL B O 1
ATOM 3345 N N . VAL B 1 73 ? 2.455 -0.471 -11.914 1 97.88 73 VAL B N 1
ATOM 3346 C CA . VAL B 1 73 ? 2.883 -1.857 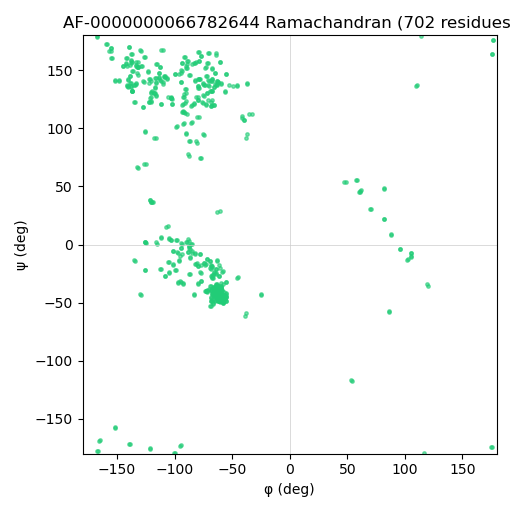-12.062 1 97.88 73 VAL B CA 1
ATOM 3347 C C . VAL B 1 73 ? 1.659 -2.766 -12.18 1 97.88 73 VAL B C 1
ATOM 3349 O O . VAL B 1 73 ? 0.606 -2.475 -11.609 1 97.88 73 VAL B O 1
ATOM 3352 N N . HIS B 1 74 ? 1.847 -3.895 -12.883 1 96.81 74 HIS B N 1
ATOM 3353 C CA . HIS B 1 74 ? 0.881 -4.988 -12.891 1 96.81 74 HIS B CA 1
ATOM 3354 C C . HIS B 1 74 ? 1.239 -6.047 -11.859 1 96.81 74 HIS B C 1
ATOM 3356 O O . HIS B 1 74 ? 0.359 -6.738 -11.344 1 96.81 74 HIS B O 1
ATOM 3362 N N . SER B 1 75 ? 2.453 -6.219 -11.617 1 96.69 75 SER B N 1
ATOM 3363 C CA . SER B 1 75 ? 3.09 -7.051 -10.602 1 96.69 75 SER B CA 1
ATOM 3364 C C . SER B 1 75 ? 4.574 -6.723 -10.469 1 96.69 75 SER B C 1
ATOM 3366 O O . SER B 1 75 ? 5.094 -5.875 -11.195 1 96.69 75 SER B O 1
ATOM 3368 N N . LEU B 1 76 ? 5.223 -7.383 -9.578 1 98.31 76 LEU B N 1
ATOM 3369 C CA . LEU B 1 76 ? 6.652 -7.156 -9.383 1 98.31 76 LEU B CA 1
ATOM 3370 C C . LEU B 1 76 ? 7.445 -8.43 -9.656 1 98.31 76 LEU B C 1
ATOM 3372 O O . LEU B 1 76 ? 8.453 -8.688 -8.992 1 98.31 76 LEU B O 1
ATOM 3376 N N . ALA B 1 77 ? 6.988 -9.188 -10.648 1 97.75 77 ALA B N 1
ATOM 3377 C CA . ALA B 1 77 ? 7.555 -10.492 -10.945 1 97.75 77 ALA B CA 1
ATOM 3378 C C . ALA B 1 77 ? 9.039 -10.391 -11.289 1 97.75 77 ALA B C 1
ATOM 3380 O O . ALA B 1 77 ? 9.836 -11.242 -10.898 1 97.75 77 ALA B O 1
ATOM 3381 N N . LYS B 1 78 ? 9.422 -9.328 -12 1 98.19 78 LYS B N 1
ATOM 3382 C CA . LYS B 1 78 ? 10.797 -9.188 -12.453 1 98.19 78 LYS B CA 1
ATOM 3383 C C . LYS B 1 78 ? 11.609 -8.305 -11.508 1 98.19 78 LYS B C 1
ATOM 3385 O O . LYS B 1 78 ? 12.805 -8.523 -11.312 1 98.19 78 LYS B O 1
ATOM 3390 N N . TRP B 1 79 ? 10.953 -7.312 -10.898 1 98.19 79 TRP B N 1
ATOM 3391 C CA . TRP B 1 79 ? 11.609 -6.367 -10 1 98.19 79 TRP B CA 1
ATOM 3392 C C . TRP B 1 79 ? 12.25 -7.09 -8.82 1 98.19 79 TRP B C 1
ATOM 3394 O O . TRP B 1 79 ? 13.367 -6.758 -8.414 1 98.19 79 TRP B O 1
ATOM 3404 N N . LYS B 1 80 ? 11.602 -8.055 -8.289 1 98.62 80 LYS B N 1
ATOM 3405 C CA . LYS B 1 80 ? 12.078 -8.766 -7.105 1 98.62 80 LYS B CA 1
ATOM 3406 C C . LYS B 1 80 ? 13.398 -9.477 -7.391 1 98.62 80 LYS B C 1
ATOM 3408 O O . LYS B 1 80 ? 14.336 -9.406 -6.594 1 98.62 80 LYS B O 1
ATOM 3413 N N . ARG B 1 81 ? 13.461 -10.141 -8.5 1 98.56 81 ARG B N 1
ATOM 3414 C CA . ARG B 1 81 ? 14.703 -10.82 -8.852 1 98.56 81 ARG B CA 1
ATOM 3415 C C . ARG B 1 81 ? 15.836 -9.82 -9.031 1 98.56 81 ARG B C 1
ATOM 3417 O O . ARG B 1 81 ? 16.969 -10.078 -8.602 1 98.56 81 ARG B O 1
ATOM 3424 N N . MET B 1 82 ? 15.578 -8.766 -9.695 1 97.88 82 MET B N 1
ATOM 3425 C CA . MET B 1 82 ? 16.578 -7.715 -9.875 1 97.88 82 MET B CA 1
ATOM 3426 C C . MET B 1 82 ? 17.062 -7.203 -8.523 1 97.88 82 MET B C 1
ATOM 3428 O O . MET B 1 82 ? 18.266 -6.977 -8.344 1 97.88 82 MET B O 1
ATOM 3432 N N . THR B 1 83 ? 16.156 -6.984 -7.59 1 97.69 83 THR B N 1
ATOM 3433 C CA . THR B 1 83 ? 16.5 -6.504 -6.258 1 97.69 83 THR B CA 1
ATOM 3434 C C . THR B 1 83 ? 17.438 -7.488 -5.555 1 97.69 83 THR B C 1
ATOM 3436 O O . THR B 1 83 ? 18.438 -7.09 -4.957 1 97.69 83 THR B O 1
ATOM 3439 N N . LEU B 1 84 ? 17.109 -8.789 -5.652 1 98.38 84 LEU B N 1
ATOM 3440 C CA . LEU B 1 84 ? 17.969 -9.805 -5.043 1 98.38 84 LEU B CA 1
ATOM 3441 C C . LEU B 1 84 ? 19.359 -9.781 -5.652 1 98.38 84 LEU B C 1
ATOM 3443 O O . LEU B 1 84 ? 20.359 -9.914 -4.934 1 98.38 84 LEU B O 1
ATOM 3447 N N . GLY B 1 85 ? 19.422 -9.648 -6.961 1 97.38 85 GLY B N 1
ATOM 3448 C CA . GLY B 1 85 ? 20.719 -9.555 -7.637 1 97.38 85 GLY B CA 1
ATOM 3449 C C . GLY B 1 85 ? 21.516 -8.328 -7.246 1 97.38 85 GLY B C 1
ATOM 3450 O O . GLY B 1 85 ? 22.703 -8.422 -6.938 1 97.38 85 GLY B O 1
ATOM 3451 N N . ASN B 1 86 ? 20.859 -7.176 -7.238 1 95.81 86 ASN B N 1
ATOM 3452 C CA . ASN B 1 86 ? 21.516 -5.906 -6.934 1 95.81 86 ASN B CA 1
ATOM 3453 C C . ASN B 1 86 ? 22.141 -5.914 -5.539 1 95.81 86 ASN B C 1
ATOM 3455 O O . ASN B 1 86 ? 23.172 -5.285 -5.309 1 95.81 86 ASN B O 1
ATOM 3459 N N . HIS B 1 87 ? 21.5 -6.609 -4.648 1 96.69 87 HIS B N 1
ATOM 3460 C CA . HIS B 1 87 ? 21.984 -6.594 -3.273 1 96.69 87 HIS B CA 1
ATOM 3461 C C . HIS B 1 87 ? 22.688 -7.898 -2.922 1 96.69 87 HIS B C 1
ATOM 3463 O O . HIS B 1 87 ? 22.984 -8.156 -1.752 1 96.69 87 HIS B O 1
ATOM 3469 N N . ARG B 1 88 ? 22.891 -8.805 -3.838 1 96.81 88 ARG B N 1
ATOM 3470 C CA . ARG B 1 88 ? 23.703 -10.008 -3.734 1 96.81 88 ARG B CA 1
ATOM 3471 C C . ARG B 1 88 ? 23.172 -10.93 -2.635 1 96.81 88 ARG B C 1
ATOM 3473 O O . ARG B 1 88 ? 23.938 -11.391 -1.787 1 96.81 88 ARG B O 1
ATOM 3480 N N . PHE B 1 89 ? 21.953 -11.125 -2.627 1 98.25 89 PHE B N 1
ATOM 3481 C CA . PHE B 1 89 ? 21.359 -12.047 -1.66 1 98.25 89 PHE B CA 1
ATOM 3482 C C . PHE B 1 89 ? 21.938 -13.445 -1.817 1 98.25 89 PHE B C 1
ATOM 3484 O O . PHE B 1 89 ? 22.156 -13.914 -2.938 1 98.25 89 PHE B O 1
ATOM 3491 N N . PRO B 1 90 ? 22.234 -14.141 -0.706 1 97.69 90 PRO B N 1
ATOM 3492 C CA . PRO B 1 90 ? 22.766 -15.5 -0.801 1 97.69 90 PRO B CA 1
ATOM 3493 C C . PRO B 1 90 ? 21.672 -16.531 -1.062 1 97.69 90 PRO B C 1
ATOM 3495 O O . PRO B 1 90 ? 20.484 -16.25 -0.881 1 97.69 90 PRO B O 1
ATOM 3498 N N . VAL B 1 91 ? 22.078 -17.734 -1.452 1 98.5 91 VAL B N 1
ATOM 3499 C CA . VAL B 1 91 ? 21.172 -18.859 -1.655 1 98.5 91 VAL B CA 1
ATOM 3500 C C . VAL B 1 91 ? 20.375 -19.125 -0.377 1 98.5 91 VAL B C 1
ATOM 3502 O O . VAL B 1 91 ? 20.938 -19.125 0.721 1 98.5 91 VAL B O 1
ATOM 3505 N N . GLY B 1 92 ? 19.078 -19.266 -0.548 1 98.19 92 GLY B N 1
ATOM 3506 C CA . GLY B 1 92 ? 18.219 -19.609 0.575 1 98.19 92 GLY B CA 1
ATOM 3507 C C . GLY B 1 92 ? 17.578 -18.406 1.233 1 98.19 92 GLY B C 1
ATOM 3508 O O . GLY B 1 92 ? 16.75 -18.547 2.137 1 98.19 92 GLY B O 1
ATOM 3509 N N . ARG B 1 93 ? 17.906 -17.234 0.808 1 98.12 93 ARG B N 1
ATOM 3510 C CA . ARG B 1 93 ? 17.328 -16 1.323 1 98.12 93 ARG B CA 1
ATOM 3511 C C . ARG B 1 93 ? 16.531 -15.273 0.241 1 98.12 93 ARG B C 1
ATOM 3513 O O . ARG B 1 93 ? 16.766 -15.477 -0.952 1 98.12 93 ARG B O 1
ATOM 3520 N N . GLY B 1 94 ? 15.578 -14.461 0.675 1 98.75 94 GLY B N 1
ATOM 3521 C CA . GLY B 1 94 ? 14.758 -13.742 -0.29 1 98.75 94 GLY B CA 1
ATOM 3522 C C . GLY B 1 94 ? 13.961 -12.609 0.329 1 98.75 94 GLY B C 1
ATOM 3523 O O . GLY B 1 94 ? 14.25 -12.18 1.45 1 98.75 94 GLY B O 1
ATOM 3524 N N . ILE B 1 95 ? 13.055 -12.078 -0.44 1 98.88 95 ILE B N 1
ATOM 3525 C CA . ILE B 1 95 ? 12.25 -10.938 -0.024 1 98.88 95 ILE B CA 1
ATOM 3526 C C . ILE B 1 95 ? 10.781 -11.195 -0.343 1 98.88 95 ILE B C 1
ATOM 3528 O O . ILE B 1 95 ? 10.461 -12.039 -1.183 1 98.88 95 ILE B O 1
ATOM 3532 N N . PHE B 1 96 ? 9.938 -10.602 0.376 1 98.88 96 PHE B N 1
ATOM 3533 C CA . PHE B 1 96 ? 8.562 -10.406 -0.063 1 98.88 96 PHE B CA 1
ATOM 3534 C C . PHE B 1 96 ? 8.117 -8.961 0.152 1 98.88 96 PHE B C 1
ATOM 3536 O O . PHE B 1 96 ? 8.75 -8.227 0.909 1 98.88 96 PHE B O 1
ATOM 3543 N N . THR B 1 97 ? 7.152 -8.547 -0.564 1 98.75 97 THR B N 1
ATOM 3544 C CA . THR B 1 97 ? 6.633 -7.188 -0.467 1 98.75 97 THR B CA 1
ATOM 3545 C C . THR B 1 97 ? 5.113 -7.18 -0.609 1 98.75 97 THR B C 1
ATOM 3547 O O . THR B 1 97 ? 4.523 -8.141 -1.099 1 98.75 97 THR B O 1
ATOM 3550 N N . ASN B 1 98 ? 4.5 -6.164 -0.067 1 98.25 98 ASN B N 1
ATOM 3551 C CA . ASN B 1 98 ? 3.082 -5.898 -0.29 1 98.25 98 ASN B CA 1
ATOM 3552 C C . ASN B 1 98 ? 2.859 -5.07 -1.553 1 98.25 98 ASN B C 1
ATOM 3554 O O . ASN B 1 98 ? 2.773 -3.842 -1.487 1 98.25 98 ASN B O 1
ATOM 3558 N N . MET B 1 99 ? 2.723 -5.824 -2.613 1 98.38 99 MET B N 1
ATOM 3559 C CA . MET B 1 99 ? 2.562 -5.156 -3.902 1 98.38 99 MET B CA 1
ATOM 3560 C C . MET B 1 99 ? 1.125 -4.684 -4.094 1 98.38 99 MET B C 1
ATOM 3562 O O . MET B 1 99 ? 0.181 -5.41 -3.779 1 98.38 99 MET B O 1
ATOM 3566 N N . ARG B 1 100 ? 0.94 -3.514 -4.574 1 97.81 100 ARG B N 1
ATOM 3567 C CA . ARG B 1 100 ? -0.333 -2.951 -5.016 1 97.81 100 ARG B CA 1
ATOM 3568 C C . ARG B 1 100 ? -0.273 -2.547 -6.484 1 97.81 100 ARG B C 1
ATOM 3570 O O . ARG B 1 100 ? 0.614 -1.792 -6.891 1 97.81 100 ARG B O 1
ATOM 3577 N N . ALA B 1 101 ? -1.209 -3.041 -7.215 1 97.88 101 ALA B N 1
ATOM 3578 C CA . ALA B 1 101 ? -1.169 -2.867 -8.664 1 97.88 101 ALA B CA 1
ATOM 3579 C C . ALA B 1 101 ? -2.551 -2.525 -9.219 1 97.88 101 ALA B C 1
ATOM 3581 O O . ALA B 1 101 ? -3.551 -2.619 -8.5 1 97.88 101 ALA B O 1
ATOM 3582 N N . LEU B 1 102 ? -2.57 -2.031 -10.445 1 98 102 LEU B N 1
ATOM 3583 C CA . LEU B 1 102 ? -3.803 -1.776 -11.18 1 98 102 LEU B CA 1
ATOM 3584 C C . LEU B 1 102 ? -3.836 -2.578 -12.477 1 98 102 LEU B C 1
ATOM 3586 O O . LEU B 1 102 ? -2.93 -2.465 -13.305 1 98 102 LEU B O 1
ATOM 3590 N N . ARG B 1 103 ? -4.82 -3.354 -12.656 1 97.38 103 ARG B N 1
ATOM 3591 C CA . ARG B 1 103 ? -5.09 -4.074 -13.898 1 97.38 103 ARG B CA 1
ATOM 3592 C C . ARG B 1 103 ? -6.422 -3.643 -14.5 1 97.38 103 ARG B C 1
ATOM 3594 O O . ARG B 1 103 ? -7.438 -4.32 -14.32 1 97.38 103 ARG B O 1
ATOM 3601 N N . VAL B 1 104 ? -6.352 -2.689 -15.328 1 96.56 104 VAL B N 1
ATOM 3602 C CA . VAL B 1 104 ? -7.527 -1.909 -15.688 1 96.56 104 VAL B CA 1
ATOM 3603 C C . VAL B 1 104 ? -8.242 -2.57 -16.875 1 96.56 104 VAL B C 1
ATOM 3605 O O . VAL B 1 104 ? -9.359 -2.188 -17.219 1 96.56 104 VAL B O 1
ATOM 3608 N N . GLU B 1 105 ? -7.664 -3.611 -17.453 1 94.81 105 GLU B N 1
ATOM 3609 C CA . GLU B 1 105 ? -8.289 -4.32 -18.578 1 94.81 105 GLU B CA 1
ATOM 3610 C C . GLU B 1 105 ? -8.906 -5.637 -18.109 1 94.81 105 GLU B C 1
ATOM 3612 O O . GLU B 1 105 ? -9.453 -6.383 -18.922 1 94.81 105 GLU B O 1
ATOM 3617 N N . GLU B 1 106 ? -8.859 -5.891 -16.859 1 92.88 106 GLU B N 1
ATOM 3618 C CA . GLU B 1 106 ? -9.344 -7.148 -16.297 1 92.88 106 GLU B CA 1
ATOM 3619 C C . GLU B 1 106 ? -10.867 -7.223 -16.328 1 92.88 106 GLU B C 1
ATOM 3621 O O . GLU B 1 106 ? -11.547 -6.195 -16.219 1 92.88 106 GLU B O 1
ATOM 3626 N N . THR B 1 107 ? -11.312 -8.469 -16.547 1 93.94 107 THR B N 1
ATOM 3627 C CA . THR B 1 107 ? -12.734 -8.711 -16.312 1 93.94 107 THR B CA 1
ATOM 3628 C C . THR B 1 107 ? -13.055 -8.711 -14.828 1 93.94 107 THR B C 1
ATOM 3630 O O . THR B 1 107 ? -12.375 -9.383 -14.047 1 93.94 107 THR B O 1
ATOM 3633 N N . LEU B 1 108 ? -14.086 -7.945 -14.508 1 96.62 108 LEU B N 1
ATOM 3634 C CA . LEU B 1 108 ? -14.461 -7.855 -13.094 1 96.62 108 LEU B CA 1
ATOM 3635 C C . LEU B 1 108 ? -15.523 -8.898 -12.75 1 96.62 108 LEU B C 1
ATOM 3637 O O . LEU B 1 108 ? -16.531 -9.008 -13.445 1 96.62 108 LEU B O 1
ATOM 3641 N N . ASP B 1 109 ? -15.266 -9.656 -11.758 1 97.12 109 ASP B N 1
ATOM 3642 C CA . ASP B 1 109 ? -16.219 -10.625 -11.234 1 97.12 109 ASP B CA 1
ATOM 3643 C C . ASP B 1 109 ? -15.992 -10.875 -9.742 1 97.12 109 ASP B C 1
ATOM 3645 O O . ASP B 1 109 ? -15.445 -10.016 -9.039 1 97.12 109 ASP B O 1
ATOM 3649 N N . ASN B 1 110 ? -16.406 -11.992 -9.195 1 97.69 110 ASN B N 1
ATOM 3650 C CA . ASN B 1 110 ? -16.375 -12.234 -7.754 1 97.69 110 ASN B CA 1
ATOM 3651 C C . ASN B 1 110 ? -14.953 -12.289 -7.223 1 97.69 110 ASN B C 1
ATOM 3653 O O . ASN B 1 110 ? -14.711 -12.023 -6.043 1 97.69 110 ASN B O 1
ATOM 3657 N N . ILE B 1 111 ? -13.977 -12.633 -8.141 1 98.06 111 ILE B N 1
ATOM 3658 C CA . ILE B 1 111 ? -12.648 -12.891 -7.613 1 98.06 111 ILE B CA 1
ATOM 3659 C C . ILE B 1 111 ? -11.625 -12.008 -8.328 1 98.06 111 ILE B C 1
ATOM 3661 O O . ILE B 1 111 ? -10.422 -12.117 -8.086 1 98.06 111 ILE B O 1
ATOM 3665 N N . HIS B 1 112 ? -12.055 -11.117 -9.273 1 97.69 112 HIS B N 1
ATOM 3666 C CA . HIS B 1 112 ? -11.164 -10.242 -10.023 1 97.69 112 HIS B CA 1
ATOM 3667 C C . HIS B 1 112 ? -11.523 -8.773 -9.797 1 97.69 112 HIS B C 1
ATOM 3669 O O . HIS B 1 112 ? -12.68 -8.383 -9.922 1 97.69 112 HIS B O 1
ATOM 3675 N N . SER B 1 113 ? -10.523 -8.016 -9.492 1 98 113 SER B N 1
ATOM 3676 C CA . SER B 1 113 ? -10.625 -6.586 -9.219 1 98 113 SER B CA 1
ATOM 3677 C C . SER B 1 113 ? -9.625 -5.789 -10.047 1 98 113 SER B C 1
ATOM 3679 O O . SER B 1 113 ? -8.609 -6.328 -10.492 1 98 113 SER B O 1
ATOM 3681 N N . VAL B 1 114 ? -9.961 -4.539 -10.312 1 97.56 114 VAL B N 1
ATOM 3682 C CA . VAL B 1 114 ? -9 -3.645 -10.953 1 97.56 114 VAL B CA 1
ATOM 3683 C C . VAL B 1 114 ? -7.812 -3.418 -10.023 1 97.56 114 VAL B C 1
ATOM 3685 O O . VAL B 1 114 ? -6.676 -3.281 -10.484 1 97.56 114 VAL B O 1
ATOM 3688 N N . TYR B 1 115 ? -8.109 -3.26 -8.805 1 97.88 115 TYR B N 1
ATOM 3689 C CA . TYR B 1 115 ? -7.082 -3.168 -7.77 1 97.88 115 TYR B CA 1
ATOM 3690 C C . TYR B 1 115 ? -6.566 -4.551 -7.387 1 97.88 115 TYR B C 1
ATOM 3692 O O . TYR B 1 115 ? -7.348 -5.434 -7.023 1 97.88 115 TYR B O 1
ATOM 3700 N N . VAL B 1 116 ? -5.215 -4.766 -7.48 1 98.19 116 VAL B N 1
ATOM 3701 C CA . VAL B 1 116 ? -4.605 -6.059 -7.188 1 98.19 116 VAL B CA 1
ATOM 3702 C C . VAL B 1 116 ? -3.562 -5.898 -6.086 1 98.19 116 VAL B C 1
ATOM 3704 O O . VAL B 1 116 ? -2.67 -5.051 -6.184 1 98.19 116 VAL B O 1
ATOM 3707 N N . ASP B 1 117 ? -3.723 -6.625 -5.016 1 98.38 117 ASP B N 1
ATOM 3708 C CA . ASP B 1 117 ? -2.711 -6.68 -3.961 1 98.38 117 ASP B CA 1
ATOM 3709 C C . ASP B 1 117 ? -2.158 -8.094 -3.807 1 98.38 117 ASP B C 1
ATOM 3711 O O . ASP B 1 117 ? -2.916 -9.062 -3.811 1 98.38 117 ASP B O 1
ATOM 3715 N N . GLN B 1 118 ? -0.818 -8.172 -3.689 1 98.62 118 GLN B N 1
ATOM 3716 C CA . GLN B 1 118 ? -0.15 -9.469 -3.613 1 98.62 118 GLN B CA 1
ATOM 3717 C C . GLN B 1 118 ? 0.991 -9.445 -2.602 1 98.62 118 GLN B C 1
ATOM 3719 O O . GLN B 1 118 ? 1.623 -8.406 -2.398 1 98.62 118 GLN B O 1
ATOM 3724 N N . TRP B 1 119 ? 1.112 -10.594 -1.877 1 98.88 119 TRP B N 1
ATOM 3725 C CA . TRP B 1 119 ? 2.449 -10.891 -1.372 1 98.88 119 TRP B CA 1
ATOM 3726 C C . TRP B 1 119 ? 3.361 -11.375 -2.494 1 98.88 119 TRP B C 1
ATOM 3728 O O . TRP B 1 119 ? 3.408 -12.57 -2.791 1 98.88 119 TRP B O 1
ATOM 3738 N N . ASP B 1 120 ? 4.098 -10.438 -3.074 1 98.81 120 ASP B N 1
ATOM 3739 C CA . ASP B 1 120 ? 5.102 -10.797 -4.074 1 98.81 120 ASP B CA 1
ATOM 3740 C C . ASP B 1 120 ? 6.406 -11.234 -3.408 1 98.81 120 ASP B C 1
ATOM 3742 O O . ASP B 1 120 ? 7.008 -10.469 -2.65 1 98.81 120 ASP B O 1
ATOM 3746 N N . TRP B 1 121 ? 6.812 -12.453 -3.709 1 98.94 121 TRP B N 1
ATOM 3747 C CA . TRP B 1 121 ? 7.977 -12.984 -3.008 1 98.94 121 TRP B CA 1
ATOM 3748 C C . TRP B 1 121 ? 8.969 -13.602 -3.988 1 98.94 121 TRP B C 1
ATOM 3750 O O . TRP B 1 121 ? 8.602 -13.977 -5.105 1 98.94 121 TRP B O 1
ATOM 3760 N N . GLU B 1 122 ? 10.188 -13.609 -3.633 1 98.88 122 GLU B N 1
ATOM 3761 C CA . GLU B 1 122 ? 11.281 -14.172 -4.422 1 98.88 122 GLU B CA 1
ATOM 3762 C C . GLU B 1 122 ? 12.414 -14.656 -3.525 1 98.88 122 GLU B C 1
ATOM 3764 O O . GLU B 1 122 ? 12.75 -14 -2.533 1 98.88 122 GLU B O 1
ATOM 3769 N N . ARG B 1 123 ? 12.992 -15.758 -3.883 1 98.88 123 ARG B N 1
ATOM 3770 C CA . ARG B 1 123 ? 14.07 -16.344 -3.098 1 98.88 123 ARG B CA 1
ATOM 3771 C C . ARG B 1 123 ? 15.18 -16.875 -4.004 1 98.88 123 ARG B C 1
ATOM 3773 O O . ARG B 1 123 ? 14.898 -17.484 -5.043 1 98.88 123 ARG B O 1
ATOM 3780 N N . VAL B 1 124 ? 16.422 -16.656 -3.602 1 98.88 124 VAL B N 1
ATOM 3781 C CA . VAL B 1 124 ? 17.562 -17.156 -4.363 1 98.88 124 VAL B CA 1
ATOM 3782 C C . VAL B 1 124 ? 17.719 -18.656 -4.16 1 98.88 124 VAL B C 1
ATOM 3784 O O . VAL B 1 124 ? 17.594 -19.156 -3.039 1 98.88 124 VAL B O 1
ATOM 3787 N N . ILE B 1 125 ? 18.016 -19.328 -5.23 1 98.81 125 ILE B N 1
ATOM 3788 C CA . ILE B 1 125 ? 18.188 -20.781 -5.125 1 98.81 125 ILE B CA 1
ATOM 3789 C C . ILE B 1 125 ? 19.531 -21.188 -5.711 1 98.81 125 ILE B C 1
ATOM 3791 O O . ILE B 1 125 ? 20.141 -20.438 -6.477 1 98.81 125 ILE B O 1
ATOM 3795 N N . ALA B 1 126 ? 19.984 -22.375 -5.355 1 98.31 126 ALA B N 1
ATOM 3796 C CA . ALA B 1 126 ? 21.188 -22.938 -5.938 1 98.31 126 ALA B CA 1
ATOM 3797 C C . ALA B 1 126 ? 20.906 -23.594 -7.289 1 98.31 126 ALA B C 1
ATOM 3799 O O . ALA B 1 126 ? 19.766 -24 -7.559 1 98.31 126 ALA B O 1
ATOM 3800 N N . PRO B 1 127 ? 21.953 -23.688 -8.102 1 96.38 127 PRO B N 1
ATOM 3801 C CA . PRO B 1 127 ? 21.75 -24.328 -9.406 1 96.38 127 PRO B CA 1
ATOM 3802 C C . PRO B 1 127 ? 21.156 -25.734 -9.289 1 96.38 127 PRO B C 1
ATOM 3804 O O . PRO B 1 127 ? 20.297 -26.109 -10.094 1 96.38 127 PRO B O 1
ATOM 3807 N N . ALA B 1 128 ? 21.484 -26.406 -8.258 1 97.19 128 ALA B N 1
ATOM 3808 C CA . ALA B 1 128 ? 21 -27.766 -8.07 1 97.19 128 ALA B CA 1
ATOM 3809 C C . ALA B 1 128 ? 19.516 -27.797 -7.703 1 97.19 128 ALA B C 1
ATOM 3811 O O . ALA B 1 128 ? 18.859 -28.828 -7.828 1 97.19 128 ALA B O 1
ATOM 3812 N N . ASP B 1 129 ? 19.016 -26.672 -7.293 1 97.81 129 ASP B N 1
ATOM 3813 C CA . ASP B 1 129 ? 17.641 -26.578 -6.84 1 97.81 129 ASP B CA 1
ATOM 3814 C C . ASP B 1 129 ? 16.688 -26.375 -8.016 1 97.81 129 ASP B C 1
ATOM 3816 O O . ASP B 1 129 ? 15.461 -26.438 -7.855 1 97.81 129 ASP B O 1
ATOM 3820 N N . ARG B 1 130 ? 17.203 -26.172 -9.203 1 97.56 130 ARG B N 1
ATOM 3821 C CA . ARG B 1 130 ? 16.359 -25.953 -10.383 1 97.56 130 ARG B CA 1
ATOM 3822 C C . ARG B 1 130 ? 15.773 -27.266 -10.883 1 97.56 130 ARG B C 1
ATOM 3824 O O . ARG B 1 130 ? 16.125 -27.75 -11.969 1 97.56 130 ARG B O 1
ATOM 3831 N N . CYS B 1 131 ? 14.781 -27.75 -10.117 1 96.06 131 CYS B N 1
ATOM 3832 C CA . CYS B 1 131 ? 14.141 -29.016 -10.453 1 96.06 131 CYS B CA 1
ATOM 3833 C C . CYS B 1 131 ? 12.734 -29.094 -9.883 1 96.06 131 CYS B C 1
ATOM 3835 O O . CYS B 1 131 ? 12.344 -28.25 -9.062 1 96.06 131 CYS B O 1
ATOM 3837 N N . LEU B 1 132 ? 12.047 -30.047 -10.367 1 95.56 132 LEU B N 1
ATOM 3838 C CA . LEU B 1 132 ? 10.648 -30.219 -9.984 1 95.56 132 LEU B CA 1
ATOM 3839 C C . LEU B 1 132 ? 10.531 -30.516 -8.492 1 95.56 132 LEU B C 1
ATOM 3841 O O . LEU B 1 132 ? 9.609 -30.047 -7.828 1 95.56 132 LEU B O 1
ATOM 3845 N N . GLU B 1 133 ? 11.406 -31.312 -7.953 1 95.12 133 GLU B N 1
ATOM 3846 C CA . GLU B 1 133 ? 11.359 -31.688 -6.543 1 95.12 133 GLU B CA 1
ATOM 3847 C C . GLU B 1 133 ? 11.438 -30.469 -5.641 1 95.12 133 GLU B C 1
ATOM 3849 O O . GLU B 1 133 ? 10.719 -30.375 -4.645 1 95.12 133 GLU B O 1
ATOM 3854 N N . TYR B 1 134 ? 12.328 -29.562 -5.992 1 97.56 134 TYR B N 1
ATOM 3855 C CA . TYR B 1 134 ? 12.469 -28.344 -5.203 1 97.56 134 TYR B CA 1
ATOM 3856 C C . TYR B 1 134 ? 11.227 -27.469 -5.32 1 97.56 134 TYR B C 1
ATOM 3858 O O . TYR B 1 134 ? 10.781 -26.891 -4.332 1 97.56 134 TYR B O 1
ATOM 3866 N N . LEU B 1 135 ? 10.695 -27.344 -6.523 1 98.06 135 LEU B N 1
ATOM 3867 C CA . LEU B 1 135 ? 9.445 -26.625 -6.711 1 98.06 135 LEU B CA 1
ATOM 3868 C C . LEU B 1 135 ? 8.344 -27.203 -5.824 1 98.06 135 LEU B C 1
ATOM 3870 O O . LEU B 1 135 ? 7.66 -26.469 -5.113 1 98.06 135 LEU B O 1
ATOM 3874 N N . GLN B 1 136 ? 8.18 -28.5 -5.84 1 96.94 136 GLN B N 1
ATOM 3875 C CA . GLN B 1 136 ? 7.141 -29.172 -5.059 1 96.94 136 GLN B CA 1
ATOM 3876 C C . GLN B 1 136 ? 7.355 -28.953 -3.562 1 96.94 136 GLN B C 1
ATOM 3878 O O . GLN B 1 136 ? 6.391 -28.75 -2.818 1 96.94 136 GLN B O 1
ATOM 3883 N N . ALA B 1 137 ? 8.57 -29.031 -3.168 1 98.06 137 ALA B N 1
ATOM 3884 C CA . ALA B 1 137 ? 8.875 -28.797 -1.759 1 98.06 137 ALA B CA 1
ATOM 3885 C C . ALA B 1 137 ? 8.484 -27.375 -1.347 1 98.06 137 ALA B C 1
ATOM 3887 O O . ALA B 1 137 ? 7.957 -27.172 -0.254 1 98.06 137 ALA B O 1
ATOM 3888 N N . THR B 1 138 ? 8.797 -26.406 -2.16 1 98.75 138 THR B N 1
ATOM 3889 C CA . THR B 1 138 ? 8.445 -25.016 -1.887 1 98.75 138 THR B CA 1
ATOM 3890 C C . THR B 1 138 ? 6.926 -24.844 -1.828 1 98.75 138 THR B C 1
ATOM 3892 O O . THR B 1 138 ? 6.41 -24.141 -0.951 1 98.75 138 THR B O 1
ATOM 3895 N N . VAL B 1 139 ? 6.25 -25.5 -2.734 1 98.62 139 VAL B N 1
ATOM 3896 C CA . VAL B 1 139 ? 4.793 -25.438 -2.77 1 98.62 139 VAL B CA 1
ATOM 3897 C C . VAL B 1 139 ? 4.219 -26.031 -1.489 1 98.62 139 VAL B C 1
ATOM 3899 O O . VAL B 1 139 ? 3.275 -25.5 -0.91 1 98.62 139 VAL B O 1
ATOM 3902 N N . ARG B 1 140 ? 4.715 -27.172 -1.069 1 98.5 140 ARG B N 1
ATOM 3903 C CA . ARG B 1 140 ? 4.258 -27.766 0.178 1 98.5 140 ARG B CA 1
ATOM 3904 C C . ARG B 1 140 ? 4.457 -26.812 1.353 1 98.5 140 ARG B C 1
ATOM 3906 O O . ARG B 1 140 ? 3.6 -26.719 2.232 1 98.5 140 ARG B O 1
ATOM 3913 N N . SER B 1 141 ? 5.57 -26.156 1.353 1 98.75 141 SER B N 1
ATOM 3914 C CA . SER B 1 141 ? 5.832 -25.172 2.398 1 98.75 141 SER B CA 1
ATOM 3915 C C . SER B 1 141 ? 4.805 -24.047 2.363 1 98.75 141 SER B C 1
ATOM 3917 O O . SER B 1 141 ? 4.297 -23.625 3.408 1 98.75 141 SER B O 1
ATOM 3919 N N . LEU B 1 142 ? 4.539 -23.547 1.208 1 98.81 142 LEU B N 1
ATOM 3920 C CA . LEU B 1 142 ? 3.561 -22.469 1.057 1 98.81 142 LEU B CA 1
ATOM 3921 C C . LEU B 1 142 ? 2.166 -22.953 1.449 1 98.81 142 LEU B C 1
ATOM 3923 O O . LEU B 1 142 ? 1.394 -22.203 2.047 1 98.81 142 LEU B O 1
ATOM 3927 N N . TYR B 1 143 ? 1.862 -24.156 1.067 1 98.75 143 TYR B N 1
ATOM 3928 C CA . TYR B 1 143 ? 0.561 -24.703 1.443 1 98.75 143 TYR B CA 1
ATOM 3929 C C . TYR B 1 143 ? 0.431 -24.812 2.957 1 98.75 143 TYR B C 1
ATOM 3931 O O . TYR B 1 143 ? -0.642 -24.562 3.514 1 98.75 143 TYR B O 1
ATOM 3939 N N . GLU B 1 144 ? 1.48 -25.188 3.607 1 98.75 144 GLU B N 1
ATOM 3940 C CA . GLU B 1 144 ? 1.469 -25.219 5.066 1 98.75 144 GLU B CA 1
ATOM 3941 C C . GLU B 1 144 ? 1.242 -23.828 5.648 1 98.75 144 GLU B C 1
ATOM 3943 O O . GLU B 1 144 ? 0.608 -23.688 6.695 1 98.75 144 GLU B O 1
ATOM 3948 N N . VAL B 1 145 ? 1.796 -22.844 5.039 1 98.81 145 VAL B N 1
ATOM 3949 C CA . VAL B 1 145 ? 1.541 -21.469 5.453 1 98.81 145 VAL B CA 1
ATOM 3950 C C . VAL B 1 145 ? 0.042 -21.172 5.402 1 98.81 145 VAL B C 1
ATOM 3952 O O . VAL B 1 145 ? -0.512 -20.578 6.32 1 98.81 145 VAL B O 1
ATOM 3955 N N . LEU B 1 146 ? -0.603 -21.578 4.305 1 98.81 146 LEU B N 1
ATOM 3956 C CA . LEU B 1 146 ? -2.045 -21.406 4.168 1 98.81 146 LEU B CA 1
ATOM 3957 C C . LEU B 1 146 ? -2.787 -22.141 5.289 1 98.81 146 LEU B C 1
ATOM 3959 O O . LEU B 1 146 ? -3.68 -21.562 5.918 1 98.81 146 LEU B O 1
ATOM 3963 N N . ARG B 1 147 ? -2.4 -23.344 5.531 1 98.69 147 ARG B N 1
ATOM 3964 C CA . ARG B 1 147 ? -3.07 -24.156 6.543 1 98.69 147 ARG B CA 1
ATOM 3965 C C . ARG B 1 147 ? -2.861 -23.578 7.938 1 98.69 147 ARG B C 1
ATOM 3967 O O . ARG B 1 147 ? -3.787 -23.562 8.75 1 98.69 147 ARG B O 1
ATOM 3974 N N . GLU B 1 148 ? -1.652 -23.172 8.219 1 98.62 148 GLU B N 1
ATOM 3975 C CA . GLU B 1 148 ? -1.367 -22.562 9.516 1 98.62 148 GLU B CA 1
ATOM 3976 C C . GLU B 1 148 ? -2.143 -21.266 9.703 1 98.62 148 GLU B C 1
ATOM 3978 O O . GLU B 1 148 ? -2.637 -20.984 10.797 1 98.62 148 GLU B O 1
ATOM 3983 N N . THR B 1 149 ? -2.199 -20.469 8.672 1 98.75 149 THR B N 1
ATOM 3984 C CA . THR B 1 149 ? -2.998 -19.25 8.727 1 98.75 149 THR B CA 1
ATOM 3985 C C . THR B 1 149 ? -4.453 -19.562 9.055 1 98.75 149 THR B C 1
ATOM 3987 O O . THR B 1 149 ? -5.051 -18.953 9.938 1 98.75 149 THR B O 1
ATOM 3990 N N . GLU B 1 150 ? -5.004 -20.531 8.344 1 98.62 150 GLU B N 1
ATOM 3991 C CA . GLU B 1 150 ? -6.387 -20.938 8.594 1 98.62 150 GLU B CA 1
ATOM 3992 C C . GLU B 1 150 ? -6.562 -21.422 10.031 1 98.62 150 GLU B C 1
ATOM 3994 O O . GLU B 1 150 ? -7.531 -21.047 10.703 1 98.62 150 GLU B O 1
ATOM 3999 N N . SER B 1 151 ? -5.625 -22.188 10.484 1 98.25 151 SER B N 1
ATOM 4000 C CA . SER B 1 151 ? -5.695 -22.734 11.836 1 98.25 151 SER B CA 1
ATOM 4001 C C . SER B 1 151 ? -5.703 -21.625 12.883 1 98.25 151 SER B C 1
ATOM 4003 O O . SER B 1 151 ? -6.527 -21.641 13.805 1 98.25 151 SER B O 1
ATOM 4005 N N . ARG B 1 152 ? -4.828 -20.688 12.758 1 98.25 152 ARG B N 1
ATOM 4006 C CA . ARG B 1 152 ? -4.75 -19.578 13.703 1 98.25 152 ARG B CA 1
ATOM 4007 C C . ARG B 1 152 ? -6.016 -18.719 13.656 1 98.25 152 ARG B C 1
ATOM 4009 O O . ARG B 1 152 ? -6.504 -18.266 14.688 1 98.25 152 ARG B O 1
ATOM 4016 N N . LEU B 1 153 ? -6.516 -18.5 12.492 1 98.12 153 LEU B N 1
ATOM 4017 C CA . LEU B 1 153 ? -7.742 -17.719 12.328 1 98.12 153 LEU B CA 1
ATOM 4018 C C . LEU B 1 153 ? -8.922 -18.422 12.992 1 98.12 153 LEU B C 1
ATOM 4020 O O . LEU B 1 153 ? -9.742 -17.766 13.648 1 98.12 153 LEU B O 1
ATOM 4024 N N . CYS B 1 154 ? -9.008 -19.734 12.812 1 97.31 154 CYS B N 1
ATOM 4025 C CA . CYS B 1 154 ? -10.102 -20.5 13.391 1 97.31 154 CYS B CA 1
ATOM 4026 C C . CYS B 1 154 ? -10.055 -20.453 14.914 1 97.31 154 CYS B C 1
ATOM 4028 O O . CYS B 1 154 ? -11.094 -20.469 15.57 1 97.31 154 CYS B O 1
ATOM 4030 N N . THR B 1 155 ? -8.859 -20.406 15.422 1 97.75 155 THR B N 1
ATOM 4031 C CA . THR B 1 155 ? -8.688 -20.281 16.875 1 97.75 155 THR B CA 1
ATOM 4032 C C . THR B 1 155 ? -9.141 -18.906 17.359 1 97.75 155 THR B C 1
ATOM 4034 O O . THR B 1 155 ? -9.805 -18.797 18.391 1 97.75 155 THR B O 1
ATOM 4037 N N . GLU B 1 156 ? -8.852 -17.891 16.594 1 97.5 156 GLU B N 1
ATOM 4038 C CA . GLU B 1 156 ? -9.18 -16.516 16.984 1 97.5 156 GLU B CA 1
ATOM 4039 C C . GLU B 1 156 ? -10.648 -16.203 16.719 1 97.5 156 GLU B C 1
ATOM 4041 O O . GLU B 1 156 ? -11.258 -15.414 17.438 1 97.5 156 GLU B O 1
ATOM 4046 N N . PHE B 1 157 ? -11.148 -16.781 15.711 1 97.31 157 PHE B N 1
ATOM 4047 C CA . PHE B 1 157 ? -12.516 -16.547 15.273 1 97.31 157 PHE B CA 1
ATOM 4048 C C . PHE B 1 157 ? -13.281 -17.859 15.148 1 97.31 157 PHE B C 1
ATOM 4050 O O . PHE B 1 157 ? -13.391 -18.406 14.055 1 97.31 157 PHE B O 1
ATOM 4057 N N . PRO B 1 158 ? -14.055 -18.25 16.141 1 95.44 158 PRO B N 1
ATOM 4058 C CA . PRO B 1 158 ? -14.633 -19.594 16.203 1 95.44 158 PRO B CA 1
ATOM 4059 C C . PRO B 1 158 ? -15.75 -19.812 15.188 1 95.44 158 PRO B C 1
ATOM 4061 O O . PRO B 1 158 ? -16.156 -20.938 14.945 1 95.44 158 PRO B O 1
ATOM 4064 N N . ASP B 1 159 ? -16.188 -18.75 14.609 1 96.19 159 ASP B N 1
ATOM 4065 C CA . ASP B 1 159 ? -17.234 -18.875 13.609 1 96.19 159 ASP B CA 1
ATOM 4066 C C . ASP B 1 159 ? -16.672 -19.359 12.273 1 96.19 159 ASP B C 1
ATOM 4068 O O . ASP B 1 159 ? -17.422 -19.75 11.375 1 96.19 159 ASP B O 1
ATOM 4072 N N . ILE B 1 160 ? -15.383 -19.438 12.133 1 95.88 160 ILE B N 1
ATOM 4073 C CA . ILE B 1 160 ? -14.727 -19.922 10.922 1 95.88 160 ILE B CA 1
ATOM 4074 C C . ILE B 1 160 ? -14.227 -21.359 11.148 1 95.88 160 ILE B C 1
ATOM 4076 O O . ILE B 1 160 ? -13.484 -21.609 12.094 1 95.88 160 ILE B O 1
ATOM 4080 N N . ALA B 1 161 ? -14.594 -22.234 10.281 1 96.38 161 ALA B N 1
ATOM 4081 C CA . ALA B 1 161 ? -14.133 -23.625 10.352 1 96.38 161 ALA B CA 1
ATOM 4082 C C . ALA B 1 161 ? -13.094 -23.906 9.266 1 96.38 161 ALA B C 1
ATOM 4084 O O . ALA B 1 161 ? -13.211 -23.422 8.141 1 96.38 161 ALA B O 1
ATOM 4085 N N . PRO B 1 162 ? -12.117 -24.688 9.633 1 96.69 162 PRO B N 1
ATOM 4086 C CA . PRO B 1 162 ? -11.109 -25.031 8.625 1 96.69 162 PRO B CA 1
ATOM 4087 C C . PRO B 1 162 ? -11.664 -25.906 7.504 1 96.69 162 PRO B C 1
ATOM 4089 O O . PRO B 1 162 ? -12.469 -26.797 7.758 1 96.69 162 PRO B O 1
ATOM 4092 N N . ILE B 1 163 ? -11.219 -25.688 6.266 1 97.44 163 ILE B N 1
ATOM 4093 C CA . ILE B 1 163 ? -11.766 -26.469 5.156 1 97.44 163 ILE B CA 1
ATOM 4094 C C . ILE B 1 163 ? -10.633 -26.938 4.25 1 97.44 163 ILE B C 1
ATOM 4096 O O . ILE B 1 163 ? -10.836 -27.797 3.387 1 97.44 163 ILE B O 1
ATOM 4100 N N . LEU B 1 164 ? -9.406 -26.406 4.383 1 98.5 164 LEU B N 1
ATOM 4101 C CA . LEU B 1 164 ? -8.289 -26.828 3.539 1 98.5 164 LEU B CA 1
ATOM 4102 C C . LEU B 1 164 ? -7.914 -28.281 3.811 1 98.5 164 LEU B C 1
ATOM 4104 O O . LEU B 1 164 ? -7.797 -28.688 4.969 1 98.5 164 LEU B O 1
ATOM 4108 N N . PRO B 1 165 ? -7.684 -29.078 2.773 1 97.94 165 PRO B N 1
ATOM 4109 C CA . PRO B 1 165 ? -7.219 -30.453 3 1 97.94 165 PRO B CA 1
ATOM 4110 C C . PRO B 1 165 ? -5.844 -30.5 3.664 1 97.94 165 PRO B C 1
ATOM 4112 O O . PRO B 1 165 ? -5.113 -29.516 3.66 1 97.94 165 PRO B O 1
ATOM 4115 N N . ASP B 1 166 ? -5.535 -31.641 4.156 1 97.19 166 ASP B N 1
ATOM 4116 C CA . ASP B 1 166 ? -4.301 -31.828 4.914 1 97.19 166 ASP B CA 1
ATOM 4117 C C . ASP B 1 166 ? -3.076 -31.703 4.012 1 97.19 166 ASP B C 1
ATOM 4119 O O . ASP B 1 166 ? -1.981 -31.391 4.484 1 97.19 166 ASP B O 1
ATOM 4123 N N . SER B 1 167 ? -3.336 -32.031 2.748 1 96.44 167 SER B N 1
ATOM 4124 C CA . SER B 1 167 ? -2.211 -31.969 1.821 1 96.44 167 SER B CA 1
ATOM 4125 C C . SER B 1 167 ? -2.641 -31.422 0.469 1 96.44 167 SER B C 1
ATOM 4127 O O . SER B 1 167 ? -3.82 -31.469 0.114 1 96.44 167 SER B O 1
ATOM 4129 N N . ILE B 1 168 ? -1.71 -30.828 -0.228 1 97.94 168 ILE B N 1
ATOM 4130 C CA . ILE B 1 168 ? -1.938 -30.344 -1.585 1 97.94 168 ILE B CA 1
ATOM 4131 C C . ILE B 1 168 ? -1.493 -31.406 -2.592 1 97.94 168 ILE B C 1
ATOM 4133 O O . ILE B 1 168 ? -0.473 -32.062 -2.395 1 97.94 168 ILE B O 1
ATOM 4137 N N . LYS B 1 169 ? -2.266 -31.562 -3.639 1 96.81 169 LYS B N 1
ATOM 4138 C CA . LYS B 1 169 ? -1.935 -32.5 -4.691 1 96.81 169 LYS B CA 1
ATOM 4139 C C . LYS B 1 169 ? -1.3 -31.812 -5.891 1 96.81 169 LYS B C 1
ATOM 4141 O O . LYS B 1 169 ? -1.6 -30.656 -6.168 1 96.81 169 LYS B O 1
ATOM 4146 N N . PHE B 1 170 ? -0.406 -32.562 -6.512 1 96.62 170 PHE B N 1
ATOM 4147 C CA . PHE B 1 170 ? 0.269 -32 -7.688 1 96.62 170 PHE B CA 1
ATOM 4148 C C . PHE B 1 170 ? -0.282 -32.656 -8.961 1 96.62 170 PHE B C 1
ATOM 4150 O O . PHE B 1 170 ? -0.391 -33.875 -9.055 1 96.62 170 PHE B O 1
ATOM 4157 N N . VAL B 1 171 ? -0.705 -31.797 -9.891 1 94.88 171 VAL B N 1
ATOM 4158 C CA . VAL B 1 171 ? -1.216 -32.25 -11.18 1 94.88 171 VAL B CA 1
ATOM 4159 C C . VAL B 1 171 ? -0.608 -31.391 -12.297 1 94.88 171 VAL B C 1
ATOM 4161 O O . VAL B 1 171 ? -0.455 -30.172 -12.148 1 94.88 171 VAL B O 1
ATOM 4164 N N . HIS B 1 172 ? -0.213 -32.031 -13.352 1 94.94 172 HIS B N 1
ATOM 4165 C CA . HIS B 1 172 ? 0.268 -31.281 -14.508 1 94.94 172 HIS B CA 1
ATOM 4166 C C . HIS B 1 172 ? -0.873 -30.938 -15.461 1 94.94 172 HIS B C 1
ATOM 4168 O O . HIS B 1 172 ? -1.813 -31.734 -15.609 1 94.94 172 HIS B O 1
ATOM 4174 N N . THR B 1 173 ? -0.742 -29.844 -16.188 1 95.56 173 THR B N 1
ATOM 4175 C CA . THR B 1 173 ? -1.773 -29.406 -17.125 1 95.56 173 THR B CA 1
ATOM 4176 C C . THR B 1 173 ? -2.025 -30.469 -18.188 1 95.56 173 THR B C 1
ATOM 4178 O O . THR B 1 173 ? -3.164 -30.656 -18.625 1 95.56 173 THR B O 1
ATOM 4181 N N . GLU B 1 174 ? -0.938 -31.172 -18.625 1 93.38 174 GLU B N 1
ATOM 4182 C CA . GLU B 1 174 ? -1.09 -32.25 -19.609 1 93.38 174 GLU B CA 1
ATOM 4183 C C . GLU B 1 174 ? -1.92 -33.406 -19.047 1 93.38 174 GLU B C 1
ATOM 4185 O O . GLU B 1 174 ? -2.721 -34 -19.766 1 93.38 174 GLU B O 1
ATOM 4190 N N . GLN B 1 175 ? -1.699 -33.719 -17.797 1 91.25 175 GLN B N 1
ATOM 4191 C CA . GLN B 1 175 ? -2.475 -34.781 -17.141 1 91.25 175 GLN B CA 1
ATOM 4192 C C . GLN B 1 175 ? -3.941 -34.375 -17.016 1 91.25 175 GLN B C 1
ATOM 4194 O O . GLN B 1 175 ? -4.836 -35.188 -17.188 1 91.25 175 GLN B O 1
ATOM 4199 N N . LEU B 1 176 ? -4.129 -33.156 -16.688 1 93.75 176 LEU B N 1
ATOM 4200 C CA . LEU B 1 176 ? -5.492 -32.656 -16.562 1 93.75 176 LEU B CA 1
ATOM 4201 C C . LEU B 1 176 ? -6.211 -32.719 -17.906 1 93.75 176 LEU B C 1
ATOM 4203 O O . LEU B 1 176 ? -7.395 -33.062 -17.969 1 93.75 176 LEU B O 1
ATOM 4207 N N . LEU B 1 177 ? -5.496 -32.312 -18.953 1 94.88 177 LEU B N 1
ATOM 4208 C CA . LEU B 1 177 ? -6.039 -32.375 -20.312 1 94.88 177 LEU B CA 1
ATOM 4209 C C . LEU B 1 177 ? -6.406 -33.812 -20.672 1 94.88 177 LEU B C 1
ATOM 4211 O O . LEU B 1 177 ? -7.469 -34.062 -21.25 1 94.88 177 LEU B O 1
ATOM 4215 N N . LYS B 1 178 ? -5.586 -34.75 -20.359 1 92 178 LYS B N 1
ATOM 4216 C CA . LYS B 1 178 ? -5.824 -36.156 -20.672 1 92 178 LYS B CA 1
ATOM 4217 C C . LYS B 1 178 ? -7.039 -36.688 -19.906 1 92 178 LYS B C 1
ATOM 4219 O O . LYS B 1 178 ? -7.816 -37.469 -20.453 1 92 178 LYS B O 1
ATOM 4224 N N . ARG B 1 179 ? -7.207 -36.281 -18.75 1 92.75 179 ARG B N 1
ATOM 4225 C CA . ARG B 1 179 ? -8.305 -36.75 -17.906 1 92.75 179 ARG B CA 1
ATOM 4226 C C . ARG B 1 179 ? -9.633 -36.156 -18.359 1 92.75 179 ARG B C 1
ATOM 4228 O O . ARG B 1 179 ? -10.672 -36.812 -18.281 1 92.75 179 ARG B O 1
ATOM 4235 N N . TYR B 1 180 ? -9.57 -34.875 -18.719 1 94.94 180 TYR B N 1
ATOM 4236 C CA . TYR B 1 180 ? -10.781 -34.156 -19.141 1 94.94 180 TYR B CA 1
ATOM 4237 C C . TYR B 1 180 ? -10.594 -33.5 -20.5 1 94.94 180 TYR B C 1
ATOM 4239 O O . TYR B 1 180 ? -10.648 -32.281 -20.609 1 94.94 180 TYR B O 1
ATOM 4247 N N . PRO B 1 181 ? -10.508 -34.25 -21.531 1 95.19 181 PRO B N 1
ATOM 4248 C CA . PRO B 1 181 ? -10.164 -33.719 -22.859 1 95.19 181 PRO B CA 1
ATOM 4249 C C . PRO B 1 181 ? -11.258 -32.844 -23.422 1 95.19 181 PRO B C 1
ATOM 4251 O O . PRO B 1 181 ? -10.984 -31.969 -24.281 1 95.19 181 PRO B O 1
ATOM 4254 N N . GLU B 1 182 ? -12.508 -32.969 -22.938 1 96.38 182 GLU B N 1
ATOM 4255 C CA . GLU B 1 182 ? -13.633 -32.281 -23.531 1 96.38 182 GLU B CA 1
ATOM 4256 C C . GLU B 1 182 ? -13.906 -30.953 -22.797 1 96.38 182 GLU B C 1
ATOM 4258 O O . GLU B 1 182 ? -14.703 -30.141 -23.25 1 96.38 182 GLU B O 1
ATOM 4263 N N . LEU B 1 183 ? -13.242 -30.781 -21.688 1 97.19 183 LEU B N 1
ATOM 4264 C CA . LEU B 1 183 ? -13.492 -29.594 -20.891 1 97.19 183 LEU B CA 1
ATOM 4265 C C . LEU B 1 183 ? -12.5 -28.484 -21.219 1 97.19 183 LEU B C 1
ATOM 4267 O O . LEU B 1 183 ? -11.375 -28.75 -21.625 1 97.19 183 LEU B O 1
ATOM 4271 N N . ASP B 1 184 ? -12.984 -27.25 -21.109 1 96.75 184 ASP B N 1
ATOM 4272 C CA . ASP B 1 184 ? -12.062 -26.125 -21.219 1 96.75 184 ASP B CA 1
ATOM 4273 C C . ASP B 1 184 ? -11.164 -26.031 -19.984 1 96.75 184 ASP B C 1
ATOM 4275 O O . ASP B 1 184 ? -11.43 -26.672 -18.969 1 96.75 184 ASP B O 1
ATOM 4279 N N . PRO B 1 185 ? -10.086 -25.281 -20.031 1 96.88 185 PRO B N 1
ATOM 4280 C CA . PRO B 1 185 ? -9.086 -25.266 -18.969 1 96.88 185 PRO B CA 1
ATOM 4281 C C . PRO B 1 185 ? -9.68 -24.922 -17.594 1 96.88 185 PRO B C 1
ATOM 4283 O O . PRO B 1 185 ? -9.375 -25.594 -16.609 1 96.88 185 PRO B O 1
ATOM 4286 N N . LYS B 1 186 ? -10.508 -23.953 -17.531 1 96.38 186 LYS B N 1
ATOM 4287 C CA . LYS B 1 186 ? -11.078 -23.547 -16.25 1 96.38 186 LYS B CA 1
ATOM 4288 C C . LYS B 1 186 ? -11.977 -24.641 -15.68 1 96.38 186 LYS B C 1
ATOM 4290 O O . LYS B 1 186 ? -11.992 -24.875 -14.469 1 96.38 186 LYS B O 1
ATOM 4295 N N . SER B 1 187 ? -12.75 -25.25 -16.516 1 97.69 187 SER B N 1
ATOM 4296 C CA . SER B 1 187 ? -13.586 -26.359 -16.094 1 97.69 187 SER B CA 1
ATOM 4297 C C . SER B 1 187 ? -12.734 -27.531 -15.594 1 97.69 187 SER B C 1
ATOM 4299 O O . SER B 1 187 ? -13.117 -28.219 -14.641 1 97.69 187 SER B O 1
ATOM 4301 N N . ARG B 1 188 ? -11.602 -27.766 -16.25 1 97.56 188 ARG B N 1
ATOM 4302 C CA . ARG B 1 188 ? -10.68 -28.797 -15.773 1 97.56 188 ARG B CA 1
ATOM 4303 C C . ARG B 1 188 ? -10.188 -28.484 -14.367 1 97.56 188 ARG B C 1
ATOM 4305 O O . ARG B 1 188 ? -10.125 -29.375 -13.516 1 97.56 188 ARG B O 1
ATOM 4312 N N . GLU B 1 189 ? -9.844 -27.219 -14.148 1 98.31 189 GLU B N 1
ATOM 4313 C CA . GLU B 1 189 ? -9.414 -26.797 -12.82 1 98.31 189 GLU B CA 1
ATOM 4314 C C . GLU B 1 189 ? -10.508 -27.047 -11.781 1 98.31 189 GLU B C 1
ATOM 4316 O O . GLU B 1 189 ? -10.227 -27.516 -10.68 1 98.31 189 GLU B O 1
ATOM 4321 N N . ARG B 1 190 ? -11.711 -26.719 -12.133 1 97.75 190 ARG B N 1
ATOM 4322 C CA . ARG B 1 190 ? -12.844 -26.906 -11.227 1 97.75 190 ARG B CA 1
ATOM 4323 C C . ARG B 1 190 ? -13.008 -28.375 -10.844 1 97.75 190 ARG B C 1
ATOM 4325 O O . ARG B 1 190 ? -13.18 -28.688 -9.664 1 97.75 190 ARG B O 1
ATOM 4332 N N . GLU B 1 191 ? -12.969 -29.219 -11.852 1 97.25 191 GLU B N 1
ATOM 4333 C CA . GLU B 1 191 ? -13.094 -30.641 -11.578 1 97.25 191 GLU B CA 1
ATOM 4334 C C . GLU B 1 191 ? -11.969 -31.141 -10.672 1 97.25 191 GLU B C 1
ATOM 4336 O O . GLU B 1 191 ? -12.195 -31.938 -9.773 1 97.25 191 GLU B O 1
ATOM 4341 N N . ALA B 1 192 ? -10.781 -30.656 -10.93 1 96.94 192 ALA B N 1
ATOM 4342 C CA . ALA B 1 192 ? -9.617 -31.078 -10.148 1 96.94 192 ALA B CA 1
ATOM 4343 C C . ALA B 1 192 ? -9.781 -30.703 -8.68 1 96.94 192 ALA B C 1
ATOM 4345 O O . ALA B 1 192 ? -9.586 -31.531 -7.789 1 96.94 192 ALA B O 1
ATOM 4346 N N . VAL B 1 193 ? -10.18 -29.469 -8.422 1 97.81 193 VAL B N 1
ATOM 4347 C CA . VAL B 1 193 ? -10.219 -29.031 -7.031 1 97.81 193 VAL B CA 1
ATOM 4348 C C . VAL B 1 193 ? -11.453 -29.609 -6.34 1 97.81 193 VAL B C 1
ATOM 4350 O O . VAL B 1 193 ? -11.453 -29.797 -5.121 1 97.81 193 VAL B O 1
ATOM 4353 N N . LYS B 1 194 ? -12.523 -29.797 -7.059 1 96.81 194 LYS B N 1
ATOM 4354 C CA . LYS B 1 194 ? -13.688 -30.453 -6.461 1 96.81 194 LYS B CA 1
ATOM 4355 C C . LYS B 1 194 ? -13.336 -31.859 -5.973 1 96.81 194 LYS B C 1
ATOM 4357 O O . LYS B 1 194 ? -13.836 -32.312 -4.938 1 96.81 194 LYS B O 1
ATOM 4362 N N . LYS B 1 195 ? -12.516 -32.531 -6.68 1 95.69 195 LYS B N 1
ATOM 4363 C CA . LYS B 1 195 ? -12.141 -33.906 -6.348 1 95.69 195 LYS B CA 1
ATOM 4364 C C . LYS B 1 195 ? -11.023 -33.906 -5.305 1 95.69 195 LYS B C 1
ATOM 4366 O O . LYS B 1 195 ? -11.031 -34.75 -4.395 1 95.69 195 LYS B O 1
ATOM 4371 N N . LEU B 1 196 ? -10.016 -33.031 -5.465 1 96.06 196 LEU B N 1
ATOM 4372 C CA . LEU B 1 196 ? -8.781 -33.156 -4.695 1 96.06 196 LEU B CA 1
ATOM 4373 C C . LEU B 1 196 ? -8.719 -32.094 -3.592 1 96.06 196 LEU B C 1
ATOM 4375 O O . LEU B 1 196 ? -7.895 -32.219 -2.676 1 96.06 196 LEU B O 1
ATOM 4379 N N . GLY B 1 197 ? -9.539 -31.062 -3.627 1 97.56 197 GLY B N 1
ATOM 4380 C CA . GLY B 1 197 ? -9.594 -30.016 -2.615 1 97.56 197 GLY B CA 1
ATOM 4381 C C . GLY B 1 197 ? -8.594 -28.891 -2.852 1 97.56 197 GLY B C 1
ATOM 4382 O O . GLY B 1 197 ? -8.969 -27.719 -2.902 1 97.56 197 GLY B O 1
ATOM 4383 N N . ALA B 1 198 ? -7.316 -29.234 -2.918 1 98.56 198 ALA B N 1
ATOM 4384 C CA . ALA B 1 198 ? -6.215 -28.312 -3.186 1 98.56 198 ALA B CA 1
ATOM 4385 C C . ALA B 1 198 ? -5.223 -28.922 -4.176 1 98.56 198 ALA B C 1
ATOM 4387 O O . ALA B 1 198 ? -4.797 -30.062 -4.016 1 98.56 198 ALA B O 1
ATOM 4388 N N . VAL B 1 199 ? -4.898 -28.078 -5.18 1 98.25 199 VAL B N 1
ATOM 4389 C CA . VAL B 1 199 ? -4.062 -28.578 -6.266 1 98.25 199 VAL B CA 1
ATOM 4390 C C . VAL B 1 199 ? -3.002 -27.547 -6.621 1 98.25 199 VAL B C 1
ATOM 4392 O O . VAL B 1 199 ? -3.283 -26.344 -6.645 1 98.25 199 VAL B O 1
ATOM 4395 N N . PHE B 1 200 ? -1.806 -28.031 -6.711 1 98.31 200 PHE B N 1
ATOM 4396 C CA . PHE B 1 200 ? -0.839 -27.25 -7.477 1 98.31 200 PHE B CA 1
ATOM 4397 C C . PHE B 1 200 ? -0.793 -27.719 -8.922 1 98.31 200 PHE B C 1
ATOM 4399 O O . PHE B 1 200 ? -0.376 -28.844 -9.203 1 98.31 200 PHE B O 1
ATOM 4406 N N . LEU B 1 201 ? -1.209 -26.859 -9.781 1 97.88 201 LEU B N 1
ATOM 4407 C CA . LEU B 1 201 ? -1.255 -27.172 -11.211 1 97.88 201 LEU B CA 1
ATOM 4408 C C . LEU B 1 201 ? 0.036 -26.75 -11.898 1 97.88 201 LEU B C 1
ATOM 4410 O O . LEU B 1 201 ? 0.314 -25.547 -12.023 1 97.88 201 LEU B O 1
ATOM 4414 N N . ILE B 1 202 ? 0.759 -27.719 -12.375 1 96.81 202 ILE B N 1
ATOM 4415 C CA . ILE B 1 202 ? 2.098 -27.484 -12.914 1 96.81 202 ILE B CA 1
ATOM 4416 C C . ILE B 1 202 ? 2.021 -27.281 -14.422 1 96.81 202 ILE B C 1
ATOM 4418 O O . ILE B 1 202 ? 1.181 -27.875 -15.094 1 96.81 202 ILE B O 1
ATOM 4422 N N . GLY B 1 203 ? 2.938 -26.5 -14.93 1 96 203 GLY B N 1
ATOM 4423 C CA . GLY B 1 203 ? 3.156 -26.406 -16.375 1 96 203 GLY B CA 1
ATOM 4424 C C . GLY B 1 203 ? 2.189 -25.469 -17.062 1 96 203 GLY B C 1
ATOM 4425 O O . GLY B 1 203 ? 1.563 -25.844 -18.062 1 96 203 GLY B O 1
ATOM 4426 N N . ILE B 1 204 ? 1.985 -24.281 -16.547 1 96.81 204 ILE B N 1
ATOM 4427 C CA . ILE B 1 204 ? 1.108 -23.281 -17.156 1 96.81 204 ILE B CA 1
ATOM 4428 C C . ILE B 1 204 ? 1.91 -22.406 -18.109 1 96.81 204 ILE B C 1
ATOM 4430 O O . ILE B 1 204 ? 2.918 -21.812 -17.719 1 96.81 204 ILE B O 1
ATOM 4434 N N . GLY B 1 205 ? 1.391 -22.25 -19.312 1 95.12 205 GLY B N 1
ATOM 4435 C CA . GLY B 1 205 ? 2.055 -21.375 -20.281 1 95.12 205 GLY B CA 1
ATOM 4436 C C . GLY B 1 205 ? 2.496 -22.109 -21.531 1 95.12 205 GLY B C 1
ATOM 4437 O O . GLY B 1 205 ? 2.5 -21.531 -22.625 1 95.12 205 GLY B O 1
ATOM 4438 N N . CYS B 1 206 ? 2.881 -23.344 -21.391 1 93.31 206 CYS B N 1
ATOM 4439 C CA . CYS B 1 206 ? 3.393 -24.109 -22.516 1 93.31 206 CYS B CA 1
ATOM 4440 C C . CYS B 1 206 ? 2.252 -24.734 -23.312 1 93.31 206 CYS B C 1
ATOM 4442 O O . CYS B 1 206 ? 1.184 -25.016 -22.766 1 93.31 206 CYS B O 1
ATOM 4444 N N . LYS B 1 207 ? 2.586 -24.984 -24.594 1 94 207 LYS B N 1
ATOM 4445 C CA . LYS B 1 207 ? 1.604 -25.672 -25.422 1 94 207 LYS B CA 1
ATOM 4446 C C . LYS B 1 207 ? 1.444 -27.125 -25 1 94 207 LYS B C 1
ATOM 4448 O O . LYS B 1 207 ? 2.43 -27.812 -24.703 1 94 207 LYS B O 1
ATOM 4453 N N . LEU B 1 208 ? 0.205 -27.531 -25.047 1 94.88 208 LEU B N 1
ATOM 4454 C CA . LEU B 1 208 ? -0.097 -28.906 -24.672 1 94.88 208 LEU B CA 1
ATOM 4455 C C . LEU B 1 208 ? -0.265 -29.781 -25.906 1 94.88 208 LEU B C 1
ATOM 4457 O O . LEU B 1 208 ? -0.094 -29.312 -27.031 1 94.88 208 LEU B O 1
ATOM 4461 N N . SER B 1 209 ? -0.551 -31.047 -25.688 1 93.25 209 SER B N 1
ATOM 4462 C CA . SER B 1 209 ? -0.584 -32.031 -26.766 1 93.25 209 SER B CA 1
ATOM 4463 C C . SER B 1 209 ? -1.688 -31.688 -27.766 1 93.25 209 SER B C 1
ATOM 4465 O O . SER B 1 209 ? -1.594 -32.062 -28.938 1 93.25 209 SER B O 1
ATOM 4467 N N . HIS B 1 210 ? -2.707 -31 -27.359 1 93.94 210 HIS B N 1
ATOM 4468 C CA . HIS B 1 210 ? -3.803 -30.656 -28.266 1 93.94 210 HIS B CA 1
ATOM 4469 C C . HIS B 1 210 ? -3.514 -29.359 -29.016 1 93.94 210 HIS B C 1
ATOM 4471 O O . HIS B 1 210 ? -4.352 -28.891 -29.781 1 93.94 210 HIS B O 1
ATOM 4477 N N . GLY B 1 211 ? -2.438 -28.766 -28.766 1 92.56 211 GLY B N 1
ATOM 4478 C CA . GLY B 1 211 ? -1.988 -27.641 -29.562 1 92.56 211 GLY B CA 1
ATOM 4479 C C . GLY B 1 211 ? -2.227 -26.297 -28.891 1 92.56 211 GLY B C 1
ATOM 4480 O O . GLY B 1 211 ? -1.722 -25.281 -29.359 1 92.56 211 GLY B O 1
ATOM 4481 N N . ASP B 1 212 ? -3.002 -26.312 -27.875 1 93.69 212 ASP B N 1
ATOM 4482 C CA . ASP B 1 212 ? -3.283 -25.078 -27.156 1 93.69 212 ASP B CA 1
ATOM 4483 C C . ASP B 1 212 ? -2.639 -25.078 -25.781 1 93.69 212 ASP B C 1
ATOM 4485 O O . ASP B 1 212 ? -2.139 -26.109 -25.328 1 93.69 212 ASP B O 1
ATOM 4489 N N . HIS B 1 213 ? -2.613 -23.906 -25.156 1 93.94 213 HIS B N 1
ATOM 4490 C CA . HIS B 1 213 ? -2.105 -23.797 -23.797 1 93.94 213 HIS B CA 1
ATOM 4491 C C . HIS B 1 213 ? -3.232 -23.906 -22.766 1 93.94 213 HIS B C 1
ATOM 4493 O O . HIS B 1 213 ? -4.402 -23.719 -23.109 1 93.94 213 HIS B O 1
ATOM 4499 N N . HIS B 1 214 ? -2.895 -24.297 -21.594 1 95.69 214 HIS B N 1
ATOM 4500 C CA . HIS B 1 214 ? -3.871 -24.312 -20.516 1 95.69 214 HIS B CA 1
ATOM 4501 C C . HIS B 1 214 ? -4.289 -22.906 -20.125 1 95.69 214 HIS B C 1
ATOM 4503 O O . HIS B 1 214 ? -5.48 -22.641 -19.938 1 95.69 214 HIS B O 1
ATOM 4509 N N . ASP B 1 215 ? -3.365 -22.047 -19.953 1 94.69 215 ASP B N 1
ATOM 4510 C CA . ASP B 1 215 ? -3.492 -20.609 -19.672 1 94.69 215 ASP B CA 1
ATOM 4511 C C . ASP B 1 215 ? -2.244 -19.859 -20.125 1 94.69 215 ASP B C 1
ATOM 4513 O O . ASP B 1 215 ? -1.179 -20.453 -20.297 1 94.69 215 ASP B O 1
ATOM 4517 N N . VAL B 1 216 ? -2.422 -18.609 -20.281 1 92.94 216 VAL B N 1
ATOM 4518 C CA . VAL B 1 216 ? -1.294 -17.797 -20.734 1 92.94 216 VAL B CA 1
ATOM 4519 C C . VAL B 1 216 ? -0.378 -17.5 -19.547 1 92.94 216 VAL B C 1
ATOM 4521 O O . VAL B 1 216 ? -0.844 -17.359 -18.406 1 92.94 216 VAL B O 1
ATOM 4524 N N . ARG B 1 217 ? 0.909 -17.5 -19.828 1 95.94 217 ARG B N 1
ATOM 4525 C CA . ARG B 1 217 ? 1.948 -17.094 -18.891 1 95.94 217 ARG B CA 1
ATOM 4526 C C . ARG B 1 217 ? 3.008 -16.234 -19.594 1 95.94 217 ARG B C 1
ATOM 4528 O O . ARG B 1 217 ? 3.383 -16.516 -20.734 1 95.94 217 ARG B O 1
ATOM 4535 N N . ALA B 1 218 ? 3.385 -15.133 -18.875 1 95.88 218 ALA B N 1
ATOM 4536 C CA . ALA B 1 218 ? 4.457 -14.32 -19.438 1 95.88 218 ALA B CA 1
ATOM 4537 C C . ALA B 1 218 ? 5.707 -15.156 -19.703 1 95.88 218 ALA B C 1
ATOM 4539 O O . ALA B 1 218 ? 6.039 -16.047 -18.906 1 95.88 218 ALA B O 1
ATOM 4540 N N . PRO B 1 219 ? 6.43 -14.852 -20.703 1 96.88 219 PRO B N 1
ATOM 4541 C CA . PRO B 1 219 ? 7.543 -15.719 -21.109 1 96.88 219 PRO B CA 1
ATOM 4542 C C . PRO B 1 219 ? 8.836 -15.391 -20.359 1 96.88 219 PRO B C 1
ATOM 4544 O O . PRO B 1 219 ? 9.844 -16.078 -20.531 1 96.88 219 PRO B O 1
ATOM 4547 N N . ASP B 1 220 ? 8.82 -14.375 -19.547 1 96.69 220 ASP B N 1
ATOM 4548 C CA . ASP B 1 220 ? 10.141 -13.844 -19.234 1 96.69 220 ASP B CA 1
ATOM 4549 C C . ASP B 1 220 ? 10.477 -14.008 -17.766 1 96.69 220 ASP B C 1
ATOM 4551 O O . ASP B 1 220 ? 11.562 -13.625 -17.312 1 96.69 220 ASP B O 1
ATOM 4555 N N . TYR B 1 221 ? 9.578 -14.609 -16.953 1 95.81 221 TYR B N 1
ATOM 4556 C CA . TYR B 1 221 ? 10.031 -14.742 -15.578 1 95.81 221 TYR B CA 1
ATOM 4557 C C . TYR B 1 221 ? 9.867 -16.172 -15.086 1 95.81 221 TYR B C 1
ATOM 4559 O O . TYR B 1 221 ? 10.766 -16.719 -14.445 1 95.81 221 TYR B O 1
ATOM 4567 N N . ASP B 1 222 ? 8.82 -16.875 -15.32 1 98.31 222 ASP B N 1
ATOM 4568 C CA . ASP B 1 222 ? 8.688 -18.281 -14.945 1 98.31 222 ASP B CA 1
ATOM 4569 C C . ASP B 1 222 ? 9.258 -19.203 -16.016 1 98.31 222 ASP B C 1
ATOM 4571 O O . ASP B 1 222 ? 9.07 -18.953 -17.219 1 98.31 222 ASP B O 1
ATOM 4575 N N . ASP B 1 223 ? 9.828 -20.297 -15.609 1 98.62 223 ASP B N 1
ATOM 4576 C CA . ASP B 1 223 ? 10.242 -21.344 -16.547 1 98.62 223 ASP B CA 1
ATOM 4577 C C . ASP B 1 223 ? 9.125 -22.344 -16.766 1 98.62 223 ASP B C 1
ATOM 4579 O O . ASP B 1 223 ? 9.016 -23.344 -16.047 1 98.62 223 ASP B O 1
ATOM 4583 N N . TRP B 1 224 ? 8.391 -22.141 -17.812 1 98.06 224 TRP B N 1
ATOM 4584 C CA . TRP B 1 224 ? 7.277 -23.047 -18.062 1 98.06 224 TRP B CA 1
ATOM 4585 C C . TRP B 1 224 ? 7.582 -23.969 -19.234 1 98.06 224 TRP B C 1
ATOM 4587 O O . TRP B 1 224 ? 6.691 -24.656 -19.75 1 98.06 224 TRP B O 1
ATOM 4597 N N . SER B 1 225 ? 8.867 -24.062 -19.656 1 97.19 225 SER B N 1
ATOM 4598 C CA . SER B 1 225 ? 9.172 -24.766 -20.891 1 97.19 225 SER B CA 1
ATOM 4599 C C . SER B 1 225 ? 10.211 -25.859 -20.656 1 97.19 225 SER B C 1
ATOM 4601 O O . SER B 1 225 ? 10.367 -26.766 -21.484 1 97.19 225 SER B O 1
ATOM 4603 N N . SER B 1 226 ? 11.008 -25.75 -19.578 1 97 226 SER B N 1
ATOM 4604 C CA . SER B 1 226 ? 12.047 -26.766 -19.359 1 97 226 SER B CA 1
ATOM 4605 C C . SER B 1 226 ? 11.438 -28.141 -19.156 1 97 226 SER B C 1
ATOM 4607 O O . SER B 1 226 ? 10.422 -28.297 -18.469 1 97 226 SER B O 1
ATOM 4609 N N . PRO B 1 227 ? 12.102 -29.203 -19.766 1 94.38 227 PRO B N 1
ATOM 4610 C CA . PRO B 1 227 ? 11.602 -30.562 -19.578 1 94.38 227 PRO B CA 1
ATOM 4611 C C . PRO B 1 227 ? 11.773 -31.062 -18.141 1 94.38 227 PRO B C 1
ATOM 4613 O O . PRO B 1 227 ? 12.781 -30.75 -17.5 1 94.38 227 PRO B O 1
ATOM 4616 N N . VAL B 1 228 ? 10.766 -31.75 -17.75 1 91 228 VAL B N 1
ATOM 4617 C CA . VAL B 1 228 ? 10.828 -32.344 -16.406 1 91 228 VAL B CA 1
ATOM 4618 C C . VAL B 1 228 ? 10.391 -33.812 -16.453 1 91 228 VAL B C 1
ATOM 4620 O O . VAL B 1 228 ? 9.5 -34.156 -17.234 1 91 228 VAL B O 1
ATOM 4623 N N . SER B 1 229 ? 11.141 -34.594 -15.711 1 86.12 229 SER B N 1
ATOM 4624 C CA . SER B 1 229 ? 10.758 -35.969 -15.562 1 86.12 229 SER B CA 1
ATOM 4625 C C . SER B 1 229 ? 9.852 -36.188 -14.352 1 86.12 229 SER B C 1
ATOM 4627 O O . SER B 1 229 ? 10.211 -35.812 -13.234 1 86.12 229 SER B O 1
ATOM 4629 N N . VAL B 1 230 ? 8.773 -36.688 -14.68 1 82.62 230 VAL B N 1
ATOM 4630 C CA . VAL B 1 230 ? 7.773 -36.812 -13.617 1 82.62 230 VAL B CA 1
ATOM 4631 C C . VAL B 1 230 ? 7.422 -38.281 -13.383 1 82.62 230 VAL B C 1
ATOM 4633 O O . VAL B 1 230 ? 7.305 -39.031 -14.336 1 82.62 230 VAL B O 1
ATOM 4636 N N . ASP B 1 231 ? 7.473 -38.594 -12.133 1 76.19 231 ASP B N 1
ATOM 4637 C CA . ASP B 1 231 ? 6.914 -39.906 -11.75 1 76.19 231 ASP B CA 1
ATOM 4638 C C . ASP B 1 231 ? 5.391 -39.812 -11.633 1 76.19 231 ASP B C 1
ATOM 4640 O O . ASP B 1 231 ? 4.863 -39.219 -10.703 1 76.19 231 ASP B O 1
ATOM 4644 N N . SER B 1 232 ? 4.723 -40.438 -12.555 1 68.75 232 SER B N 1
ATOM 4645 C CA . SER B 1 232 ? 3.271 -40.344 -12.664 1 68.75 232 SER B CA 1
ATOM 4646 C C . SER B 1 232 ? 2.586 -40.875 -11.406 1 68.75 232 SER B C 1
ATOM 4648 O O . SER B 1 232 ? 1.415 -40.562 -11.156 1 68.75 232 SER B O 1
ATOM 4650 N N . SER B 1 233 ? 3.305 -41.625 -10.617 1 66.62 233 SER B N 1
ATOM 4651 C CA . SER B 1 233 ? 2.73 -42.156 -9.375 1 66.62 233 SER B CA 1
ATOM 4652 C C . SER B 1 233 ? 2.734 -41.062 -8.289 1 66.62 233 SER B C 1
ATOM 4654 O O . SER B 1 233 ? 2.006 -41.188 -7.301 1 66.62 233 SER B O 1
ATOM 4656 N N . LYS B 1 234 ? 3.512 -40.094 -8.5 1 69.94 234 LYS B N 1
ATOM 4657 C CA . LYS B 1 234 ? 3.678 -39.094 -7.469 1 69.94 234 LYS B CA 1
ATOM 4658 C C . LYS B 1 234 ? 2.936 -37.812 -7.836 1 69.94 234 LYS B C 1
ATOM 4660 O O . LYS B 1 234 ? 2.758 -36.938 -6.996 1 69.94 234 LYS B O 1
ATOM 4665 N N . ILE B 1 235 ? 2.748 -37.656 -9.086 1 71.75 235 ILE B N 1
ATOM 4666 C CA . ILE B 1 235 ? 2.004 -36.531 -9.602 1 71.75 235 ILE B CA 1
ATOM 4667 C C . ILE B 1 235 ? 0.795 -37 -10.398 1 71.75 235 ILE B C 1
ATOM 4669 O O . ILE B 1 235 ? 0.852 -38.062 -11.047 1 71.75 235 ILE B O 1
ATOM 4673 N N . GLY B 1 236 ? -0.302 -36.312 -10.25 1 67.81 236 GLY B N 1
ATOM 4674 C CA . GLY B 1 236 ? -1.484 -36.656 -11.016 1 67.81 236 GLY B CA 1
ATOM 4675 C C . GLY B 1 236 ? -2.627 -37.156 -10.148 1 67.81 236 GLY B C 1
ATOM 4676 O O . GLY B 1 236 ? -2.568 -37.062 -8.922 1 67.81 236 GLY B O 1
ATOM 4677 N N . PHE B 1 237 ? -3.74 -37.469 -10.812 1 64.5 237 PHE B N 1
ATOM 4678 C CA . PHE B 1 237 ? -4.949 -37.969 -10.156 1 64.5 237 PHE B CA 1
ATOM 4679 C C . PHE B 1 237 ? -4.73 -39.344 -9.586 1 64.5 237 PHE B C 1
ATOM 4681 O O . PHE B 1 237 ? -4.012 -40.156 -10.18 1 64.5 237 PHE B O 1
ATOM 4688 N N . PRO B 1 238 ? -5.016 -39.375 -8.227 1 53.94 238 PRO B N 1
ATOM 4689 C CA . PRO B 1 238 ? -4.965 -40.781 -7.75 1 53.94 238 PRO B CA 1
ATOM 4690 C C . PRO B 1 238 ? -5.609 -41.75 -8.727 1 53.94 238 PRO B C 1
ATOM 4692 O O . PRO B 1 238 ? -6.598 -41.406 -9.383 1 53.94 238 PRO B O 1
ATOM 4695 N N . THR B 1 239 ? -4.75 -42.594 -9.375 1 49.16 239 THR B N 1
ATOM 4696 C CA . THR B 1 239 ? -5.25 -43.594 -10.289 1 49.16 239 THR B CA 1
ATOM 4697 C C . THR B 1 239 ? -6.59 -44.156 -9.805 1 49.16 239 THR B C 1
ATOM 4699 O O . THR B 1 239 ? -6.758 -44.438 -8.617 1 49.16 239 THR B O 1
ATOM 4702 N N . ALA B 1 240 ? -7.684 -43.906 -10.477 1 45.22 240 ALA B N 1
ATOM 4703 C CA . ALA B 1 240 ? -8.867 -44.719 -10.18 1 45.22 240 ALA B CA 1
ATOM 4704 C C . ALA B 1 240 ? -8.492 -46.156 -9.883 1 45.22 240 ALA B C 1
ATOM 4706 O O . ALA B 1 240 ? -7.457 -46.656 -10.344 1 45.22 240 ALA B O 1
ATOM 4707 N N . ASP B 1 241 ? -9.07 -46.812 -8.922 1 43.09 241 ASP B N 1
ATOM 4708 C CA . ASP B 1 241 ? -8.906 -48.219 -8.531 1 43.09 241 ASP B CA 1
ATOM 4709 C C . ASP B 1 241 ? -8.438 -49.062 -9.711 1 43.09 241 ASP B C 1
ATOM 4711 O O . ASP B 1 241 ? -7.812 -50.094 -9.523 1 43.09 241 ASP B O 1
ATOM 4715 N N . ASP B 1 242 ? -8.969 -48.938 -10.992 1 40.97 242 ASP B N 1
ATOM 4716 C CA . ASP B 1 242 ? -8.875 -50.031 -11.977 1 40.97 242 ASP B CA 1
ATOM 4717 C C . ASP B 1 242 ? -7.672 -49.812 -12.898 1 40.97 242 ASP B C 1
ATOM 4719 O O . ASP B 1 242 ? -7.484 -50.562 -13.852 1 40.97 242 ASP B O 1
ATOM 4723 N N . GLU B 1 243 ? -7.039 -48.75 -12.969 1 46.06 243 GLU B N 1
ATOM 4724 C CA . GLU B 1 243 ? -5.992 -48.75 -13.992 1 46.06 243 GLU B CA 1
ATOM 4725 C C . GLU B 1 243 ? -4.656 -49.188 -13.406 1 46.06 243 GLU B C 1
ATOM 4727 O O . GLU B 1 243 ? -4.246 -48.719 -12.344 1 46.06 243 GLU B O 1
ATOM 4732 N N . LYS B 1 244 ? -4.16 -50.469 -13.648 1 47.47 244 LYS B N 1
ATOM 4733 C CA . LYS B 1 244 ? -2.875 -51.094 -13.352 1 47.47 244 LYS B CA 1
ATOM 4734 C C . LYS B 1 244 ? -1.726 -50.125 -13.578 1 47.47 244 LYS B C 1
ATOM 4736 O O . LYS B 1 244 ? -1.632 -49.5 -14.648 1 47.47 244 LYS B O 1
ATOM 4741 N N . PRO B 1 245 ? -1.041 -49.562 -12.586 1 46.84 245 PRO B N 1
ATOM 4742 C CA . PRO B 1 245 ? 0.153 -48.75 -12.852 1 46.84 245 PRO B CA 1
ATOM 4743 C C . PRO B 1 245 ? 0.995 -49.312 -14 1 46.84 245 PRO B C 1
ATOM 4745 O O . PRO B 1 245 ? 1.319 -50.5 -14.016 1 46.84 245 PRO B O 1
ATOM 4748 N N . SER B 1 246 ? 0.911 -48.938 -15.172 1 43.81 246 SER B N 1
ATOM 4749 C CA . SER B 1 246 ? 1.867 -49.469 -16.141 1 43.81 246 SER B CA 1
ATOM 4750 C C . SER B 1 246 ? 3.301 -49.281 -15.656 1 43.81 246 SER B C 1
ATOM 4752 O O . SER B 1 246 ? 3.594 -48.375 -14.875 1 43.81 246 SER B O 1
ATOM 4754 N N . VAL B 1 247 ? 4.266 -50.25 -15.773 1 48.84 247 VAL B N 1
ATOM 4755 C CA . VAL B 1 247 ? 5.672 -50.406 -15.406 1 48.84 247 VAL B CA 1
ATOM 4756 C C . VAL B 1 247 ? 6.41 -49.062 -15.609 1 48.84 247 VAL B C 1
ATOM 4758 O O . VAL B 1 247 ? 7.293 -48.719 -14.82 1 48.84 247 VAL B O 1
ATOM 4761 N N . ASN B 1 248 ? 6.465 -48.438 -16.812 1 50.56 248 ASN B N 1
ATOM 4762 C CA . ASN B 1 248 ? 7.312 -47.281 -17.125 1 50.56 248 ASN B CA 1
ATOM 4763 C C . ASN B 1 248 ? 6.617 -45.969 -16.797 1 50.56 248 ASN B C 1
ATOM 4765 O O . ASN B 1 248 ? 5.906 -45.406 -17.641 1 50.56 248 ASN B O 1
ATOM 4769 N N . THR B 1 249 ? 6.535 -45.531 -15.539 1 61.19 249 THR B N 1
ATOM 4770 C CA . THR B 1 249 ? 5.723 -44.531 -14.836 1 61.19 249 THR B CA 1
ATOM 4771 C C . THR B 1 249 ? 6.332 -43.156 -14.961 1 61.19 249 THR B C 1
ATOM 4773 O O . THR B 1 249 ? 5.762 -42.156 -14.477 1 61.19 249 THR B O 1
ATOM 4776 N N . ILE B 1 250 ? 7.484 -43.062 -15.68 1 71.75 250 ILE B N 1
ATOM 4777 C CA . ILE B 1 250 ? 8.141 -41.781 -15.82 1 71.75 250 ILE B CA 1
ATOM 4778 C C . ILE B 1 250 ? 7.664 -41.094 -17.094 1 71.75 250 ILE B C 1
ATOM 4780 O O . ILE B 1 250 ? 7.691 -41.688 -18.172 1 71.75 250 ILE B O 1
ATOM 4784 N N . MET B 1 251 ? 7.113 -39.969 -16.969 1 79.56 251 MET B N 1
ATOM 4785 C CA . MET B 1 251 ? 6.641 -39.125 -18.062 1 79.56 251 MET B CA 1
ATOM 4786 C C . MET B 1 251 ? 7.5 -37.875 -18.219 1 79.56 251 MET B C 1
ATOM 4788 O O . MET B 1 251 ? 7.969 -37.312 -17.234 1 79.56 251 MET B O 1
ATOM 4792 N N . SER B 1 252 ? 7.727 -37.625 -19.469 1 84.75 252 SER B N 1
ATOM 4793 C CA . SER B 1 252 ? 8.414 -36.375 -19.781 1 84.75 252 SER B CA 1
ATOM 4794 C C . SER B 1 252 ? 7.414 -35.219 -19.984 1 84.75 252 SER B C 1
ATOM 4796 O O . SER B 1 252 ? 6.582 -35.281 -20.891 1 84.75 252 SER B O 1
ATOM 4798 N N . LEU B 1 253 ? 7.43 -34.312 -19.109 1 91.56 253 LEU B N 1
ATOM 4799 C CA . LEU B 1 253 ? 6.578 -33.156 -19.188 1 91.56 253 LEU B CA 1
ATOM 4800 C C . LEU B 1 253 ? 7.418 -31.875 -19.203 1 91.56 253 LEU B C 1
ATOM 4802 O O . LEU B 1 253 ? 8.633 -31.922 -19.422 1 91.56 253 LEU B O 1
ATOM 4806 N N . GLN B 1 254 ? 6.711 -30.719 -19.172 1 94.19 254 GLN B N 1
ATOM 4807 C CA . GLN B 1 254 ? 7.449 -29.469 -19.219 1 94.19 254 GLN B CA 1
ATOM 4808 C C . GLN B 1 254 ? 6.945 -28.5 -18.156 1 94.19 254 GLN B C 1
ATOM 4810 O O . GLN B 1 254 ? 5.75 -28.469 -17.844 1 94.19 254 GLN B O 1
ATOM 4815 N N . GLY B 1 255 ? 7.953 -27.75 -17.719 1 96.81 255 GLY B N 1
ATOM 4816 C CA . GLY B 1 255 ? 7.559 -26.609 -16.906 1 96.81 255 GLY B CA 1
ATOM 4817 C C . GLY B 1 255 ? 7.93 -26.75 -15.445 1 96.81 255 GLY B C 1
ATOM 4818 O O . GLY B 1 255 ? 7.727 -27.812 -14.859 1 96.81 255 GLY B O 1
ATOM 4819 N N . LEU B 1 256 ? 8.422 -25.734 -14.875 1 98.25 256 LEU B N 1
ATOM 4820 C CA . LEU B 1 256 ? 8.797 -25.625 -13.469 1 98.25 256 LEU B CA 1
ATOM 4821 C C . LEU B 1 256 ? 8.023 -24.5 -12.789 1 98.25 256 LEU B C 1
ATOM 4823 O O . LEU B 1 256 ? 8.602 -23.703 -12.039 1 98.25 256 LEU B O 1
ATOM 4827 N N . ASN B 1 257 ? 6.797 -24.344 -13.18 1 98.62 257 ASN B N 1
ATOM 4828 C CA . ASN B 1 257 ? 5.906 -23.328 -12.641 1 98.62 257 ASN B CA 1
ATOM 4829 C C . ASN B 1 257 ? 4.496 -23.859 -12.43 1 98.62 257 ASN B C 1
ATOM 4831 O O . ASN B 1 257 ? 4.188 -24.984 -12.836 1 98.62 257 ASN B O 1
ATOM 4835 N N . GLY B 1 258 ? 3.684 -23.047 -11.742 1 98.38 258 GLY B N 1
ATOM 4836 C CA . GLY B 1 258 ? 2.299 -23.453 -11.57 1 98.38 258 GLY B CA 1
ATOM 4837 C C . GLY B 1 258 ? 1.508 -22.516 -10.68 1 98.38 258 GLY B C 1
ATOM 4838 O O . GLY B 1 258 ? 1.987 -21.438 -10.328 1 98.38 258 GLY B O 1
ATOM 4839 N N . ASP B 1 259 ? 0.309 -22.922 -10.422 1 98.69 259 ASP B N 1
ATOM 4840 C CA . ASP B 1 259 ? -0.629 -22.156 -9.609 1 98.69 259 ASP B CA 1
ATOM 4841 C C . ASP B 1 259 ? -1.192 -23 -8.469 1 98.69 259 ASP B C 1
ATOM 4843 O O . ASP B 1 259 ? -1.479 -24.188 -8.664 1 98.69 259 ASP B O 1
ATOM 4847 N N . ILE B 1 260 ? -1.324 -22.406 -7.355 1 98.81 260 ILE B N 1
ATOM 4848 C CA . ILE B 1 260 ? -2.062 -23.047 -6.27 1 98.81 260 ILE B CA 1
ATOM 4849 C C . ILE B 1 260 ? -3.557 -22.766 -6.434 1 98.81 260 ILE B C 1
ATOM 4851 O O . ILE B 1 260 ? -3.99 -21.609 -6.379 1 98.81 260 ILE B O 1
ATOM 4855 N N . LEU B 1 261 ? -4.297 -23.828 -6.566 1 98.81 261 LEU B N 1
ATOM 4856 C CA . LEU B 1 261 ? -5.75 -23.797 -6.707 1 98.81 261 LEU B CA 1
ATOM 4857 C C . LEU B 1 261 ? -6.43 -24.484 -5.531 1 98.81 261 LEU B C 1
ATOM 4859 O O . LEU B 1 261 ? -5.984 -25.547 -5.086 1 98.81 261 LEU B O 1
ATOM 4863 N N . VAL B 1 262 ? -7.508 -23.891 -5.062 1 98.88 262 VAL B N 1
ATOM 4864 C CA . VAL B 1 262 ? -8.281 -24.516 -3.996 1 98.88 262 VAL B CA 1
ATOM 4865 C C . VAL B 1 262 ? -9.766 -24.516 -4.355 1 98.88 262 VAL B C 1
ATOM 4867 O O . VAL B 1 262 ? -10.211 -23.672 -5.137 1 98.88 262 VAL B O 1
ATOM 4870 N N . TYR B 1 263 ? -10.453 -25.484 -3.801 1 98.62 263 TYR B N 1
ATOM 4871 C CA . TYR B 1 263 ? -11.906 -25.453 -3.908 1 98.62 263 TYR B CA 1
ATOM 4872 C C . TYR B 1 263 ? -12.508 -24.438 -2.955 1 98.62 263 TYR B C 1
ATOM 4874 O O . TYR B 1 263 ? -12.203 -24.438 -1.759 1 98.62 263 TYR B O 1
ATOM 4882 N N . ASN B 1 264 ? -13.234 -23.516 -3.482 1 98.12 264 ASN B N 1
ATOM 4883 C CA . ASN B 1 264 ? -13.984 -22.531 -2.713 1 98.12 264 ASN B CA 1
ATOM 4884 C C . ASN B 1 264 ? -15.445 -22.938 -2.561 1 98.12 264 ASN B C 1
ATOM 4886 O O . ASN B 1 264 ? -16.25 -22.703 -3.469 1 98.12 264 ASN B O 1
ATOM 4890 N N . PRO B 1 265 ? -15.836 -23.453 -1.453 1 97.5 265 PRO B N 1
ATOM 4891 C CA . PRO B 1 265 ? -17.203 -23.938 -1.288 1 97.5 265 PRO B CA 1
ATOM 4892 C C . PRO B 1 265 ? -18.25 -22.812 -1.312 1 97.5 265 PRO B C 1
ATOM 4894 O O . PRO B 1 265 ? -19.406 -23.047 -1.639 1 97.5 265 PRO B O 1
ATOM 4897 N N . VAL B 1 266 ? -17.828 -21.594 -0.939 1 97.5 266 VAL B N 1
ATOM 4898 C CA . VAL B 1 266 ? -18.734 -20.453 -0.927 1 97.5 266 VAL B CA 1
ATOM 4899 C C . VAL B 1 266 ? -19.203 -20.141 -2.35 1 97.5 266 VAL B C 1
ATOM 4901 O O . VAL B 1 266 ? -20.375 -19.891 -2.584 1 97.5 266 VAL B O 1
ATOM 4904 N N . LEU B 1 267 ? -18.297 -20.234 -3.248 1 97.75 267 LEU B N 1
ATOM 4905 C CA . LEU B 1 267 ? -18.609 -19.953 -4.645 1 97.75 267 LEU B CA 1
ATOM 4906 C C . LEU B 1 267 ? -18.891 -21.234 -5.418 1 97.75 267 LEU B C 1
ATOM 4908 O O . LEU B 1 267 ? -19.344 -21.188 -6.559 1 97.75 267 LEU B O 1
ATOM 4912 N N . ASP B 1 268 ? -18.672 -22.359 -4.797 1 98 268 ASP B N 1
ATOM 4913 C CA . ASP B 1 268 ? -18.734 -23.656 -5.473 1 98 268 ASP B CA 1
ATOM 4914 C C . ASP B 1 268 ? -17.922 -23.625 -6.766 1 98 268 ASP B C 1
ATOM 4916 O O . ASP B 1 268 ? -18.438 -23.938 -7.836 1 98 268 ASP B O 1
ATOM 4920 N N . ASP B 1 269 ? -16.656 -23.219 -6.59 1 98.25 269 ASP B N 1
ATOM 4921 C CA . ASP B 1 269 ? -15.789 -23.031 -7.75 1 98.25 269 ASP B CA 1
ATOM 4922 C C . ASP B 1 269 ? -14.312 -23.094 -7.352 1 98.25 269 ASP B C 1
ATOM 4924 O O . ASP B 1 269 ? -13.992 -23.234 -6.172 1 98.25 269 ASP B O 1
ATOM 4928 N N . VAL B 1 270 ? -13.445 -23.094 -8.398 1 98.5 270 VAL B N 1
ATOM 4929 C CA . VAL B 1 270 ? -12.008 -23.047 -8.18 1 98.5 270 VAL B CA 1
ATOM 4930 C C . VAL B 1 270 ? -11.578 -21.625 -7.852 1 98.5 270 VAL B C 1
ATOM 4932 O O . VAL B 1 270 ? -12.133 -20.656 -8.383 1 98.5 270 VAL B O 1
ATOM 4935 N N . LEU B 1 271 ? -10.641 -21.469 -6.953 1 98.81 271 LEU B N 1
ATOM 4936 C CA . LEU B 1 271 ? -9.992 -20.203 -6.633 1 98.81 271 LEU B CA 1
ATOM 4937 C C . LEU B 1 271 ? -8.477 -20.328 -6.711 1 98.81 271 LEU B C 1
ATOM 4939 O O . LEU B 1 271 ? -7.879 -21.172 -6.023 1 98.81 271 LEU B O 1
ATOM 4943 N N . GLU B 1 272 ? -7.863 -19.562 -7.602 1 98.75 272 GLU B N 1
ATOM 4944 C CA . GLU B 1 272 ? -6.406 -19.469 -7.672 1 98.75 272 GLU B CA 1
ATOM 4945 C C . GLU B 1 272 ? -5.859 -18.531 -6.609 1 98.75 272 GLU B C 1
ATOM 4947 O O . GLU B 1 272 ? -6.254 -17.359 -6.555 1 98.75 272 GLU B O 1
ATOM 4952 N N . LEU B 1 273 ? -4.902 -18.969 -5.801 1 98.75 273 LEU B N 1
ATOM 4953 C CA . LEU B 1 273 ? -4.379 -18.141 -4.715 1 98.75 273 LEU B CA 1
ATOM 4954 C C . LEU B 1 273 ? -2.967 -17.672 -5.031 1 98.75 273 LEU B C 1
ATOM 4956 O O . LEU B 1 273 ? -2.521 -16.641 -4.508 1 98.75 273 LEU B O 1
ATOM 4960 N N . SER B 1 274 ? -2.281 -18.438 -5.816 1 98.5 274 SER B N 1
ATOM 4961 C CA . SER B 1 274 ? -0.879 -18.109 -6.074 1 98.5 274 SER B CA 1
ATOM 4962 C C . SER B 1 274 ? -0.463 -18.547 -7.477 1 98.5 274 SER B C 1
ATOM 4964 O O . SER B 1 274 ? -0.899 -19.594 -7.961 1 98.5 274 SER B O 1
ATOM 4966 N N . SER B 1 275 ? 0.317 -17.75 -8.07 1 98.38 275 SER B N 1
ATOM 4967 C CA . SER B 1 275 ? 1.107 -18.094 -9.242 1 98.38 275 SER B CA 1
ATOM 4968 C C . SER B 1 275 ? 2.602 -18.016 -8.945 1 98.38 275 SER B C 1
ATOM 4970 O O . SER B 1 275 ? 3.072 -17.047 -8.352 1 98.38 275 SER B O 1
ATOM 4972 N N . MET B 1 276 ? 3.301 -19.141 -9.281 1 98.75 276 MET B N 1
ATOM 4973 C CA . MET B 1 276 ? 4.707 -19.172 -8.883 1 98.75 276 MET B CA 1
ATOM 4974 C C . MET B 1 276 ? 5.5 -20.109 -9.797 1 98.75 276 MET B C 1
ATOM 4976 O O . MET B 1 276 ? 4.922 -20.875 -10.562 1 98.75 276 MET B O 1
ATOM 4980 N N . GLY B 1 277 ? 6.82 -20.016 -9.633 1 98.75 277 GLY B N 1
ATOM 4981 C CA . GLY B 1 277 ? 7.691 -20.922 -10.352 1 98.75 277 GLY B CA 1
ATOM 4982 C C . GLY B 1 277 ? 9.164 -20.625 -10.156 1 98.75 277 GLY B C 1
ATOM 4983 O O . GLY B 1 277 ? 9.523 -19.578 -9.609 1 98.75 277 GLY B O 1
ATOM 4984 N N . ILE B 1 278 ? 9.898 -21.641 -10.531 1 98.88 278 ILE B N 1
ATOM 4985 C CA . ILE B 1 278 ? 11.32 -21.375 -10.734 1 98.88 278 ILE B CA 1
ATOM 4986 C C . ILE B 1 278 ? 11.508 -20.453 -11.945 1 98.88 278 ILE B C 1
ATOM 4988 O O . ILE B 1 278 ? 10.898 -20.688 -12.992 1 98.88 278 ILE B O 1
ATOM 4992 N N . ARG B 1 279 ? 12.32 -19.406 -11.781 1 98.81 279 ARG B N 1
ATOM 4993 C CA . ARG B 1 279 ? 12.422 -18.375 -12.812 1 98.81 279 ARG B CA 1
ATOM 4994 C C . ARG B 1 279 ? 13.281 -18.859 -13.977 1 98.81 279 ARG B C 1
ATOM 4996 O O . ARG B 1 279 ? 14.062 -19.797 -13.836 1 98.81 279 ARG B O 1
ATOM 5003 N N . VAL B 1 280 ? 13.164 -18.219 -15.047 1 98.62 280 VAL B N 1
ATOM 5004 C CA . VAL B 1 280 ? 13.883 -18.578 -16.266 1 98.62 280 VAL B CA 1
ATOM 5005 C C . VAL B 1 280 ? 15.383 -18.438 -16.047 1 98.62 280 VAL B C 1
ATOM 5007 O O . VAL B 1 280 ? 15.828 -17.547 -15.32 1 98.62 280 VAL B O 1
ATOM 5010 N N . ASP B 1 281 ? 16.141 -19.328 -16.578 1 98.12 281 ASP B N 1
ATOM 5011 C CA . ASP B 1 281 ? 17.562 -19.094 -16.828 1 98.12 281 ASP B CA 1
ATOM 5012 C C . ASP B 1 281 ? 17.797 -18.609 -18.25 1 98.12 281 ASP B C 1
ATOM 5014 O O . ASP B 1 281 ? 16.844 -18.281 -18.969 1 98.12 281 ASP B O 1
ATOM 5018 N N . GLN B 1 282 ? 19.047 -18.5 -18.656 1 97.69 282 GLN B N 1
ATOM 5019 C CA . GLN B 1 282 ? 19.375 -17.953 -19.969 1 97.69 282 GLN B CA 1
ATOM 5020 C C . GLN B 1 282 ? 18.719 -18.766 -21.078 1 97.69 282 GLN B C 1
ATOM 5022 O O . GLN B 1 282 ? 18.094 -18.203 -21.984 1 97.69 282 GLN B O 1
ATOM 5027 N N . GLU B 1 283 ? 18.812 -20.031 -20.969 1 97.69 283 GLU B N 1
ATOM 5028 C CA . GLU B 1 283 ? 18.281 -20.922 -22 1 97.69 283 GLU B CA 1
ATOM 5029 C C . GLU B 1 283 ? 16.75 -20.844 -22.062 1 97.69 283 GLU B C 1
ATOM 5031 O O . GLU B 1 283 ? 16.172 -20.719 -23.141 1 97.69 283 GLU B O 1
ATOM 5036 N N . ALA B 1 284 ? 16.094 -20.984 -20.969 1 98 284 ALA B N 1
ATOM 5037 C CA . ALA B 1 284 ? 14.633 -20.938 -20.906 1 98 284 ALA B CA 1
ATOM 5038 C C . ALA B 1 284 ? 14.109 -19.594 -21.406 1 98 284 ALA B C 1
ATOM 5040 O O . ALA B 1 284 ? 13.094 -19.531 -22.094 1 98 284 ALA B O 1
ATOM 5041 N N . LEU B 1 285 ? 14.773 -18.516 -21.016 1 98.31 285 LEU B N 1
ATOM 5042 C CA . LEU B 1 285 ? 14.359 -17.188 -21.453 1 98.31 285 LEU B CA 1
ATOM 5043 C C . LEU B 1 285 ? 14.359 -17.094 -22.984 1 98.31 285 LEU B C 1
ATOM 5045 O O . LEU B 1 285 ? 13.359 -16.672 -23.578 1 98.31 285 LEU B O 1
ATOM 5049 N N . ARG B 1 286 ? 15.453 -17.516 -23.594 1 97.88 286 ARG B N 1
ATOM 5050 C CA . ARG B 1 286 ? 15.555 -17.469 -25.047 1 97.88 286 ARG B CA 1
ATOM 5051 C C . ARG B 1 286 ? 14.477 -18.328 -25.703 1 97.88 286 ARG B C 1
ATOM 5053 O O . ARG B 1 286 ? 13.812 -17.891 -26.641 1 97.88 286 ARG B O 1
ATOM 5060 N N . ARG B 1 287 ? 14.375 -19.516 -25.219 1 97.88 287 ARG B N 1
ATOM 5061 C CA . ARG B 1 287 ? 13.414 -20.453 -25.766 1 97.88 287 ARG B CA 1
ATOM 5062 C C . ARG B 1 287 ? 11.992 -19.906 -25.688 1 97.88 287 ARG B C 1
ATOM 5064 O O . ARG B 1 287 ? 11.25 -19.938 -26.672 1 97.88 287 ARG B O 1
ATOM 5071 N N . GLN B 1 288 ? 11.594 -19.438 -24.578 1 97.94 288 GLN B N 1
ATOM 5072 C CA . GLN B 1 288 ? 10.227 -18.969 -24.344 1 97.94 288 GLN B CA 1
ATOM 5073 C C . GLN B 1 288 ? 9.938 -17.703 -25.141 1 97.94 288 GLN B C 1
ATOM 5075 O O . GLN B 1 288 ? 8.828 -17.516 -25.641 1 97.94 288 GLN B O 1
ATOM 5080 N N . LEU B 1 289 ? 10.867 -16.812 -25.219 1 97.62 289 LEU B N 1
ATOM 5081 C CA . LEU B 1 289 ? 10.68 -15.617 -26.031 1 97.62 289 LEU B CA 1
ATOM 5082 C C . LEU B 1 289 ? 10.516 -15.992 -27.5 1 97.62 289 LEU B C 1
ATOM 5084 O O . LEU B 1 289 ? 9.727 -15.375 -28.219 1 97.62 289 LEU B O 1
ATOM 5088 N N . GLU B 1 290 ? 11.273 -16.969 -27.938 1 97.31 290 GLU B N 1
ATOM 5089 C CA . GLU B 1 290 ? 11.141 -17.453 -29.297 1 97.31 290 GLU B CA 1
ATOM 5090 C C . GLU B 1 290 ? 9.758 -18.062 -29.531 1 97.31 290 GLU B C 1
ATOM 5092 O O . GLU B 1 290 ? 9.109 -17.781 -30.531 1 97.31 290 GLU B O 1
ATOM 5097 N N . ILE B 1 291 ? 9.32 -18.859 -28.625 1 96.19 291 ILE B N 1
ATOM 5098 C CA . ILE B 1 291 ? 8.031 -19.531 -28.719 1 96.19 291 ILE B CA 1
ATOM 5099 C C . ILE B 1 291 ? 6.914 -18.5 -28.828 1 96.19 291 ILE B C 1
ATOM 5101 O O . ILE B 1 291 ? 5.957 -18.688 -29.578 1 96.19 291 ILE B O 1
ATOM 5105 N N . THR B 1 292 ? 7.016 -17.391 -28.094 1 95.06 292 THR B N 1
ATOM 5106 C CA . THR B 1 292 ? 5.934 -16.422 -28.031 1 95.06 292 THR B CA 1
ATOM 5107 C C . THR B 1 292 ? 6.133 -15.305 -29.062 1 95.06 292 THR B C 1
ATOM 5109 O O . THR B 1 292 ? 5.309 -14.398 -29.172 1 95.06 292 THR B O 1
ATOM 5112 N N . GLY B 1 293 ? 7.223 -15.32 -29.797 1 95.25 293 GLY B N 1
ATOM 5113 C CA . GLY B 1 293 ? 7.5 -14.32 -30.812 1 95.25 293 GLY B CA 1
ATOM 5114 C C . GLY B 1 293 ? 7.832 -12.961 -30.234 1 95.25 293 GLY B C 1
ATOM 5115 O O . GLY B 1 293 ? 7.473 -11.93 -30.812 1 95.25 293 GLY B O 1
ATOM 5116 N N . THR B 1 294 ? 8.438 -12.914 -29.031 1 95.5 294 THR B N 1
ATOM 5117 C CA . THR B 1 294 ? 8.727 -11.656 -28.359 1 95.5 294 THR B CA 1
ATOM 5118 C C . THR B 1 294 ? 10.227 -11.516 -28.094 1 95.5 294 THR B C 1
ATOM 5120 O O . THR B 1 294 ? 10.633 -11.047 -27.016 1 95.5 294 THR B O 1
ATOM 5123 N N . SER B 1 295 ? 11.055 -11.938 -28.984 1 96.44 295 SER B N 1
ATOM 5124 C CA . SER B 1 295 ? 12.508 -11.922 -28.828 1 96.44 295 SER B CA 1
ATOM 5125 C C . SER B 1 295 ? 13.047 -10.5 -28.797 1 96.44 295 SER B C 1
ATOM 5127 O O . SER B 1 295 ? 14.18 -10.266 -28.375 1 96.44 295 SER B O 1
ATOM 5129 N N . ASP B 1 296 ? 12.258 -9.586 -29.297 1 95.31 296 ASP B N 1
ATOM 5130 C CA . ASP B 1 296 ? 12.656 -8.188 -29.25 1 95.31 296 ASP B CA 1
ATOM 5131 C C . ASP B 1 296 ? 12.906 -7.723 -27.812 1 95.31 296 ASP B C 1
ATOM 5133 O O . ASP B 1 296 ? 13.664 -6.781 -27.578 1 95.31 296 ASP B O 1
ATOM 5137 N N . ARG B 1 297 ? 12.328 -8.383 -26.828 1 95.31 297 ARG B N 1
ATOM 5138 C CA . ARG B 1 297 ? 12.477 -8.039 -25.422 1 95.31 297 ARG B CA 1
ATOM 5139 C C . ARG B 1 297 ? 13.922 -8.211 -24.969 1 95.31 297 ARG B C 1
ATOM 5141 O O . ARG B 1 297 ? 14.328 -7.652 -23.953 1 95.31 297 ARG B O 1
ATOM 5148 N N . LEU B 1 298 ? 14.68 -9 -25.703 1 96.12 298 LEU B N 1
ATOM 5149 C CA . LEU B 1 298 ? 16.062 -9.273 -25.328 1 96.12 298 LEU B CA 1
ATOM 5150 C C . LEU B 1 298 ? 16.891 -8 -25.359 1 96.12 298 LEU B C 1
ATOM 5152 O O . LEU B 1 298 ? 18 -7.961 -24.812 1 96.12 298 LEU B O 1
ATOM 5156 N N . GLN B 1 299 ? 16.406 -6.973 -25.953 1 95.5 299 GLN B N 1
ATOM 5157 C CA . GLN B 1 299 ? 17.109 -5.703 -26.016 1 95.5 299 GLN B CA 1
ATOM 5158 C C . GLN B 1 299 ? 16.969 -4.918 -24.719 1 95.5 299 GLN B C 1
ATOM 5160 O O . GLN B 1 299 ? 17.719 -3.969 -24.469 1 95.5 299 GLN B O 1
ATOM 5165 N N . CYS B 1 300 ? 16 -5.273 -23.953 1 96.38 300 CYS B N 1
ATOM 5166 C CA . CYS B 1 300 ? 15.758 -4.551 -22.703 1 96.38 300 CYS B CA 1
ATOM 5167 C C . CYS B 1 300 ? 16.812 -4.879 -21.672 1 96.38 300 CYS B C 1
ATOM 5169 O O . CYS B 1 300 ? 17.344 -5.992 -21.641 1 96.38 300 CYS B O 1
ATOM 5171 N N . ARG B 1 301 ? 17.031 -3.98 -20.812 1 96.12 301 ARG B N 1
ATOM 5172 C CA . ARG B 1 301 ? 18.078 -4.09 -19.812 1 96.12 301 ARG B CA 1
ATOM 5173 C C . ARG B 1 301 ? 17.859 -5.301 -18.922 1 96.12 301 ARG B C 1
ATOM 5175 O O . ARG B 1 301 ? 18.797 -6.055 -18.641 1 96.12 301 ARG B O 1
ATOM 5182 N N . TRP B 1 302 ? 16.719 -5.504 -18.422 1 97.38 302 TRP B N 1
ATOM 5183 C CA . TRP B 1 302 ? 16.438 -6.621 -17.531 1 97.38 302 TRP B CA 1
ATOM 5184 C C . TRP B 1 302 ? 16.797 -7.949 -18.188 1 97.38 302 TRP B C 1
ATOM 5186 O O . TRP B 1 302 ? 17.469 -8.789 -17.578 1 97.38 302 TRP B O 1
ATOM 5196 N N . HIS B 1 303 ? 16.391 -8.102 -19.391 1 98 303 HIS B N 1
ATOM 5197 C CA . HIS B 1 303 ? 16.641 -9.344 -20.125 1 98 303 HIS B CA 1
ATOM 5198 C C . HIS B 1 303 ? 18.125 -9.539 -20.391 1 98 303 HIS B C 1
ATOM 5200 O O . HIS B 1 303 ? 18.625 -10.656 -20.281 1 98 303 HIS B O 1
ATOM 5206 N N . GLN B 1 304 ? 18.781 -8.477 -20.656 1 97.88 304 GLN B N 1
ATOM 5207 C CA . GLN B 1 304 ? 20.234 -8.547 -20.844 1 97.88 304 GLN B CA 1
ATOM 5208 C C . GLN B 1 304 ? 20.922 -9 -19.562 1 97.88 304 GLN B C 1
ATOM 5210 O O . GLN B 1 304 ? 21.906 -9.758 -19.625 1 97.88 304 GLN B O 1
ATOM 5215 N N . CYS B 1 305 ? 20.422 -8.516 -18.453 1 97.75 305 CYS B N 1
ATOM 5216 C CA . CYS B 1 305 ? 21 -8.922 -17.172 1 97.75 305 CYS B CA 1
ATOM 5217 C C . CYS B 1 305 ? 20.844 -10.43 -16.969 1 97.75 305 CYS B C 1
ATOM 5219 O O . CYS B 1 305 ? 21.75 -11.078 -16.438 1 97.75 305 CYS B O 1
ATOM 5221 N N . VAL B 1 306 ? 19.719 -10.977 -17.344 1 97.81 306 VAL B N 1
ATOM 5222 C CA . VAL B 1 306 ? 19.5 -12.414 -17.219 1 97.81 306 VAL B CA 1
ATOM 5223 C C . VAL B 1 306 ? 20.453 -13.156 -18.156 1 97.81 306 VAL B C 1
ATOM 5225 O O . VAL B 1 306 ? 21.109 -14.117 -17.75 1 97.81 306 VAL B O 1
ATOM 5228 N N . LEU B 1 307 ? 20.609 -12.688 -19.328 1 97.25 307 LEU B N 1
ATOM 5229 C CA . LEU B 1 307 ? 21.406 -13.352 -20.359 1 97.25 307 LEU B CA 1
ATOM 5230 C C . LEU B 1 307 ? 22.891 -13.328 -19.984 1 97.25 307 LEU B C 1
ATOM 5232 O O . LEU B 1 307 ? 23.625 -14.273 -20.266 1 97.25 307 LEU B O 1
ATOM 5236 N N . ASN B 1 308 ? 23.281 -12.242 -19.375 1 97.06 308 ASN B N 1
ATOM 5237 C CA . ASN B 1 308 ? 24.688 -12.07 -19.016 1 97.06 308 ASN B CA 1
ATOM 5238 C C . ASN B 1 308 ? 25.031 -12.789 -17.719 1 97.06 308 ASN B C 1
ATOM 5240 O O . ASN B 1 308 ? 26.188 -12.836 -17.312 1 97.06 308 ASN B O 1
ATOM 5244 N N . GLY B 1 309 ? 24.047 -13.273 -17.062 1 95.75 309 GLY B N 1
ATOM 5245 C CA . GLY B 1 309 ? 24.281 -13.969 -15.812 1 95.75 309 GLY B CA 1
ATOM 5246 C C . GLY B 1 309 ? 24.453 -13.031 -14.633 1 95.75 309 GLY B C 1
ATOM 5247 O O . GLY B 1 309 ? 25.031 -13.406 -13.617 1 95.75 309 GLY B O 1
ATOM 5248 N N . ASP B 1 310 ? 23.922 -11.828 -14.805 1 96.44 310 ASP B N 1
ATOM 5249 C CA . ASP B 1 310 ? 24.078 -10.82 -13.766 1 96.44 310 ASP B CA 1
ATOM 5250 C C . ASP B 1 310 ? 23.062 -11.023 -12.633 1 96.44 310 ASP B C 1
ATOM 5252 O O . ASP B 1 310 ? 23.219 -10.461 -11.547 1 96.44 310 ASP B O 1
ATOM 5256 N N . LEU B 1 311 ? 22.016 -11.797 -12.844 1 97.88 311 LEU B N 1
ATOM 5257 C CA . LEU B 1 311 ? 20.969 -12.031 -11.844 1 97.88 311 LEU B CA 1
ATOM 5258 C C . LEU B 1 311 ? 21.047 -13.453 -11.305 1 97.88 311 LEU B C 1
ATOM 5260 O O . LEU B 1 311 ? 21.359 -14.383 -12.047 1 97.88 311 LEU B O 1
ATOM 5264 N N . PRO B 1 312 ? 20.75 -13.625 -10.023 1 98.38 312 PRO B N 1
ATOM 5265 C CA . PRO B 1 312 ? 20.734 -14.984 -9.469 1 98.38 312 PRO B CA 1
ATOM 5266 C C . PRO B 1 312 ? 19.547 -15.812 -9.953 1 98.38 312 PRO B C 1
ATOM 5268 O O . PRO B 1 312 ? 18.547 -15.258 -10.406 1 98.38 312 PRO B O 1
ATOM 5271 N N . GLN B 1 313 ? 19.75 -17.172 -9.906 1 98.56 313 GLN B N 1
ATOM 5272 C CA . GLN B 1 313 ? 18.594 -18.031 -10.078 1 98.56 313 GLN B CA 1
ATOM 5273 C C . GLN B 1 313 ? 17.656 -17.953 -8.875 1 98.56 313 GLN B C 1
ATOM 5275 O O . GLN B 1 313 ? 18.109 -17.891 -7.734 1 98.56 313 GLN B O 1
ATOM 5280 N N . THR B 1 314 ? 16.375 -17.875 -9.195 1 98.88 314 THR B N 1
ATOM 5281 C CA . THR B 1 314 ? 15.422 -17.656 -8.109 1 98.88 314 THR B CA 1
ATOM 5282 C C . THR B 1 314 ? 14.148 -18.469 -8.336 1 98.88 314 THR B C 1
ATOM 5284 O O . THR B 1 314 ? 13.938 -19.016 -9.414 1 98.88 314 THR B O 1
ATOM 5287 N N . ILE B 1 315 ? 13.43 -18.656 -7.312 1 98.94 315 ILE B N 1
ATOM 5288 C CA . ILE B 1 315 ? 12.031 -19.062 -7.32 1 98.94 315 ILE B CA 1
ATOM 5289 C C . ILE B 1 315 ? 11.164 -17.969 -6.703 1 98.94 315 ILE B C 1
ATOM 5291 O O . ILE B 1 315 ? 11.617 -17.234 -5.816 1 98.94 315 ILE B O 1
ATOM 5295 N N . GLY B 1 316 ? 10 -17.766 -7.211 1 98.81 316 GLY B N 1
ATOM 5296 C CA . GLY B 1 316 ? 9.148 -16.719 -6.684 1 98.81 316 GLY B CA 1
ATOM 5297 C C . GLY B 1 316 ? 7.711 -16.828 -7.164 1 98.81 316 GLY B C 1
ATOM 5298 O O . GLY B 1 316 ? 7.355 -17.766 -7.875 1 98.81 316 GLY B O 1
ATOM 5299 N N . GLY B 1 317 ? 6.969 -15.883 -6.738 1 98.69 317 GLY B N 1
ATOM 5300 C CA . GLY B 1 317 ? 5.562 -15.859 -7.109 1 98.69 317 GLY B CA 1
ATOM 5301 C C . GLY B 1 317 ? 4.789 -14.727 -6.457 1 98.69 317 GLY B C 1
ATOM 5302 O O . GLY B 1 317 ? 5.371 -13.883 -5.777 1 98.69 317 GLY B O 1
ATOM 5303 N N . GLY B 1 318 ? 3.551 -14.648 -6.844 1 98.62 318 GLY B N 1
ATOM 5304 C CA . GLY B 1 318 ? 2.578 -13.75 -6.242 1 98.62 318 GLY B CA 1
ATOM 5305 C C . GLY B 1 318 ? 1.415 -14.477 -5.594 1 98.62 318 GLY B C 1
ATOM 5306 O O . GLY B 1 318 ? 0.868 -15.422 -6.172 1 98.62 318 GLY B O 1
ATOM 5307 N N . ILE B 1 319 ? 1.123 -14.117 -4.395 1 98.88 319 ILE B N 1
ATOM 5308 C CA . ILE B 1 319 ? -0.037 -14.625 -3.67 1 98.88 319 ILE B CA 1
ATOM 5309 C C . ILE B 1 319 ? -1.059 -13.508 -3.479 1 98.88 319 ILE B C 1
ATOM 5311 O O . ILE B 1 319 ? -0.756 -12.484 -2.865 1 98.88 319 ILE B O 1
ATOM 5315 N N . GLY B 1 320 ? -2.211 -13.719 -3.986 1 98.75 320 GLY B N 1
ATOM 5316 C CA . GLY B 1 320 ? -3.229 -12.688 -3.863 1 98.75 320 GLY B CA 1
ATOM 5317 C C . GLY B 1 320 ? -3.67 -12.453 -2.432 1 98.75 320 GLY B C 1
ATOM 5318 O O . GLY B 1 320 ? -4.223 -13.352 -1.792 1 98.75 320 GLY B O 1
ATOM 5319 N N . GLN B 1 321 ? -3.492 -11.266 -1.965 1 98.88 321 GLN B N 1
ATOM 5320 C CA . GLN B 1 321 ? -3.893 -10.953 -0.596 1 98.88 321 GLN B CA 1
ATOM 5321 C C . GLN B 1 321 ? -5.41 -10.969 -0.451 1 98.88 321 GLN B C 1
ATOM 5323 O O . GLN B 1 321 ? -5.949 -11.664 0.411 1 98.88 321 GLN B O 1
ATOM 5328 N N . SER B 1 322 ? -6.078 -10.234 -1.281 1 98.75 322 SER B N 1
ATOM 5329 C CA . SER B 1 322 ? -7.527 -10.102 -1.177 1 98.75 322 SER B CA 1
ATOM 5330 C C . SER B 1 322 ? -8.219 -11.438 -1.44 1 98.75 322 SER B C 1
ATOM 5332 O O . SER B 1 322 ? -9.203 -11.766 -0.776 1 98.75 322 SER B O 1
ATOM 5334 N N . ARG B 1 323 ? -7.707 -12.203 -2.414 1 98.69 323 ARG B N 1
ATOM 5335 C CA . ARG B 1 323 ? -8.297 -13.516 -2.666 1 98.69 323 ARG B CA 1
ATOM 5336 C C . ARG B 1 323 ? -8.102 -14.438 -1.47 1 98.69 323 ARG B C 1
ATOM 5338 O O . ARG B 1 323 ? -9 -15.211 -1.125 1 98.69 323 ARG B O 1
ATOM 5345 N N . THR B 1 324 ? -6.906 -14.406 -0.902 1 98.94 324 THR B N 1
ATOM 5346 C CA . THR B 1 324 ? -6.645 -15.219 0.283 1 98.94 324 THR B CA 1
ATOM 5347 C C . THR B 1 324 ? -7.559 -14.805 1.433 1 98.94 324 THR B C 1
ATOM 5349 O O . THR B 1 324 ? -8.141 -15.656 2.105 1 98.94 324 THR B O 1
ATOM 5352 N N . VAL B 1 325 ? -7.715 -13.508 1.664 1 98.88 325 VAL B N 1
ATOM 5353 C CA . VAL B 1 325 ? -8.57 -13 2.732 1 98.88 325 VAL B CA 1
ATOM 5354 C C . VAL B 1 325 ? -10.016 -13.398 2.469 1 98.88 325 VAL B C 1
ATOM 5356 O O . VAL B 1 325 ? -10.719 -13.844 3.377 1 98.88 325 VAL B O 1
ATOM 5359 N N . MET B 1 326 ? -10.453 -13.211 1.245 1 98.75 326 MET B N 1
ATOM 5360 C CA . MET B 1 326 ? -11.805 -13.602 0.855 1 98.75 326 MET B CA 1
ATOM 5361 C C . MET B 1 326 ? -12.062 -15.07 1.163 1 98.75 326 MET B C 1
ATOM 5363 O O . MET B 1 326 ? -13.109 -15.422 1.701 1 98.75 326 MET B O 1
ATOM 5367 N N . PHE B 1 327 ? -11.086 -15.906 0.817 1 98.81 327 PHE B N 1
ATOM 5368 C CA . PHE B 1 327 ? -11.188 -17.344 1.047 1 98.81 327 PHE B CA 1
ATOM 5369 C C . PHE B 1 327 ? -11.227 -17.656 2.539 1 98.81 327 PHE B C 1
ATOM 5371 O O . PHE B 1 327 ? -12.094 -18.406 3 1 98.81 327 PHE B O 1
ATOM 5378 N N . MET B 1 328 ? -10.305 -17.062 3.297 1 98.88 328 MET B N 1
ATOM 5379 C CA . MET B 1 328 ? -10.172 -17.328 4.727 1 98.88 328 MET B CA 1
ATOM 5380 C C . MET B 1 328 ? -11.414 -16.875 5.484 1 98.88 328 MET B C 1
ATOM 5382 O O . MET B 1 328 ? -11.828 -17.516 6.449 1 98.88 328 MET B O 1
ATOM 5386 N N . LEU B 1 329 ? -12.031 -15.766 5.023 1 98.5 329 LEU B N 1
ATOM 5387 C CA . LEU B 1 329 ? -13.164 -15.188 5.742 1 98.5 329 LEU B CA 1
ATOM 5388 C C . LEU B 1 329 ? -14.477 -15.633 5.117 1 98.5 329 LEU B C 1
ATOM 5390 O O . LEU B 1 329 ? -15.547 -15.164 5.512 1 98.5 329 LEU B O 1
ATOM 5394 N N . ARG B 1 330 ? -14.469 -16.484 4.125 1 98.25 330 ARG B N 1
ATOM 5395 C CA . ARG B 1 330 ? -15.633 -17.094 3.49 1 98.25 330 ARG B CA 1
ATOM 5396 C C . ARG B 1 330 ? -16.547 -16.047 2.887 1 98.25 330 ARG B C 1
ATOM 5398 O O . ARG B 1 330 ? -17.766 -16.078 3.1 1 98.25 330 ARG B O 1
ATOM 5405 N N . LYS B 1 331 ? -15.93 -15.094 2.18 1 98.12 331 LYS B N 1
ATOM 5406 C CA . LYS B 1 331 ? -16.703 -14.047 1.517 1 98.12 331 LYS B CA 1
ATOM 5407 C C . LYS B 1 331 ? -17.047 -14.445 0.085 1 98.12 331 LYS B C 1
ATOM 5409 O O . LYS B 1 331 ? -16.406 -15.32 -0.495 1 98.12 331 LYS B O 1
ATOM 5414 N N . ARG B 1 332 ? -18.031 -13.805 -0.497 1 98 332 ARG B N 1
ATOM 5415 C CA . ARG B 1 332 ? -18.578 -14.18 -1.8 1 98 332 ARG B CA 1
ATOM 5416 C C . ARG B 1 332 ? -17.984 -13.305 -2.906 1 98 332 ARG B C 1
ATOM 5418 O O . ARG B 1 332 ? -18.062 -13.664 -4.086 1 98 332 ARG B O 1
ATOM 5425 N N . HIS B 1 333 ? -17.516 -12.188 -2.529 1 98.44 333 HIS B N 1
ATOM 5426 C CA . HIS B 1 333 ? -16.984 -11.234 -3.494 1 98.44 333 HIS B CA 1
ATOM 5427 C C . HIS B 1 333 ? -15.727 -10.555 -2.961 1 98.44 333 HIS B C 1
ATOM 5429 O O . HIS B 1 333 ? -15.672 -10.172 -1.789 1 98.44 333 HIS B O 1
ATOM 5435 N N . ILE B 1 334 ? -14.742 -10.438 -3.809 1 98.62 334 ILE B N 1
ATOM 5436 C CA . ILE B 1 334 ? -13.445 -9.898 -3.418 1 98.62 334 ILE B CA 1
ATOM 5437 C C . ILE B 1 334 ? -13.609 -8.461 -2.934 1 98.62 334 ILE B C 1
ATOM 5439 O O . ILE B 1 334 ? -12.867 -8.008 -2.059 1 98.62 334 ILE B O 1
ATOM 5443 N N . GLY B 1 335 ? -14.586 -7.719 -3.357 1 98.25 335 GLY B N 1
ATOM 5444 C CA . GLY B 1 335 ? -14.859 -6.352 -2.951 1 98.25 335 GLY B CA 1
ATOM 5445 C C . GLY B 1 335 ? -15.328 -6.238 -1.513 1 98.25 335 GLY B C 1
ATOM 5446 O O . GLY B 1 335 ? -15.375 -5.141 -0.952 1 98.25 335 GLY B O 1
ATOM 5447 N N . GLU B 1 336 ? -15.703 -7.387 -0.907 1 98.19 336 GLU B N 1
ATOM 5448 C CA . GLU B 1 336 ? -16.094 -7.375 0.499 1 98.19 336 GLU B CA 1
ATOM 5449 C C . GLU B 1 336 ? -14.883 -7.23 1.411 1 98.19 336 GLU B C 1
ATOM 5451 O O . GLU B 1 336 ? -15.023 -6.914 2.594 1 98.19 336 GLU B O 1
ATOM 5456 N N . VAL B 1 337 ? -13.688 -7.473 0.828 1 98.56 337 VAL B N 1
ATOM 5457 C CA . VAL B 1 337 ? -12.508 -7.461 1.682 1 98.56 337 VAL B CA 1
ATOM 5458 C C . VAL B 1 337 ? -11.477 -6.488 1.12 1 98.56 337 VAL B C 1
ATOM 5460 O O . VAL B 1 337 ? -10.359 -6.391 1.64 1 98.56 337 VAL B O 1
ATOM 5463 N N . GLN B 1 338 ? -11.727 -5.801 0.085 1 97.81 338 GLN B N 1
ATOM 5464 C CA . GLN B 1 338 ? -10.82 -4.863 -0.575 1 97.81 338 GLN B CA 1
ATOM 5465 C C . GLN B 1 338 ? -11.57 -3.629 -1.064 1 97.81 338 GLN B C 1
ATOM 5467 O O . GLN B 1 338 ? -12.688 -3.738 -1.576 1 97.81 338 GLN B O 1
ATOM 5472 N N . CYS B 1 339 ? -11 -2.443 -0.867 1 97.25 339 CYS B N 1
ATOM 5473 C CA . CYS B 1 339 ? -11.594 -1.204 -1.353 1 97.25 339 CYS B CA 1
ATOM 5474 C C . CYS B 1 339 ? -11.195 -0.935 -2.797 1 97.25 339 CYS B C 1
ATOM 5476 O O . CYS B 1 339 ? -10.07 -0.494 -3.062 1 97.25 339 CYS B O 1
ATOM 5478 N N . SER B 1 340 ? -12.109 -1.166 -3.707 1 97.31 340 SER B N 1
ATOM 5479 C CA . SER B 1 340 ? -11.867 -0.974 -5.133 1 97.31 340 SER B CA 1
ATOM 5480 C C . SER B 1 340 ? -13.07 -0.322 -5.809 1 97.31 340 SER B C 1
ATOM 5482 O O . SER B 1 340 ? -13.922 0.263 -5.141 1 97.31 340 SER B O 1
ATOM 5484 N N . VAL B 1 341 ? -13.062 -0.25 -7.137 1 97.12 341 VAL B N 1
ATOM 5485 C CA . VAL B 1 341 ? -14.164 0.345 -7.895 1 97.12 341 VAL B CA 1
ATOM 5486 C C . VAL B 1 341 ? -14.938 -0.749 -8.625 1 97.12 341 VAL B C 1
ATOM 5488 O O . VAL B 1 341 ? -14.352 -1.729 -9.086 1 97.12 341 VAL B O 1
ATOM 5491 N N . TRP B 1 342 ? -16.266 -0.547 -8.727 1 97 342 TRP B N 1
ATOM 5492 C CA . TRP B 1 342 ? -17.141 -1.584 -9.273 1 97 342 TRP B CA 1
ATOM 5493 C C . TRP B 1 342 ? -18.281 -0.971 -10.07 1 97 342 TRP B C 1
ATOM 5495 O O . TRP B 1 342 ? -18.719 0.149 -9.789 1 97 342 TRP B O 1
ATOM 5505 N N . PRO B 1 343 ? -18.781 -1.761 -11.031 1 95.25 343 PRO B N 1
ATOM 5506 C CA . PRO B 1 343 ? -20.047 -1.341 -11.656 1 95.25 343 PRO B CA 1
ATOM 5507 C C . PRO B 1 343 ? -21.188 -1.248 -10.656 1 95.25 343 PRO B C 1
ATOM 5509 O O . PRO B 1 343 ? -21.188 -1.952 -9.641 1 95.25 343 PRO B O 1
ATOM 5512 N N . HIS B 1 344 ? -22.172 -0.473 -11.008 1 92.81 344 HIS B N 1
ATOM 5513 C CA . HIS B 1 344 ? -23.297 -0.215 -10.125 1 92.81 344 HIS B CA 1
ATOM 5514 C C . HIS B 1 344 ? -24.031 -1.508 -9.781 1 92.81 344 HIS B C 1
ATOM 5516 O O . HIS B 1 344 ? -24.484 -1.682 -8.648 1 92.81 344 HIS B O 1
ATOM 5522 N N . GLU B 1 345 ? -24.141 -2.387 -10.711 1 94.19 345 GLU B N 1
ATOM 5523 C CA . GLU B 1 345 ? -24.875 -3.635 -10.492 1 94.19 345 GLU B CA 1
ATOM 5524 C C . GLU B 1 345 ? -24.219 -4.473 -9.398 1 94.19 345 GLU B C 1
ATOM 5526 O O . GLU B 1 345 ? -24.906 -5.137 -8.625 1 94.19 345 GLU B O 1
ATOM 5531 N N . VAL B 1 346 ? -22.906 -4.43 -9.352 1 95.25 346 VAL B N 1
ATOM 5532 C CA . VAL B 1 346 ? -22.172 -5.203 -8.359 1 95.25 346 VAL B CA 1
ATOM 5533 C C . VAL B 1 346 ? -22.359 -4.582 -6.973 1 95.25 346 VAL B C 1
ATOM 5535 O O . VAL B 1 346 ? -22.547 -5.297 -5.988 1 95.25 346 VAL B O 1
ATOM 5538 N N . THR B 1 347 ? -22.359 -3.285 -6.902 1 92.5 347 THR B N 1
ATOM 5539 C CA . THR B 1 347 ? -22.484 -2.58 -5.633 1 92.5 347 THR B CA 1
ATOM 5540 C C . THR B 1 347 ? -23.875 -2.793 -5.031 1 92.5 347 THR B C 1
ATOM 5542 O O . THR B 1 347 ? -24.031 -2.795 -3.807 1 92.5 347 THR B O 1
ATOM 5545 N N . ALA B 1 348 ? -24.797 -3.004 -5.895 1 92.38 348 ALA B N 1
ATOM 5546 C CA . ALA B 1 348 ? -26.172 -3.24 -5.445 1 92.38 348 ALA B CA 1
ATOM 5547 C C . ALA B 1 348 ? -26.344 -4.668 -4.926 1 92.38 348 ALA B C 1
ATOM 5549 O O . ALA B 1 348 ? -27.203 -4.934 -4.098 1 92.38 348 ALA B O 1
ATOM 5550 N N . GLN B 1 349 ? -25.5 -5.527 -5.387 1 93.12 349 GLN B N 1
ATOM 5551 C CA . GLN B 1 349 ? -25.656 -6.949 -5.098 1 93.12 349 GLN B CA 1
ATOM 5552 C C . GLN B 1 349 ? -24.875 -7.352 -3.855 1 93.12 349 GLN B C 1
ATOM 5554 O O . GLN B 1 349 ? -25.266 -8.281 -3.143 1 93.12 349 GLN B O 1
ATOM 5559 N N . TYR B 1 350 ? -23.75 -6.699 -3.664 1 93.19 350 TYR B N 1
ATOM 5560 C CA . TYR B 1 350 ? -22.859 -7.082 -2.572 1 93.19 350 TYR B CA 1
ATOM 5561 C C . TYR B 1 350 ? -22.594 -5.898 -1.646 1 93.19 350 TYR B C 1
ATOM 5563 O O . TYR B 1 350 ? -22.609 -4.746 -2.084 1 93.19 350 TYR B O 1
ATOM 5571 N N . SER B 1 351 ? -22.391 -6.195 -0.405 1 91.75 351 SER B N 1
ATOM 5572 C CA . SER B 1 351 ? -21.938 -5.18 0.544 1 91.75 351 SER B CA 1
ATOM 5573 C C . SER B 1 351 ? -20.438 -4.957 0.446 1 91.75 351 SER B C 1
ATOM 5575 O O . SER B 1 351 ? -19.672 -5.496 1.246 1 91.75 351 SER B O 1
ATOM 5577 N N . LEU B 1 352 ? -20.078 -4.074 -0.432 1 93.38 352 LEU B N 1
ATOM 5578 C CA . LEU B 1 352 ? -18.672 -3.867 -0.742 1 93.38 352 LEU B CA 1
ATOM 5579 C C . LEU B 1 352 ? -18.062 -2.816 0.18 1 93.38 352 LEU B C 1
ATOM 5581 O O . LEU B 1 352 ? -18.766 -1.972 0.725 1 93.38 352 LEU B O 1
ATOM 5585 N N . LEU B 1 353 ? -16.812 -2.947 0.316 1 93.62 353 LEU B N 1
ATOM 5586 C CA . LEU B 1 353 ? -16.094 -1.934 1.08 1 93.62 353 LEU B CA 1
ATOM 5587 C C . LEU B 1 353 ? -15.984 -0.637 0.287 1 93.62 353 LEU B C 1
ATOM 5589 O O . LEU B 1 353 ? -15.742 -0.663 -0.922 1 93.62 353 LEU B O 1
#